Protein AF-A0A815FHQ3-F1 (afdb_monomer)

Nearest PDB structures (foldseek):
  6dc6-assembly2_C  TM=9.495E-01  e=1.830E-35  Homo sapiens
  6dc6-assembly1_A  TM=8.958E-01  e=1.258E-35  Homo sapiens
  7sol-assembly1_A  TM=8.675E-01  e=5.309E-29  Homo sapiens
  7pvn-assembly1_A  TM=8.629E-01  e=1.634E-28  Homo sapiens
  7pvn-assembly2_B  TM=8.234E-01  e=5.601E-29  Homo sapiens

Foldseek 3Di:
DDDDDQDDPPQWDWAFDDCPDPVVVVVVVVVCVVPVPDDDPTDTDTDRVVLVVVVVVQLVVQCVVCVPDRSCQPQQAPWAAPVCPVCCVVPNDDPVGWDQPGPNGTGHGHHPDNVVVVVVVVVPPPDDQDEDDDPCVVVVLLVVLLVVLQVVLCVVVVDAQEAPDPVSLVVSLVSSVVVQVPPPPDNSDPCNPSLVSSLCSNQVLADALVVCVVVVVLVVVLVVCVVPVPDDHDRPDYDDDDLVPAPPLSVVCSVPVDPPPDDPVDQDDPPDLCNSVCSGHNPVVLQVQQQAEEEEEDLALVVLSVLLNSLSSNHPLHPNGEYEYEAQDQDDPVRCVRNVLDDPVRGRPQRQVSSQVSSCVSHVSHHYHYHNDHPDPVCCVVVDPVNLLRHQAYEYPDADPVSLVSVLVSCQVNQHKYWYKDDDPPDIDIDIDHRPPDDTPVVDDDDDDPPDDPCCLQPNPPDPVSVVVVVVVVCCLQPPLLVVLLVCCVVPVPVSLVCLVPPDDPVSSVSSVVSNCCCPPVQPDPDVVSVVVVVVVPDDD

Sequence (541 aa):
MDYIPRPHLKHAVLVPLPSSSTLYKALLQKMQTIGPSMKIISIEEIRNPLLEDTYESMKKVIARECPNHNPNEQKLFHGTKGDAIKGIVDDGYDDRFFSQGGAWGPGAYFADNPQKSHKYTAAYQSIQPGVMFYNKMSMSAKLHLSFQGLSLFQNQYNALPQPWNDDDADKFYEIVEKLNRENGEQVLTDQLNKHWIRLFAKTCTGDLCPIQSVIGGIAAQEAIKAVTGKFMPIRQFLYFDAIECLPENVFHSLNEGTSESNTRSNFPSKQSRYYSQEVVFGEDFQDKLGNAKYFLIGSGAIGCEILKNFAMMGIGCGRDGTVFVSDMDSIKISDLHRQFLFRSRDIGKMKSIVAAQSIKVINPNMHIHAYVDGVLPETEHIYNDHFFQQLDGLVTAVDNVKTRQYIDRHCVYYRKPLVDSGIFGTKASAQVVVPFLTESYSSTNDPSDPKGDLSTVINFPISINHTIQWALYTFSDLFTISAQQAEEFVRDPKGFTERTAKNLSEYGKNEAIENVKRILVEHRPRNFTDCIKWASLYRLP

Solvent-accessible surface area (backbone atoms only — not comparable to full-atom values): 31317 Å² total; per-residue (Å²): 133,82,88,75,81,81,80,69,84,87,56,62,43,81,41,78,50,55,80,84,39,71,65,45,50,53,52,51,54,53,50,42,70,78,36,78,85,66,82,83,87,81,58,67,41,82,41,40,64,70,59,51,53,50,47,57,52,50,38,54,52,43,34,68,80,37,75,94,50,64,40,71,64,80,70,54,40,66,32,54,63,65,79,53,52,59,53,36,73,75,73,40,90,62,87,87,49,52,24,75,81,31,92,89,39,72,41,72,19,77,51,97,49,55,67,58,64,52,54,67,60,55,73,67,68,72,86,70,86,48,66,59,76,75,99,50,74,77,50,50,51,54,49,53,44,46,59,53,28,50,56,51,43,28,72,73,68,76,42,74,51,48,74,71,34,65,69,44,16,50,56,47,37,54,50,30,52,49,51,44,71,67,41,73,105,51,64,79,58,98,71,78,56,64,66,62,50,25,51,45,34,23,39,67,74,41,58,51,64,70,60,51,50,54,53,49,52,51,51,53,51,45,53,52,24,70,78,62,69,76,57,89,66,84,57,70,51,78,74,86,85,68,70,86,73,46,50,64,74,60,51,50,42,71,74,68,76,53,80,84,74,86,72,77,85,69,76,70,57,84,83,45,94,48,31,36,43,29,64,63,59,31,64,72,50,46,52,50,32,9,39,32,24,38,37,35,41,28,46,43,50,60,20,35,55,50,51,52,43,34,45,68,66,33,42,4,39,32,94,76,15,31,32,40,32,27,19,60,50,56,35,50,81,86,44,50,86,59,23,77,60,55,54,86,91,43,54,70,38,48,32,14,54,47,40,47,55,44,42,37,71,78,23,71,62,41,37,66,48,59,35,61,62,55,90,45,87,90,37,36,89,73,64,29,71,71,58,58,68,70,39,66,32,39,36,44,30,57,93,50,68,68,55,52,48,54,50,41,52,49,27,63,73,72,59,30,32,36,40,42,47,47,76,56,90,96,43,75,51,76,49,72,29,40,66,98,75,50,68,56,74,74,73,57,83,74,83,72,78,86,74,70,57,64,66,40,36,75,76,54,59,88,46,71,68,26,52,52,51,40,50,52,50,52,48,40,46,70,67,43,52,31,48,50,51,34,50,47,37,73,74,36,53,68,61,39,54,54,49,40,66,73,76,42,53,77,68,54,39,53,50,53,52,48,33,28,44,38,56,74,63,78,64,50,62,90,49,72,67,45,46,53,52,51,59,69,66,64,63,84,128

InterPro domains:
  IPR000594 THIF-type NAD/FAD binding fold [PF00899] (280-450)
  IPR019572 Ubiquitin-activating enzyme, SCCH domain [PF10585] (461-536)
  IPR032420 Ubiquitin-activating enzyme E1, four-helix bundle [PF16191] (134-180)
  IPR035985 Ubiquitin-activating enzyme-like [SSF69572] (132-248)
  IPR035985 Ubiquitin-activating enzyme-like [SSF69572] (270-541)
  IPR042063 Ubiquitin-activating enzyme E1, SCCH domain [G3DSA:1.10.10.2660] (446-536)
  IPR045886 ThiF/MoeB/HesA family [PTHR10953] (269-498)

Radius of gyration: 32.34 Å; Cα contacts (8 Å, |Δi|>4): 622; chains: 1; bounding box: 92×52×87 Å

Secondary structure (DSSP, 8-state):
---PPPPPGGG-EEEEPPTTSHHHHHHHHHHHHH-TT------EEEE-HHHHHHHHHHHHHHHHH-TTS-HHHHSS--S--TTHHHHHHHH---TTS-EEEETTEEE----S-HHHHHHHHHTT-SS---B---S-HHHHHHHHHHHHHHHHHHHHHSSPPPTT-HHHHHHHHHHHHHHHHHSSSS-S-S---HHHHHHHHHHTT---HHHHHHHHHHHHHHHHHHHH--SPPP-SB-----GGGS-HHHHHHHHH-----S---SPPPTTSTTHHHHHHH-HHHHHHHHT-EEEEE--SHHHHHHHHHHHHHTTT-STT-EEEEE--PBP-GGGTTT-TT--GGGTTSBHHHHHHHHHHHH-TT--EEEE-S-SSGGGTTTS-HHHHHT-SEEEE--S-HHHHHHHHHHHHHHT--EEEEEEETTEEEEEEE-TTTS--GGGSPPPPP----HHHHHH---SHHHHHHHHHHHHHIIIIIHHHHHHHHHH-HHHHHHHHHHHS-HHHHHHHHHHHHIIIIIS--SSHHHHHHHHHH----

Mean predicted aligned error: 15.61 Å

pLDDT: mean 79.89, std 19.12, range [30.14, 98.81]

Organism: NCBI:txid392033

Structure (mmCIF, N/CA/C/O backbone):
data_AF-A0A815FHQ3-F1
#
_entry.id   AF-A0A815FHQ3-F1
#
loop_
_atom_site.group_PDB
_atom_site.id
_atom_site.type_symbol
_atom_site.label_atom_id
_atom_site.label_alt_id
_atom_site.label_comp_id
_atom_site.label_asym_id
_atom_site.label_entity_id
_atom_site.label_seq_id
_atom_site.pdbx_PDB_ins_code
_atom_site.Cartn_x
_atom_site.Cartn_y
_atom_site.Cartn_z
_atom_site.occupancy
_atom_site.B_iso_or_equiv
_atom_site.auth_seq_id
_atom_site.auth_comp_id
_atom_site.auth_asym_id
_atom_site.auth_atom_id
_atom_site.pdbx_PDB_model_num
ATOM 1 N N . MET A 1 1 ? 16.681 28.485 27.798 1.00 34.75 1 MET A N 1
ATOM 2 C CA . MET A 1 1 ? 18.017 28.866 27.296 1.00 34.75 1 MET A CA 1
ATOM 3 C C . MET A 1 1 ? 17.791 29.763 26.103 1.00 34.75 1 MET A C 1
ATOM 5 O O . MET A 1 1 ? 17.184 29.310 25.140 1.00 34.75 1 MET A O 1
ATOM 9 N N . ASP A 1 2 ? 18.186 31.025 26.230 1.00 30.14 2 ASP A N 1
ATOM 10 C CA . ASP A 1 2 ? 18.041 32.042 25.194 1.00 30.14 2 ASP A CA 1
ATOM 11 C C . ASP A 1 2 ? 18.752 31.639 23.895 1.00 30.14 2 ASP A C 1
ATOM 13 O O . ASP A 1 2 ? 19.769 30.942 23.898 1.00 30.14 2 ASP A O 1
ATOM 17 N N . TYR A 1 3 ? 18.162 32.050 22.776 1.00 32.22 3 TYR A N 1
ATOM 18 C CA . TYR A 1 3 ? 18.583 31.754 21.412 1.00 32.22 3 TYR A CA 1
ATOM 19 C C . TYR A 1 3 ? 19.997 32.296 21.140 1.00 32.22 3 TYR A C 1
ATOM 21 O O . TYR A 1 3 ? 20.181 33.497 20.950 1.00 32.22 3 TYR A O 1
ATOM 29 N N . ILE A 1 4 ? 21.002 31.414 21.100 1.00 40.69 4 ILE A N 1
ATOM 30 C CA . ILE A 1 4 ? 22.333 31.744 20.573 1.00 40.69 4 ILE A CA 1
ATOM 31 C C . ILE A 1 4 ? 22.279 31.531 19.050 1.00 40.69 4 ILE A C 1
ATOM 33 O O . ILE A 1 4 ? 22.040 30.401 18.611 1.00 40.69 4 ILE A O 1
ATOM 37 N N . PRO A 1 5 ? 22.458 32.575 18.222 1.00 38.59 5 PRO A N 1
ATOM 38 C CA . PRO A 1 5 ? 22.410 32.435 16.771 1.00 38.59 5 PRO A CA 1
ATOM 39 C C . PRO A 1 5 ? 23.533 31.512 16.276 1.00 38.59 5 PRO A C 1
ATOM 41 O O . PRO A 1 5 ? 24.688 31.647 16.676 1.00 38.59 5 PRO A O 1
ATOM 44 N N . ARG A 1 6 ? 23.196 30.567 15.389 1.00 43.09 6 ARG A N 1
ATOM 45 C CA . ARG A 1 6 ? 24.170 29.660 14.760 1.00 43.09 6 ARG A CA 1
ATOM 46 C C . ARG A 1 6 ? 25.079 30.458 13.810 1.00 43.09 6 ARG A C 1
ATOM 48 O O . ARG A 1 6 ? 24.548 31.064 12.877 1.00 43.09 6 ARG A O 1
ATOM 55 N N . PRO A 1 7 ? 26.415 30.449 13.974 1.00 43.56 7 PRO A N 1
ATOM 56 C CA . PRO A 1 7 ? 27.309 31.117 13.032 1.00 43.56 7 PRO A CA 1
ATOM 57 C C . PRO A 1 7 ? 27.248 30.443 11.654 1.00 43.56 7 PRO A C 1
ATOM 59 O O . PRO A 1 7 ? 27.322 29.219 11.546 1.00 43.56 7 PRO A O 1
ATOM 62 N N . HIS A 1 8 ? 27.124 31.228 10.583 1.00 50.31 8 HIS A N 1
ATOM 63 C CA . HIS A 1 8 ? 27.169 30.713 9.213 1.00 50.31 8 HIS A CA 1
ATOM 64 C C . HIS A 1 8 ? 28.579 30.199 8.847 1.00 50.31 8 HIS A C 1
ATOM 66 O O . HIS A 1 8 ? 29.590 30.795 9.214 1.00 50.31 8 HIS A O 1
ATOM 72 N N . LEU A 1 9 ? 28.648 29.135 8.033 1.00 47.12 9 LEU A N 1
ATOM 73 C CA . LEU A 1 9 ? 29.879 28.501 7.510 1.00 47.12 9 LEU A CA 1
ATOM 74 C C . LEU A 1 9 ? 30.812 29.435 6.701 1.00 47.12 9 LEU A C 1
ATOM 76 O O . LEU A 1 9 ? 31.927 29.044 6.373 1.00 47.12 9 LEU A O 1
ATOM 80 N N . LYS A 1 10 ? 30.395 30.672 6.394 1.00 53.69 10 LYS A N 1
ATOM 81 C CA . LYS A 1 10 ? 31.138 31.645 5.567 1.00 53.69 10 LYS A CA 1
ATOM 82 C C . LYS A 1 10 ? 32.365 32.279 6.250 1.00 53.69 10 LYS A C 1
ATOM 84 O O . LYS A 1 10 ? 32.988 33.154 5.659 1.00 53.69 10 LYS A O 1
ATOM 89 N N . HIS A 1 11 ? 32.705 31.880 7.476 1.00 57.69 11 HIS A N 1
ATOM 90 C CA . HIS A 1 11 ? 33.762 32.510 8.287 1.00 57.69 11 HIS A CA 1
ATOM 91 C C . HIS A 1 11 ? 34.942 31.582 8.601 1.00 57.69 11 HIS A C 1
ATOM 93 O O . HIS A 1 11 ? 35.704 31.833 9.533 1.00 57.69 11 HIS A O 1
ATOM 99 N N . ALA A 1 12 ? 35.089 30.502 7.835 1.00 65.62 12 ALA A N 1
ATOM 100 C CA . ALA A 1 12 ? 36.250 29.637 7.934 1.00 65.62 12 ALA A CA 1
ATOM 101 C C . ALA A 1 12 ? 37.496 30.332 7.353 1.00 65.62 12 ALA A C 1
ATOM 103 O O . ALA A 1 12 ? 37.458 30.862 6.243 1.00 65.62 12 ALA A O 1
ATOM 104 N N . VAL A 1 13 ? 38.593 30.324 8.104 1.00 76.38 13 VAL A N 1
ATOM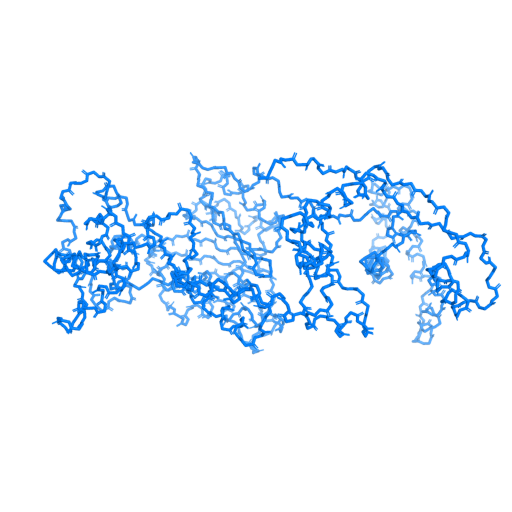 105 C CA . VAL A 1 13 ? 39.902 30.863 7.727 1.00 76.38 13 VAL A CA 1
ATOM 106 C C . VAL A 1 13 ? 40.943 29.751 7.755 1.00 76.38 13 VAL A C 1
ATOM 108 O O . VAL A 1 13 ? 40.870 28.841 8.582 1.00 76.38 13 VAL A O 1
ATOM 111 N N . LEU A 1 14 ? 41.916 29.825 6.852 1.00 74.62 14 LEU A N 1
ATOM 112 C CA . LEU A 1 14 ? 43.087 28.955 6.887 1.00 74.62 14 LEU A CA 1
ATOM 113 C C . LEU A 1 14 ? 44.077 29.505 7.910 1.00 74.62 14 LEU A C 1
ATOM 115 O O . LEU A 1 14 ? 44.475 30.668 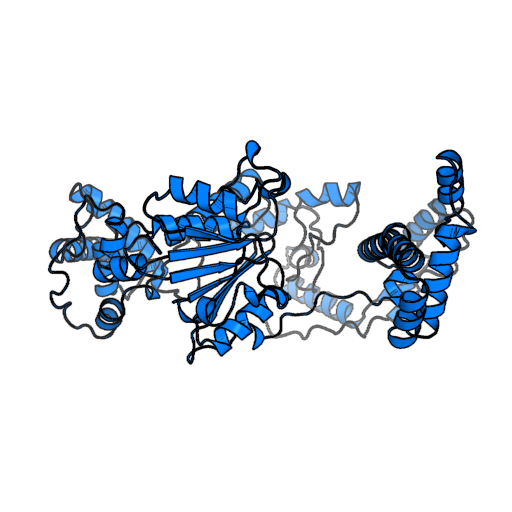7.844 1.00 74.62 14 LEU A O 1
ATOM 119 N N . VAL A 1 15 ? 44.457 28.665 8.865 1.00 81.19 15 VAL A N 1
ATOM 120 C CA . VAL A 1 15 ? 45.416 28.994 9.915 1.00 81.19 15 VAL A CA 1
ATOM 121 C C . VAL A 1 15 ? 46.600 28.041 9.786 1.00 81.19 15 VAL A C 1
ATOM 123 O O . VAL A 1 15 ? 46.409 26.829 9.885 1.00 81.19 15 VAL A O 1
ATOM 126 N N . PRO A 1 16 ? 47.829 28.541 9.582 1.00 83.06 16 PRO A N 1
ATOM 127 C CA . PRO A 1 16 ? 49.008 27.689 9.531 1.00 83.06 16 PRO A CA 1
ATOM 128 C C . PRO A 1 16 ? 49.144 26.863 10.809 1.00 83.06 16 PRO A C 1
ATOM 130 O O . PRO A 1 16 ? 49.181 27.407 11.915 1.00 83.06 16 PRO A O 1
ATOM 133 N N . LEU A 1 17 ? 49.230 25.541 10.660 1.00 81.25 17 LEU A N 1
ATOM 134 C CA . LEU A 1 17 ? 49.383 24.647 11.792 1.00 81.25 17 LEU A CA 1
ATOM 135 C C . LEU A 1 17 ? 50.863 24.650 12.218 1.00 81.25 17 LEU A C 1
ATOM 137 O O . LEU A 1 17 ? 51.733 24.333 11.400 1.00 81.25 17 LEU A O 1
ATOM 141 N N . PRO A 1 18 ? 51.195 24.990 13.476 1.00 83.62 18 PRO A N 1
ATOM 142 C CA . PRO A 1 18 ? 52.587 25.070 13.902 1.00 83.62 18 PRO A CA 1
ATOM 143 C C . PRO A 1 18 ? 53.283 23.713 13.792 1.00 83.62 18 PRO A C 1
ATOM 145 O O . PRO A 1 18 ? 52.755 22.699 14.259 1.00 83.62 18 PRO A O 1
ATOM 148 N N . SER A 1 19 ? 54.509 23.705 13.266 1.00 78.88 19 SER A N 1
ATOM 149 C CA . SER A 1 19 ? 55.340 22.497 13.130 1.00 78.88 19 SER A CA 1
ATOM 150 C C . SER A 1 19 ? 55.692 21.838 14.470 1.00 78.88 19 SER A C 1
ATOM 152 O O . SER A 1 19 ? 56.019 20.651 14.539 1.00 78.88 19 SER A O 1
ATOM 154 N N . SER A 1 20 ? 55.591 22.596 15.562 1.00 81.12 20 SER A N 1
ATOM 155 C CA . SER A 1 20 ? 55.749 22.108 16.930 1.00 81.12 20 SER A CA 1
ATOM 156 C C . SER A 1 20 ? 54.540 21.318 17.436 1.00 81.12 20 SER A C 1
ATOM 158 O O . SER A 1 20 ? 54.707 20.515 18.360 1.00 81.12 20 SER A O 1
ATOM 160 N N . SER A 1 21 ? 53.355 21.505 16.841 1.00 81.94 21 SER A N 1
ATOM 161 C CA . SER A 1 21 ? 52.120 20.876 17.306 1.00 81.94 21 SER A CA 1
ATOM 162 C C . SER A 1 21 ? 52.144 19.363 17.096 1.00 81.94 21 SER A C 1
ATOM 164 O O . SER A 1 21 ? 52.658 18.836 16.105 1.00 81.94 21 SER A O 1
ATOM 166 N N . THR A 1 22 ? 51.557 18.644 18.048 1.00 79.25 22 THR A N 1
ATOM 167 C CA . THR A 1 22 ? 51.453 17.182 18.013 1.00 79.25 22 THR A CA 1
ATOM 168 C C . THR A 1 22 ? 50.681 16.709 16.781 1.00 79.25 22 THR A C 1
ATOM 170 O O . THR A 1 22 ? 51.046 15.708 16.168 1.00 79.25 22 THR A O 1
ATOM 173 N N . LEU A 1 23 ? 49.662 17.474 16.374 1.00 74.44 23 LEU A N 1
ATOM 174 C CA . LEU A 1 23 ? 48.845 17.198 15.196 1.00 74.44 23 LEU A CA 1
ATOM 175 C C . LEU A 1 23 ? 49.641 17.350 13.892 1.00 74.44 23 LEU A C 1
ATOM 177 O O . LEU A 1 23 ? 49.571 16.468 13.040 1.00 74.44 23 LEU A O 1
ATOM 181 N N . TYR A 1 24 ? 50.455 18.405 13.759 1.00 84.12 24 TYR A N 1
ATOM 182 C CA . TYR A 1 24 ? 51.314 18.598 12.585 1.00 84.12 24 TYR A CA 1
ATOM 183 C C . TYR A 1 24 ? 52.275 17.422 12.402 1.00 84.12 24 TYR A C 1
ATOM 185 O O . TYR A 1 24 ? 52.394 16.873 11.309 1.00 84.12 24 TYR A O 1
ATOM 193 N N . LYS A 1 25 ? 52.927 16.990 13.488 1.00 83.50 25 LYS A N 1
ATOM 194 C CA . LYS A 1 25 ? 53.870 15.862 13.466 1.00 83.50 25 LYS A CA 1
ATOM 195 C C . LYS A 1 25 ? 53.188 14.546 13.081 1.00 83.50 25 LYS A C 1
ATOM 197 O O . LYS A 1 25 ? 53.739 13.790 12.285 1.00 83.50 25 LYS A O 1
ATOM 202 N N . ALA A 1 26 ? 51.981 14.299 13.591 1.00 79.56 26 ALA A N 1
ATOM 203 C CA . ALA A 1 26 ? 51.203 13.108 13.252 1.00 79.56 26 ALA A CA 1
ATOM 204 C C . ALA A 1 26 ? 50.759 13.093 11.777 1.00 79.56 26 ALA A C 1
ATOM 206 O O . ALA A 1 26 ? 50.840 12.058 11.112 1.00 79.56 26 ALA A O 1
ATOM 207 N N . LEU A 1 27 ? 50.321 14.240 11.246 1.00 76.62 27 LEU A N 1
ATOM 208 C CA . LEU A 1 27 ? 49.940 14.382 9.837 1.00 76.62 27 LEU A CA 1
ATOM 209 C C . LEU A 1 27 ? 51.146 14.224 8.906 1.00 76.62 27 LEU A C 1
ATOM 211 O O . LEU A 1 27 ? 51.057 13.504 7.912 1.00 76.62 27 LEU A O 1
ATOM 215 N N . LEU A 1 28 ? 52.283 14.825 9.265 1.00 82.62 28 LEU A N 1
ATOM 216 C CA . LEU A 1 28 ? 53.544 14.690 8.539 1.00 82.62 28 LEU A CA 1
ATOM 217 C C . LEU A 1 28 ? 53.969 13.219 8.430 1.00 82.62 28 LEU A C 1
ATOM 219 O O . LEU A 1 28 ? 54.277 12.751 7.337 1.00 82.62 28 LEU A O 1
ATOM 223 N N . GLN A 1 29 ? 53.913 12.469 9.534 1.00 81.25 29 GLN A N 1
ATOM 224 C CA . GLN A 1 29 ? 54.276 11.051 9.556 1.00 81.25 29 GLN A CA 1
ATOM 225 C C . GLN A 1 29 ? 53.361 10.197 8.661 1.00 81.25 29 GLN A C 1
ATOM 227 O O . GLN A 1 29 ? 53.841 9.346 7.909 1.00 81.25 29 GLN A O 1
ATOM 232 N N . LYS A 1 30 ? 52.043 10.440 8.688 1.00 76.75 30 LYS A N 1
ATOM 233 C CA . LYS A 1 30 ? 51.090 9.738 7.810 1.00 76.75 30 LYS A CA 1
ATOM 234 C C . LYS A 1 30 ? 51.335 10.049 6.333 1.00 76.75 30 LYS A C 1
ATOM 236 O O . LYS A 1 30 ? 51.385 9.134 5.519 1.00 76.75 30 LYS A O 1
ATOM 241 N N . MET A 1 31 ? 51.544 11.318 5.994 1.00 72.88 31 MET A N 1
ATOM 242 C CA . MET A 1 31 ? 51.814 11.749 4.618 1.00 72.88 31 MET A CA 1
ATOM 243 C C . MET A 1 31 ? 53.125 11.159 4.077 1.00 72.88 31 MET A C 1
ATOM 245 O O . MET A 1 31 ? 53.162 10.674 2.949 1.00 72.88 31 MET A O 1
ATOM 249 N N . GLN A 1 32 ? 54.171 11.092 4.906 1.00 77.19 32 GLN A N 1
ATOM 250 C CA . GLN A 1 32 ? 55.442 10.440 4.561 1.00 77.19 32 GLN A CA 1
ATOM 251 C C . GLN A 1 32 ? 55.316 8.920 4.377 1.00 77.19 32 GLN A C 1
ATOM 253 O O . GLN A 1 32 ? 56.105 8.329 3.646 1.00 77.19 32 GLN A O 1
ATOM 258 N N . THR A 1 33 ? 54.314 8.287 4.995 1.00 72.12 33 THR A N 1
ATOM 259 C CA . THR A 1 33 ? 54.018 6.858 4.787 1.00 72.12 33 THR A CA 1
ATOM 260 C C . THR A 1 33 ? 53.374 6.613 3.416 1.00 72.12 33 THR A C 1
ATOM 262 O O . THR A 1 33 ? 53.645 5.599 2.781 1.00 72.12 33 THR A O 1
ATOM 265 N N . ILE A 1 34 ? 52.544 7.549 2.945 1.00 69.19 34 ILE A N 1
ATOM 266 C CA . ILE A 1 34 ? 51.829 7.461 1.659 1.00 69.19 34 ILE A CA 1
ATOM 267 C C . ILE A 1 34 ? 52.752 7.818 0.484 1.00 69.19 34 ILE A C 1
ATOM 269 O O . ILE A 1 34 ? 52.672 7.207 -0.579 1.00 69.19 34 ILE A O 1
ATOM 273 N N . GLY A 1 35 ? 53.650 8.786 0.674 1.00 70.69 35 GLY A N 1
ATOM 274 C CA . GLY A 1 35 ? 54.601 9.226 -0.342 1.00 70.69 35 GLY A CA 1
ATOM 275 C C . GLY A 1 35 ? 55.946 9.593 0.283 1.00 70.69 35 GLY A C 1
ATOM 276 O O . GLY A 1 35 ? 56.147 10.762 0.612 1.00 70.69 35 GLY A O 1
ATOM 277 N N . PRO A 1 36 ? 56.901 8.651 0.404 1.00 76.00 36 PRO A N 1
ATOM 278 C CA . PRO A 1 36 ? 58.190 8.893 1.065 1.00 76.00 36 PRO A CA 1
ATOM 279 C C . PRO A 1 36 ? 59.017 10.020 0.426 1.00 76.00 36 PRO A C 1
ATOM 281 O O . PRO A 1 36 ? 59.868 10.622 1.073 1.00 76.00 36 PRO A O 1
ATOM 284 N N . SER A 1 37 ? 58.762 10.309 -0.853 1.00 78.25 37 SER A N 1
ATOM 285 C CA . SER A 1 37 ? 59.441 11.338 -1.649 1.00 78.25 37 SER A CA 1
ATOM 286 C C . SER A 1 37 ? 58.732 12.701 -1.639 1.00 78.25 37 SER A C 1
ATOM 288 O O . SER A 1 37 ? 59.226 13.644 -2.258 1.00 78.25 37 SER A O 1
ATOM 290 N N . MET A 1 38 ? 57.564 12.828 -0.995 1.00 76.06 38 MET A N 1
ATOM 291 C CA . MET A 1 38 ? 56.794 14.074 -0.982 1.00 76.06 38 MET A CA 1
ATOM 292 C C . MET A 1 38 ? 57.409 15.103 -0.030 1.00 76.06 38 MET A C 1
ATOM 294 O O . MET A 1 38 ? 57.549 14.877 1.172 1.00 76.06 38 MET A O 1
ATOM 298 N N . LYS A 1 39 ? 57.725 16.285 -0.564 1.00 79.50 39 LYS A N 1
ATOM 299 C CA . LYS A 1 39 ? 58.150 17.445 0.222 1.00 79.50 39 LYS A CA 1
ATOM 300 C C . LYS A 1 39 ? 56.920 18.260 0.626 1.00 79.50 39 LYS A C 1
ATOM 302 O O . LYS A 1 39 ? 56.351 18.962 -0.204 1.00 79.50 39 LYS A O 1
ATOM 307 N N . ILE A 1 40 ? 56.516 18.175 1.893 1.00 75.88 40 ILE A N 1
ATOM 308 C CA . ILE A 1 40 ? 55.396 18.968 2.426 1.00 75.88 40 ILE A CA 1
ATOM 309 C C . ILE A 1 40 ? 55.854 20.416 2.628 1.00 75.88 40 ILE A C 1
ATOM 311 O O . ILE A 1 40 ? 56.837 20.664 3.323 1.00 75.88 40 ILE A O 1
ATOM 315 N N . ILE A 1 41 ? 55.153 21.362 1.997 1.00 80.69 41 ILE A N 1
ATOM 316 C CA . ILE A 1 41 ? 55.500 22.793 2.002 1.00 80.69 41 ILE A CA 1
ATOM 317 C C . ILE A 1 41 ? 54.840 23.513 3.188 1.00 80.69 41 ILE A C 1
ATOM 319 O O . ILE A 1 41 ? 55.502 24.270 3.894 1.00 80.69 41 ILE A O 1
ATOM 323 N N . SER A 1 42 ? 53.561 23.243 3.446 1.00 81.44 42 SER A N 1
ATOM 324 C CA . SER A 1 42 ? 52.809 23.762 4.591 1.00 81.44 42 SER A CA 1
ATOM 325 C C . SER A 1 42 ? 51.678 22.799 4.961 1.00 81.44 42 SER A C 1
ATOM 327 O O . SER A 1 42 ? 51.258 21.971 4.153 1.00 81.44 42 SER A O 1
ATOM 329 N N . ILE A 1 43 ? 51.209 22.886 6.207 1.00 78.00 43 ILE A N 1
ATOM 330 C CA . ILE A 1 43 ? 49.971 22.249 6.662 1.00 78.00 43 ILE A CA 1
ATOM 331 C C . ILE A 1 43 ? 49.156 23.359 7.312 1.00 78.00 43 ILE A C 1
ATOM 333 O O . ILE A 1 43 ? 49.640 24.026 8.227 1.00 78.00 43 ILE A O 1
ATOM 337 N N . GLU A 1 44 ? 47.945 23.570 6.821 1.00 81.06 44 GLU A N 1
ATOM 338 C CA . GLU A 1 44 ? 47.036 24.611 7.293 1.00 81.06 44 GLU A CA 1
ATOM 339 C C . GLU A 1 44 ? 45.764 23.953 7.826 1.00 81.06 44 GLU A C 1
ATOM 341 O O . GLU A 1 44 ? 45.275 22.966 7.278 1.00 81.06 44 GLU A O 1
ATOM 346 N N . GLU A 1 45 ? 45.251 24.479 8.931 1.00 76.31 45 GLU A N 1
ATOM 347 C CA . GLU A 1 45 ? 43.999 24.065 9.547 1.00 76.31 45 GLU A CA 1
ATOM 348 C C . GLU A 1 45 ? 42.895 25.044 9.146 1.00 76.31 45 GLU A C 1
ATOM 350 O O . GLU A 1 45 ? 43.058 26.260 9.244 1.00 76.31 45 GLU A O 1
ATOM 355 N N . ILE A 1 46 ? 41.748 24.521 8.718 1.00 69.44 46 ILE A N 1
ATOM 356 C CA . ILE A 1 46 ? 40.553 25.333 8.489 1.00 69.44 46 ILE A CA 1
ATOM 357 C C . ILE A 1 46 ? 39.891 25.573 9.849 1.00 69.44 46 ILE A C 1
ATOM 359 O O . ILE A 1 46 ? 39.326 24.648 10.432 1.00 69.44 46 ILE A O 1
ATOM 363 N N . ARG A 1 47 ? 39.931 26.809 10.354 1.00 68.50 47 ARG A N 1
ATOM 364 C CA . ARG A 1 47 ? 39.276 27.202 11.612 1.00 68.50 47 ARG A CA 1
ATOM 365 C C . ARG A 1 47 ? 38.121 28.152 11.373 1.00 68.50 47 ARG A C 1
ATOM 367 O O . ARG A 1 47 ? 38.198 29.019 10.515 1.00 68.50 47 ARG A O 1
ATOM 374 N N . ASN A 1 48 ? 37.076 28.050 12.185 1.00 73.75 48 ASN A N 1
ATOM 375 C CA . ASN A 1 48 ? 36.022 29.059 12.257 1.00 73.75 48 ASN A CA 1
ATOM 376 C C . ASN A 1 48 ? 36.072 29.715 13.648 1.00 73.75 48 ASN A C 1
ATOM 378 O O . ASN A 1 48 ? 35.553 29.128 14.601 1.00 73.75 48 ASN A O 1
ATOM 382 N N . PRO A 1 49 ? 36.687 30.907 13.778 1.00 69.69 49 PRO A N 1
ATOM 383 C CA . PRO A 1 49 ? 36.889 31.568 15.067 1.00 69.69 49 PRO A CA 1
ATOM 384 C C . PRO A 1 49 ? 35.587 31.788 15.842 1.00 69.69 49 PRO A C 1
ATOM 386 O O . PRO A 1 49 ? 35.555 31.618 17.053 1.00 69.69 49 PRO A O 1
ATOM 389 N N . LEU A 1 50 ? 34.482 32.068 15.141 1.00 63.00 50 LEU A N 1
ATOM 390 C CA . LEU A 1 50 ? 33.178 32.287 15.771 1.00 63.00 50 LEU A CA 1
ATOM 391 C C . LEU A 1 50 ? 32.601 31.006 16.381 1.00 63.00 50 LEU A C 1
ATOM 393 O O . LEU A 1 50 ? 31.974 31.055 17.439 1.00 63.00 50 LEU A O 1
ATOM 397 N N . LEU A 1 51 ? 32.800 29.855 15.732 1.00 60.25 51 LEU A N 1
ATOM 398 C CA . LEU A 1 51 ? 32.400 28.568 16.305 1.00 60.25 51 LEU A CA 1
ATOM 399 C C . LEU A 1 51 ? 33.271 28.204 17.510 1.00 60.25 51 LEU A C 1
ATOM 401 O O . LEU A 1 51 ? 32.744 27.689 18.492 1.00 60.25 51 LEU A O 1
ATOM 405 N N . GLU A 1 52 ? 34.567 28.513 17.464 1.00 66.25 52 GLU A N 1
ATOM 406 C CA . GLU A 1 52 ? 35.494 28.258 18.571 1.00 66.25 52 GLU A CA 1
ATOM 407 C C . GLU A 1 52 ? 35.199 29.152 19.791 1.00 66.25 52 GLU A C 1
ATOM 409 O O . GLU A 1 52 ? 35.129 28.659 20.918 1.00 66.25 52 GLU A O 1
ATOM 414 N N . ASP A 1 53 ? 34.881 30.431 19.579 1.00 68.12 53 ASP A N 1
ATOM 415 C CA . ASP A 1 53 ? 34.449 31.344 20.646 1.00 68.12 53 ASP A CA 1
ATOM 416 C C . ASP A 1 53 ? 33.111 30.913 21.268 1.00 68.12 53 ASP A C 1
ATOM 418 O O . ASP A 1 53 ? 32.928 30.955 22.493 1.00 68.12 53 ASP A O 1
ATOM 422 N N . THR A 1 54 ? 32.171 30.455 20.433 1.00 63.12 54 THR A N 1
ATOM 423 C CA . THR A 1 54 ? 30.883 29.909 20.892 1.00 63.12 54 THR A CA 1
ATOM 424 C C . THR A 1 54 ? 31.104 28.639 21.717 1.00 63.12 54 THR A C 1
ATOM 426 O O . THR A 1 54 ? 30.492 28.467 22.776 1.00 63.12 54 THR A O 1
ATOM 429 N N . TYR A 1 55 ? 32.021 27.778 21.269 1.00 61.62 55 TYR A N 1
ATOM 430 C CA . TYR A 1 55 ? 32.439 26.569 21.966 1.00 61.62 55 TYR A CA 1
ATOM 431 C C . TYR A 1 55 ? 33.016 26.860 23.352 1.00 61.62 55 TYR A C 1
ATOM 433 O O . TYR A 1 55 ? 32.495 26.354 24.351 1.00 61.62 55 TYR A O 1
ATOM 441 N N . GLU A 1 56 ? 34.016 27.734 23.448 1.00 67.44 56 GLU A N 1
ATOM 442 C CA . GLU A 1 56 ? 34.635 28.087 24.729 1.00 67.44 56 GLU A CA 1
ATOM 443 C C . GLU A 1 56 ? 33.660 28.817 25.672 1.00 67.44 56 GLU A C 1
ATOM 445 O O . GLU A 1 56 ? 33.697 28.621 26.892 1.00 67.44 56 GLU A O 1
ATOM 450 N N . SER A 1 57 ? 32.722 29.601 25.131 1.00 68.50 57 SER A N 1
ATOM 451 C CA . SER A 1 57 ? 31.668 30.250 25.922 1.00 68.50 57 SER A CA 1
ATOM 452 C C . SER A 1 57 ? 30.685 29.236 26.517 1.00 68.50 57 SER A C 1
ATOM 454 O O . SER A 1 57 ? 30.427 29.261 27.724 1.00 68.50 57 SER A O 1
ATOM 456 N N . MET A 1 58 ? 30.178 28.293 25.714 1.00 58.38 58 MET A N 1
ATOM 457 C CA . MET A 1 58 ? 29.278 27.238 26.203 1.00 58.38 58 MET A CA 1
ATOM 458 C C . MET A 1 58 ? 29.971 26.316 27.204 1.00 58.38 58 MET A C 1
ATOM 460 O O . MET A 1 58 ? 29.374 25.964 28.220 1.00 58.38 58 MET A O 1
ATOM 464 N N . LYS A 1 59 ? 31.239 25.973 26.971 1.00 61.59 59 LYS A N 1
ATOM 465 C CA . LYS A 1 59 ? 32.047 25.161 27.887 1.00 61.59 59 LYS A CA 1
ATOM 466 C C . LYS A 1 59 ? 32.152 25.799 29.275 1.00 61.59 59 LYS A C 1
ATOM 468 O O . LYS A 1 59 ? 31.987 25.107 30.277 1.00 61.59 59 LYS A O 1
ATOM 473 N N . LYS A 1 60 ? 32.338 27.124 29.352 1.00 71.56 60 LYS A N 1
ATOM 474 C CA . LYS A 1 60 ? 32.344 27.877 30.622 1.00 71.56 60 LYS A CA 1
ATOM 475 C C . LYS A 1 60 ? 30.982 27.881 31.321 1.00 71.56 60 LYS A C 1
ATOM 477 O O . LYS A 1 60 ? 30.943 27.792 32.545 1.00 71.56 60 LYS A O 1
ATOM 482 N N . VAL A 1 61 ? 29.880 27.981 30.575 1.00 65.19 61 VAL A N 1
ATOM 483 C CA . VAL A 1 61 ? 28.517 27.915 31.139 1.00 65.19 61 VAL A CA 1
ATOM 484 C C . VAL A 1 61 ? 28.246 26.531 31.734 1.00 65.19 61 VAL A C 1
ATOM 486 O O . VAL A 1 61 ? 27.867 26.433 32.897 1.00 65.19 61 VAL A O 1
ATOM 489 N N . ILE A 1 62 ? 28.543 25.464 30.988 1.00 56.88 62 ILE A N 1
ATOM 490 C CA . ILE A 1 62 ? 28.359 24.073 31.437 1.00 56.88 62 ILE A CA 1
ATOM 491 C C . ILE A 1 62 ? 29.222 23.779 32.672 1.00 56.88 62 ILE A C 1
ATOM 493 O O . ILE A 1 62 ? 28.754 23.147 33.616 1.00 56.88 62 ILE A O 1
ATOM 497 N N . ALA A 1 63 ? 30.458 24.288 32.711 1.00 67.19 63 ALA A N 1
ATOM 498 C CA . ALA A 1 63 ? 31.336 24.147 33.873 1.00 67.19 63 ALA A CA 1
ATOM 499 C C . ALA A 1 63 ? 30.752 24.768 35.153 1.00 67.19 63 ALA A C 1
ATOM 501 O O . ALA A 1 63 ? 30.994 24.260 36.244 1.00 67.19 63 ALA A O 1
ATOM 502 N N . ARG A 1 64 ? 29.981 25.861 35.032 1.00 68.62 64 ARG A N 1
ATOM 503 C CA . ARG A 1 64 ? 29.304 26.502 36.172 1.00 68.62 64 ARG A CA 1
ATOM 504 C C . ARG A 1 64 ? 28.067 25.731 36.616 1.00 68.62 64 ARG A C 1
ATOM 506 O O . ARG A 1 64 ? 27.828 25.623 37.812 1.00 68.62 64 ARG A O 1
ATOM 513 N N . GLU A 1 65 ? 27.293 25.207 35.669 1.00 57.12 65 GLU A N 1
ATOM 514 C CA . GLU A 1 65 ? 26.078 24.434 35.955 1.00 57.12 65 GLU A CA 1
ATOM 515 C C . GLU A 1 65 ? 26.394 23.045 36.536 1.00 57.12 65 GLU A C 1
ATOM 517 O O . GLU A 1 65 ? 25.592 22.494 37.286 1.00 57.12 65 GLU A O 1
ATOM 522 N N . CYS A 1 66 ? 27.556 22.469 36.210 1.00 55.44 66 CYS A N 1
ATOM 523 C CA . CYS A 1 66 ? 27.949 21.114 36.605 1.00 55.44 66 CYS A CA 1
ATOM 524 C C . CYS A 1 66 ? 29.422 21.046 37.068 1.00 55.44 66 CYS A C 1
ATOM 526 O O . CYS A 1 66 ? 30.250 20.433 36.393 1.00 55.44 66 CYS A O 1
ATOM 528 N N . PRO A 1 67 ? 29.766 21.604 38.246 1.00 58.06 67 PRO A N 1
ATOM 529 C CA . PRO A 1 67 ? 31.155 21.791 38.692 1.00 58.06 67 PRO A CA 1
ATOM 530 C C . PRO A 1 67 ? 31.948 20.492 38.920 1.00 58.06 67 PRO A C 1
ATOM 532 O O . PRO A 1 67 ? 33.175 20.511 38.900 1.00 58.06 67 PRO A O 1
ATOM 535 N N . ASN A 1 68 ? 31.263 19.358 39.100 1.00 55.62 68 ASN A N 1
ATOM 536 C CA . ASN A 1 68 ? 31.887 18.051 39.344 1.00 55.62 68 ASN A CA 1
ATOM 537 C C . ASN A 1 68 ? 32.056 17.195 38.074 1.00 55.62 68 ASN A C 1
ATOM 539 O O . ASN A 1 68 ? 32.435 16.031 38.176 1.00 55.62 68 ASN A O 1
ATOM 543 N N . HIS A 1 69 ? 31.739 17.727 36.888 1.00 53.56 69 HIS A N 1
ATOM 544 C CA . HIS A 1 69 ? 31.776 16.980 35.629 1.00 53.56 69 HIS A CA 1
ATOM 545 C C . HIS A 1 69 ? 32.594 17.720 34.570 1.00 53.56 69 HIS A C 1
ATOM 547 O O . HIS A 1 69 ? 32.613 18.948 34.524 1.00 53.56 69 HIS A O 1
ATOM 553 N N . ASN A 1 70 ? 33.261 16.968 33.691 1.00 55.28 70 ASN A N 1
ATOM 554 C CA . ASN A 1 70 ? 34.010 17.544 32.582 1.00 55.28 70 ASN A CA 1
ATOM 555 C C . ASN A 1 70 ? 33.035 18.243 31.608 1.00 55.28 70 ASN A C 1
ATOM 557 O O . ASN A 1 70 ? 32.172 17.573 31.033 1.00 55.28 70 ASN A O 1
ATOM 561 N N . PRO A 1 71 ? 33.158 19.561 31.371 1.00 53.88 71 PRO A N 1
ATOM 562 C CA . PRO A 1 71 ? 32.227 20.305 30.519 1.00 53.88 71 PRO A CA 1
ATOM 563 C C . PRO A 1 71 ? 32.217 19.814 29.065 1.00 53.88 71 PRO A C 1
ATOM 565 O O . PRO A 1 71 ? 31.206 19.934 28.372 1.00 53.88 71 PRO A O 1
ATOM 568 N N . ASN A 1 72 ? 33.325 19.211 28.620 1.00 52.28 72 ASN A N 1
ATOM 569 C CA . ASN A 1 72 ? 33.435 18.597 27.301 1.00 52.28 72 ASN A CA 1
ATOM 570 C C . ASN A 1 72 ? 32.651 17.279 27.196 1.00 52.28 72 ASN A C 1
ATOM 572 O O . ASN A 1 72 ? 32.413 16.810 26.095 1.00 52.28 72 ASN A O 1
ATOM 576 N N . GLU A 1 73 ? 32.234 16.662 28.303 1.00 48.62 73 GLU A N 1
ATOM 577 C CA . GLU A 1 73 ? 31.541 15.367 28.280 1.00 48.62 73 GLU A CA 1
ATOM 578 C C . GLU A 1 73 ? 30.012 15.509 28.221 1.00 48.62 73 GLU A C 1
ATOM 580 O O . GLU A 1 73 ? 29.340 14.644 27.664 1.00 48.62 73 GLU A O 1
ATOM 585 N N . GLN A 1 74 ? 29.442 16.615 28.718 1.00 49.69 74 GLN A N 1
ATOM 586 C CA . GLN A 1 74 ? 27.985 16.747 28.871 1.00 49.69 74 GLN A CA 1
ATOM 587 C C . GLN A 1 74 ? 27.215 17.209 27.630 1.00 49.69 74 GLN A C 1
ATOM 589 O O . GLN A 1 74 ? 26.021 16.940 27.543 1.00 49.69 74 GLN A O 1
ATOM 594 N N . LYS A 1 75 ? 27.842 17.897 26.665 1.00 46.62 75 LYS A N 1
ATOM 595 C CA . LYS A 1 75 ? 27.152 18.343 25.428 1.00 46.62 75 LYS A CA 1
ATOM 596 C C . LYS A 1 75 ? 27.811 17.887 24.128 1.00 46.62 75 LYS A C 1
ATOM 598 O O . LYS A 1 75 ? 27.240 18.073 23.059 1.00 46.62 75 LYS A O 1
ATOM 603 N N . LEU A 1 76 ? 28.983 17.263 24.202 1.00 42.44 76 LEU A N 1
ATOM 604 C CA . LEU A 1 76 ? 29.860 17.074 23.044 1.00 42.44 76 LEU A CA 1
ATOM 605 C C . LEU A 1 76 ? 29.828 15.662 22.455 1.00 42.44 76 LEU A C 1
ATOM 607 O O . LEU A 1 76 ? 30.506 15.434 21.467 1.00 42.44 76 LEU A O 1
ATOM 611 N N . PHE A 1 77 ? 29.033 14.734 23.003 1.00 44.66 77 PHE A N 1
ATOM 612 C CA . PHE A 1 77 ? 29.112 13.312 22.637 1.00 44.66 77 PHE A CA 1
ATOM 613 C C . PHE A 1 77 ? 27.762 12.630 22.393 1.00 44.66 77 PHE A C 1
ATOM 615 O O . PHE A 1 77 ? 27.468 11.553 22.906 1.00 44.66 77 PHE A O 1
ATOM 622 N N . HIS A 1 78 ? 26.922 13.281 21.592 1.00 47.97 78 HIS A N 1
ATOM 623 C CA . HIS A 1 78 ? 25.575 12.817 21.266 1.00 47.97 78 HIS A CA 1
ATOM 624 C C . HIS A 1 78 ? 25.515 12.633 19.754 1.00 47.97 78 HIS A C 1
ATOM 626 O O . HIS A 1 78 ? 25.155 13.555 19.025 1.00 47.97 78 HIS A O 1
ATOM 632 N N . GLY A 1 79 ? 25.936 11.475 19.253 1.00 47.00 79 GLY A N 1
ATOM 633 C CA . GLY A 1 79 ? 25.868 11.252 17.809 1.00 47.00 79 GLY A CA 1
ATOM 634 C C . GLY A 1 79 ? 26.147 9.837 17.346 1.00 47.00 79 GLY A C 1
ATOM 635 O O . GLY A 1 79 ? 25.459 9.375 16.445 1.00 47.00 79 GLY A O 1
ATOM 636 N N . THR A 1 80 ? 27.076 9.125 17.983 1.00 44.50 80 THR A N 1
ATOM 637 C CA . THR A 1 80 ? 27.543 7.834 17.459 1.00 44.50 80 THR A CA 1
ATOM 638 C C . THR A 1 80 ? 27.312 6.721 18.478 1.00 44.50 80 THR A C 1
ATOM 640 O O . THR A 1 80 ? 27.785 6.799 19.612 1.00 44.50 80 THR A O 1
ATOM 643 N N . LYS A 1 81 ? 26.553 5.685 18.099 1.00 45.72 81 LYS A N 1
ATOM 644 C CA . LYS A 1 81 ? 26.327 4.503 18.946 1.00 45.72 81 LYS A CA 1
ATOM 645 C C . LYS A 1 81 ? 27.647 3.727 19.129 1.00 45.72 81 LYS A C 1
ATOM 647 O O . LYS A 1 81 ? 28.478 3.683 18.227 1.00 45.72 81 LYS A O 1
ATOM 652 N N . GLY A 1 82 ? 27.848 3.118 20.301 1.00 45.50 82 GLY A N 1
ATOM 653 C CA . GLY A 1 82 ? 29.106 2.438 20.655 1.00 45.50 82 GLY A CA 1
ATOM 654 C C . GLY A 1 82 ? 29.466 1.224 19.789 1.00 45.50 82 GLY A C 1
ATOM 655 O O . GLY A 1 82 ? 30.630 0.847 19.709 1.00 45.50 82 GLY A O 1
ATOM 656 N N . ASP A 1 83 ? 28.482 0.635 19.118 1.00 52.78 83 ASP A N 1
ATOM 657 C CA . ASP A 1 83 ? 28.624 -0.473 18.170 1.00 52.78 83 ASP A CA 1
ATOM 658 C C . ASP A 1 83 ? 29.202 -0.039 16.809 1.00 52.78 83 ASP A C 1
ATOM 660 O O . ASP A 1 83 ? 29.824 -0.849 16.125 1.00 52.78 83 ASP A O 1
ATOM 664 N N . ALA A 1 84 ? 29.085 1.242 16.443 1.00 47.62 84 ALA A N 1
ATO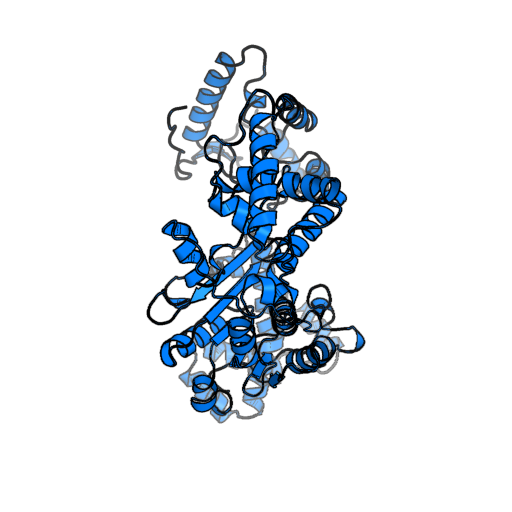M 665 C CA . ALA A 1 84 ? 29.664 1.796 15.217 1.00 47.62 84 ALA A CA 1
ATOM 666 C C . ALA A 1 84 ? 31.176 2.068 15.325 1.00 47.62 84 ALA A C 1
ATOM 668 O O . ALA A 1 84 ? 31.835 2.291 14.314 1.00 47.62 84 ALA A O 1
ATOM 669 N N . ILE A 1 85 ? 31.751 2.024 16.534 1.00 48.06 85 ILE A N 1
ATOM 670 C CA . ILE A 1 85 ? 33.168 2.347 16.770 1.00 48.06 85 ILE A CA 1
ATOM 671 C C . ILE A 1 85 ? 34.084 1.372 16.031 1.00 48.06 85 ILE A C 1
ATOM 673 O O . ILE A 1 85 ? 35.047 1.799 15.404 1.00 48.06 85 ILE A O 1
ATOM 677 N N . LYS A 1 86 ? 33.773 0.072 16.067 1.00 48.59 86 LYS A N 1
ATOM 678 C CA . LYS A 1 86 ? 34.613 -0.947 15.431 1.00 48.59 86 LYS A CA 1
ATOM 679 C C . LYS A 1 86 ? 34.610 -0.811 13.905 1.00 48.59 86 LYS A C 1
ATOM 681 O O . LYS A 1 86 ? 35.674 -0.782 13.311 1.00 48.59 86 LYS A O 1
ATOM 686 N N . GLY A 1 87 ? 33.436 -0.607 13.303 1.00 53.66 87 GLY A N 1
ATOM 687 C CA . GLY A 1 87 ? 33.319 -0.357 11.862 1.00 53.66 87 GLY A CA 1
ATOM 688 C C . GLY A 1 87 ? 33.988 0.947 11.421 1.00 53.66 87 GLY A C 1
ATOM 689 O O . GLY A 1 87 ? 34.622 0.981 10.383 1.00 53.66 87 GLY A O 1
ATOM 690 N N . ILE A 1 88 ? 33.942 2.011 12.229 1.00 48.84 88 ILE A N 1
ATOM 691 C CA . ILE A 1 88 ? 34.629 3.270 11.886 1.00 48.84 88 ILE A CA 1
ATOM 692 C C . ILE A 1 88 ? 36.158 3.132 11.972 1.00 48.84 88 ILE A C 1
ATOM 694 O O . ILE A 1 88 ? 36.882 3.753 11.195 1.00 48.84 88 ILE A O 1
ATOM 698 N N . VAL A 1 89 ? 36.655 2.333 12.920 1.00 43.59 89 VAL A N 1
ATOM 699 C CA . VAL A 1 89 ? 38.091 2.054 13.081 1.00 43.59 89 VAL A CA 1
ATOM 700 C C . VAL A 1 89 ? 38.609 1.131 11.978 1.00 43.59 89 VAL A C 1
ATOM 702 O O . VAL A 1 89 ? 39.700 1.373 11.465 1.00 43.59 89 VAL A O 1
ATOM 705 N N . ASP A 1 90 ? 37.830 0.112 11.615 1.00 50.22 90 ASP A N 1
ATOM 706 C CA . ASP A 1 90 ? 38.229 -0.910 10.647 1.00 50.22 90 ASP A CA 1
ATOM 707 C C . ASP A 1 90 ? 37.993 -0.448 9.190 1.00 50.22 90 ASP A C 1
ATOM 709 O O . ASP A 1 90 ? 38.842 -0.682 8.331 1.00 50.22 90 ASP A O 1
ATOM 713 N N . ASP A 1 91 ? 36.896 0.275 8.924 1.00 51.75 91 ASP A N 1
ATOM 714 C CA . ASP A 1 91 ? 36.407 0.596 7.570 1.00 51.75 91 ASP A CA 1
ATOM 715 C C . ASP A 1 91 ? 36.350 2.110 7.252 1.00 51.75 91 ASP A C 1
ATOM 717 O O . ASP A 1 91 ? 36.042 2.502 6.124 1.00 51.75 91 ASP A O 1
ATOM 721 N N . GLY A 1 92 ? 36.674 2.985 8.212 1.00 39.03 92 GLY A N 1
ATOM 722 C CA . GLY A 1 92 ? 36.638 4.443 8.046 1.00 39.03 92 GLY A CA 1
ATOM 723 C C . GLY A 1 92 ? 35.268 5.085 8.315 1.00 39.03 92 GLY A C 1
ATOM 724 O O . GLY A 1 92 ? 34.311 4.446 8.741 1.00 39.03 92 GLY A O 1
ATOM 725 N N . TYR A 1 93 ? 35.177 6.406 8.132 1.00 46.59 93 TYR A N 1
ATOM 726 C CA . TYR A 1 93 ? 33.966 7.173 8.455 1.00 46.59 93 TYR A CA 1
ATOM 727 C C . TYR A 1 93 ? 32.792 6.828 7.521 1.00 46.59 93 TYR A C 1
ATOM 729 O O . TYR A 1 93 ? 32.946 6.834 6.302 1.00 46.59 93 TYR A O 1
ATOM 737 N N . ASP A 1 94 ? 31.615 6.576 8.103 1.00 50.84 94 ASP A N 1
ATOM 738 C CA . ASP A 1 94 ? 30.380 6.260 7.380 1.00 50.84 94 ASP A CA 1
ATOM 739 C C . ASP A 1 94 ? 29.313 7.340 7.629 1.00 50.84 94 ASP A C 1
ATOM 741 O O . ASP A 1 94 ? 28.711 7.437 8.707 1.00 50.84 94 ASP A O 1
ATOM 745 N N . ASP A 1 95 ? 29.063 8.132 6.584 1.00 46.81 95 ASP A N 1
ATOM 746 C CA . ASP A 1 95 ? 28.127 9.262 6.531 1.00 46.81 95 ASP A CA 1
ATOM 747 C C . ASP A 1 95 ? 26.665 8.884 6.828 1.00 46.81 95 ASP A C 1
ATOM 749 O O . ASP A 1 95 ? 25.799 9.751 6.882 1.00 46.81 95 ASP A O 1
ATOM 753 N N . ARG A 1 96 ? 26.329 7.607 7.028 1.00 51.47 96 ARG A N 1
ATOM 754 C CA . ARG A 1 96 ? 24.974 7.177 7.414 1.00 51.47 96 ARG A CA 1
ATOM 755 C C . ARG A 1 96 ? 24.693 7.327 8.910 1.00 51.47 96 ARG A C 1
ATOM 757 O O . ARG A 1 96 ? 23.540 7.183 9.318 1.00 51.47 96 ARG A O 1
ATOM 764 N N . PHE A 1 97 ? 25.712 7.605 9.726 1.00 48.72 97 PHE A N 1
ATOM 765 C CA . PHE A 1 97 ? 25.605 7.625 11.191 1.00 48.72 97 PHE A CA 1
ATOM 766 C C . PHE A 1 97 ? 25.705 9.023 11.833 1.00 48.72 97 PHE A C 1
ATOM 768 O O . PHE A 1 97 ? 25.792 9.113 13.056 1.00 48.72 97 PHE A O 1
ATOM 775 N N . PHE A 1 98 ? 25.670 10.119 11.063 1.00 50.41 98 PHE A N 1
ATOM 776 C CA . PHE A 1 98 ? 25.695 11.474 11.638 1.00 50.41 98 PHE A CA 1
ATOM 777 C C . PHE A 1 98 ? 24.338 11.896 12.224 1.00 50.41 98 PHE A C 1
ATOM 779 O O . PHE A 1 98 ? 23.271 11.593 11.688 1.00 50.41 98 PHE A O 1
ATOM 786 N N . SER A 1 99 ? 24.377 12.651 13.324 1.00 51.03 99 SER A N 1
ATOM 787 C CA . SER A 1 99 ? 23.189 13.257 13.929 1.00 51.03 99 SER A CA 1
ATOM 788 C C . SER A 1 99 ? 22.956 14.645 13.339 1.00 51.03 99 SER A C 1
ATOM 790 O O . SER A 1 99 ? 23.845 15.490 13.396 1.00 51.03 99 SER A O 1
ATOM 792 N N . GLN A 1 100 ? 21.753 14.917 12.818 1.00 44.81 100 GLN A N 1
ATOM 793 C CA . GLN A 1 100 ? 21.346 16.261 12.370 1.00 44.81 100 GLN A CA 1
ATOM 794 C C . GLN A 1 100 ? 20.937 17.198 13.525 1.00 44.81 100 GLN A C 1
ATOM 796 O O . GLN A 1 100 ? 20.791 18.402 13.319 1.00 44.81 100 GLN A O 1
ATOM 801 N N . GLY A 1 101 ? 20.758 16.663 14.738 1.00 43.84 101 GLY A N 1
ATOM 802 C CA . GLY A 1 101 ? 20.283 17.397 15.918 1.00 43.84 101 GLY A CA 1
ATOM 803 C C . GLY A 1 101 ? 21.374 17.788 16.918 1.00 43.84 101 GLY A C 1
ATOM 804 O O . GLY A 1 101 ? 21.048 18.171 18.040 1.00 43.84 101 GLY A O 1
ATOM 805 N N . GLY A 1 102 ? 22.655 17.652 16.562 1.00 45.91 102 GLY A N 1
ATOM 806 C CA . GLY A 1 102 ? 23.769 17.990 17.447 1.00 45.91 102 GLY A CA 1
ATOM 807 C C . GLY A 1 102 ? 23.785 19.473 17.824 1.00 45.91 102 GLY A C 1
ATOM 808 O O . GLY A 1 102 ? 23.477 20.341 17.005 1.00 45.91 102 GLY A O 1
ATOM 809 N N . ALA A 1 103 ? 24.188 19.783 19.062 1.00 41.66 103 ALA A N 1
ATOM 810 C CA . ALA A 1 103 ? 24.308 21.163 19.548 1.00 41.66 103 ALA A CA 1
ATOM 811 C C . ALA A 1 103 ? 25.261 22.028 18.693 1.00 41.66 103 ALA A C 1
ATOM 813 O O . ALA A 1 103 ? 25.132 23.249 18.688 1.00 41.66 103 ALA A O 1
ATOM 814 N N . TRP A 1 104 ? 26.166 21.392 17.936 1.00 45.12 104 TRP A N 1
ATOM 815 C CA . TRP A 1 104 ? 27.136 22.036 17.043 1.00 45.12 104 TRP A CA 1
ATOM 816 C C . TRP A 1 104 ? 26.817 21.849 15.552 1.00 45.12 104 TRP A C 1
ATOM 818 O O . TRP A 1 104 ? 27.667 22.105 14.704 1.00 45.12 104 TRP A O 1
ATOM 828 N N . GLY A 1 105 ? 25.593 21.423 15.226 1.00 46.88 105 GLY A N 1
ATOM 829 C CA . GLY A 1 105 ? 25.150 21.154 13.860 1.00 46.88 105 GLY A CA 1
ATOM 830 C C . GLY A 1 105 ? 25.185 19.667 13.485 1.00 46.88 105 GLY A C 1
ATOM 831 O O . GLY A 1 105 ? 25.230 18.801 14.360 1.00 46.88 105 GLY A O 1
ATOM 832 N N . PRO A 1 106 ? 25.102 19.358 12.181 1.00 44.50 106 PRO A N 1
ATOM 833 C CA . PRO A 1 106 ? 25.185 17.992 11.689 1.00 44.50 106 PRO A CA 1
ATOM 834 C C . PRO A 1 106 ? 26.601 17.432 11.879 1.00 44.50 106 PRO A C 1
ATOM 836 O O . PRO A 1 106 ? 27.557 18.020 11.378 1.00 44.50 106 PRO A O 1
ATOM 839 N N . GLY A 1 107 ? 26.751 16.307 12.582 1.00 46.19 107 GLY A N 1
ATOM 840 C CA . GLY A 1 107 ? 28.068 15.702 12.812 1.00 46.19 107 GLY A CA 1
ATOM 841 C C . GLY A 1 107 ? 28.048 14.421 13.648 1.00 46.19 107 GLY A C 1
ATOM 842 O O . GLY A 1 107 ? 27.016 14.035 14.206 1.00 46.19 107 GLY A O 1
ATOM 843 N N . ALA A 1 108 ? 29.201 13.752 13.719 1.00 43.75 108 ALA A N 1
ATOM 844 C CA . ALA A 1 108 ? 29.451 12.601 14.584 1.00 43.75 108 ALA A CA 1
ATOM 845 C C . ALA A 1 108 ? 30.251 13.037 15.819 1.00 43.75 108 ALA A C 1
ATOM 847 O O . ALA A 1 108 ? 31.275 13.710 15.716 1.00 43.75 108 ALA A O 1
ATOM 848 N N . TYR A 1 109 ? 29.768 12.647 16.993 1.00 51.03 109 TYR A N 1
ATOM 849 C CA . TYR A 1 109 ? 30.247 13.119 18.288 1.00 51.03 109 TYR A CA 1
ATOM 850 C C . TYR A 1 109 ? 30.592 11.895 19.153 1.00 51.03 109 TYR A C 1
ATOM 852 O O . TYR A 1 109 ? 29.699 11.116 19.494 1.00 51.03 109 TYR A O 1
ATOM 860 N N . PHE A 1 110 ? 31.874 11.694 19.477 1.00 43.84 110 PHE A N 1
ATOM 861 C CA . PHE A 1 110 ? 32.400 10.449 20.067 1.00 43.84 110 PHE A CA 1
ATOM 862 C C . PHE A 1 110 ? 32.527 10.466 21.594 1.00 43.84 110 PHE A C 1
ATOM 864 O O . PHE A 1 110 ? 33.505 10.993 22.108 1.00 43.84 110 PHE A O 1
ATOM 871 N N . ALA A 1 111 ? 31.619 9.824 22.333 1.00 44.06 111 ALA A N 1
ATOM 872 C CA . ALA A 1 111 ? 31.848 9.605 23.765 1.00 44.06 111 ALA A CA 1
ATOM 873 C C . ALA A 1 111 ? 33.072 8.701 23.969 1.00 44.06 111 ALA A C 1
ATOM 875 O O . ALA A 1 111 ? 33.205 7.680 23.297 1.00 44.06 111 ALA A O 1
ATOM 876 N N . ASP A 1 112 ? 33.918 9.026 24.942 1.00 41.56 112 ASP A N 1
ATOM 877 C CA . ASP A 1 112 ? 35.022 8.162 25.378 1.00 41.56 112 ASP A CA 1
ATOM 878 C C . ASP A 1 112 ? 34.529 6.803 25.921 1.00 41.56 112 ASP A C 1
ATOM 880 O O . ASP A 1 112 ? 35.263 5.817 25.903 1.00 41.56 112 ASP A O 1
ATOM 884 N N . ASN A 1 113 ? 33.270 6.727 26.372 1.00 43.44 113 ASN A N 1
ATOM 885 C CA . ASN A 1 113 ? 32.613 5.489 26.773 1.00 43.44 113 ASN A CA 1
ATOM 886 C C . ASN A 1 113 ? 31.092 5.505 26.467 1.00 43.44 113 ASN A C 1
ATOM 888 O O . ASN A 1 113 ? 30.349 6.269 27.092 1.00 43.44 113 ASN A O 1
ATOM 892 N N . PRO A 1 114 ? 30.578 4.612 25.596 1.00 41.94 114 PRO A N 1
ATOM 893 C CA . PRO A 1 114 ? 29.157 4.544 25.235 1.00 41.94 114 PRO A CA 1
ATOM 894 C C . PRO A 1 114 ? 28.216 4.105 26.378 1.00 41.94 114 PRO A C 1
ATOM 896 O O . PRO A 1 114 ? 27.021 4.401 26.330 1.00 41.94 114 PRO A O 1
ATOM 899 N N . GLN A 1 115 ? 28.714 3.472 27.452 1.00 44.78 115 GLN A N 1
ATOM 900 C CA . GLN A 1 115 ? 27.908 3.203 28.657 1.00 44.78 115 GLN A CA 1
ATOM 901 C C . GLN A 1 115 ? 27.528 4.489 29.404 1.00 44.78 115 GLN A C 1
ATOM 903 O O . GLN A 1 115 ? 26.537 4.495 30.138 1.00 44.78 115 GLN A O 1
ATOM 908 N N . LYS A 1 116 ? 28.274 5.588 29.222 1.00 45.94 116 LYS A N 1
ATOM 909 C CA . LYS A 1 116 ? 27.958 6.874 29.860 1.00 45.94 116 LYS A CA 1
ATOM 910 C C . LYS A 1 116 ? 26.610 7.410 29.367 1.00 45.94 116 LYS A C 1
ATOM 912 O O . LYS A 1 116 ? 25.786 7.790 30.190 1.00 45.94 116 LYS A O 1
ATOM 917 N N . SER A 1 117 ? 26.312 7.313 28.069 1.00 42.81 117 SER A N 1
ATOM 918 C CA . SER A 1 117 ? 25.017 7.714 27.487 1.00 42.81 117 SER A CA 1
ATOM 919 C C . SER A 1 117 ? 23.850 6.822 27.943 1.00 42.81 117 SER A C 1
ATOM 921 O O . SER A 1 117 ? 22.718 7.288 28.085 1.00 42.81 117 SER A O 1
ATOM 923 N N . HIS A 1 118 ? 24.115 5.543 28.230 1.00 42.22 118 HIS A N 1
ATOM 924 C CA . HIS A 1 118 ? 23.110 4.631 28.783 1.00 42.22 118 HIS A CA 1
ATOM 925 C C . HIS A 1 118 ? 22.738 4.987 30.236 1.00 42.22 118 HIS A C 1
ATOM 927 O O . HIS A 1 118 ? 21.568 4.948 30.613 1.00 42.22 118 HIS A O 1
ATOM 933 N N . LYS A 1 119 ? 23.701 5.443 31.048 1.00 40.75 119 LYS A N 1
ATOM 934 C CA . LYS A 1 119 ? 23.435 5.876 32.434 1.00 40.75 119 LYS A CA 1
ATOM 935 C C . LYS A 1 119 ? 22.535 7.117 32.512 1.00 40.75 119 LYS A C 1
ATOM 937 O O . LYS A 1 119 ? 21.717 7.210 33.421 1.00 40.75 119 LYS A O 1
ATOM 942 N N . TYR A 1 120 ? 22.606 8.013 31.526 1.00 43.06 120 TYR A N 1
ATOM 943 C CA . TYR A 1 120 ? 21.712 9.178 31.438 1.00 43.06 120 TYR A CA 1
ATOM 944 C C . TYR A 1 120 ? 20.316 8.857 30.884 1.00 43.06 120 TYR A C 1
ATOM 946 O O . TYR A 1 120 ? 19.398 9.649 31.065 1.00 43.06 120 TYR A O 1
ATOM 954 N N . THR A 1 121 ? 20.123 7.691 30.256 1.00 41.19 121 THR A N 1
ATOM 955 C CA . THR A 1 121 ? 18.779 7.202 29.892 1.00 41.19 121 THR A CA 1
ATOM 956 C C . THR A 1 121 ? 18.124 6.414 31.028 1.00 41.19 121 THR A C 1
ATOM 958 O O . THR A 1 121 ? 16.902 6.431 31.141 1.00 41.19 121 THR A O 1
ATOM 961 N N . ALA A 1 122 ? 18.913 5.797 31.914 1.00 38.47 122 ALA A N 1
ATOM 962 C CA . ALA A 1 122 ? 18.410 5.117 33.109 1.00 38.47 122 ALA A CA 1
ATOM 963 C C . ALA A 1 122 ? 17.985 6.081 34.237 1.00 38.47 122 ALA A C 1
ATOM 965 O O . ALA A 1 122 ? 17.090 5.755 35.006 1.00 38.47 122 ALA A O 1
ATOM 966 N N . ALA A 1 123 ? 18.551 7.291 34.321 1.00 36.41 123 ALA A N 1
ATOM 967 C CA . ALA A 1 123 ? 18.158 8.279 35.338 1.00 36.41 123 ALA A CA 1
ATOM 968 C C . ALA A 1 123 ? 16.729 8.844 35.153 1.00 36.41 123 ALA A C 1
ATOM 970 O O . ALA A 1 123 ? 16.200 9.466 36.066 1.00 36.41 123 ALA A O 1
ATOM 971 N N . TYR A 1 124 ? 16.085 8.579 34.008 1.00 36.94 124 TYR A N 1
ATOM 972 C CA . TYR A 1 124 ? 14.660 8.840 33.758 1.00 36.94 124 TYR A CA 1
ATOM 973 C C . TYR A 1 124 ? 13.786 7.578 33.936 1.00 36.94 124 TYR A C 1
ATOM 975 O O . TYR A 1 124 ? 12.691 7.487 33.389 1.00 36.94 124 TYR A O 1
ATOM 983 N N . GLN A 1 125 ? 14.244 6.594 34.722 1.00 35.19 125 GLN A N 1
ATOM 984 C CA . GLN A 1 125 ? 13.426 5.466 35.200 1.00 35.19 125 GLN A CA 1
ATOM 985 C C . GLN A 1 125 ? 12.451 5.851 36.331 1.00 35.19 125 GLN A C 1
ATOM 987 O O . GLN A 1 125 ? 11.874 4.976 36.976 1.00 35.19 125 GLN A O 1
ATOM 992 N N . SER A 1 126 ? 12.202 7.142 36.564 1.00 35.91 126 SER A N 1
ATOM 993 C CA . SER A 1 126 ? 11.067 7.582 37.373 1.00 35.91 126 SER A CA 1
ATOM 994 C C . SER A 1 126 ? 9.774 7.515 36.547 1.00 35.91 126 SER A C 1
ATOM 996 O O . SER A 1 126 ? 9.375 8.486 35.913 1.00 35.91 126 SER A O 1
ATOM 998 N N . ILE A 1 127 ? 9.165 6.326 36.541 1.00 38.22 127 ILE A N 1
ATOM 999 C CA . ILE A 1 127 ? 7.716 6.092 36.677 1.00 38.22 127 ILE A CA 1
ATOM 1000 C C . ILE A 1 127 ? 6.819 7.056 35.873 1.00 38.22 127 ILE A C 1
ATOM 1002 O O . ILE A 1 127 ? 6.094 7.850 36.455 1.00 38.22 127 ILE A O 1
ATOM 1006 N N . GLN A 1 128 ? 6.824 6.969 34.543 1.00 34.62 128 GLN A N 1
ATOM 1007 C CA . GLN A 1 128 ? 5.668 7.345 33.714 1.00 34.62 128 GLN A CA 1
ATOM 1008 C C . GLN A 1 128 ? 5.708 6.521 32.411 1.00 34.62 128 GLN A C 1
ATOM 1010 O O . GLN A 1 128 ? 6.764 6.468 31.767 1.00 34.62 128 GLN A O 1
ATOM 1015 N N . PRO A 1 129 ? 4.609 5.868 31.986 1.00 39.22 129 PRO A N 1
ATOM 1016 C CA . PRO A 1 129 ? 4.533 5.253 30.667 1.00 39.22 129 PRO A CA 1
ATOM 1017 C C . PRO A 1 129 ? 4.692 6.340 29.600 1.00 39.22 129 PRO A C 1
ATOM 1019 O O . PRO A 1 129 ? 3.848 7.222 29.467 1.00 39.22 129 PRO A O 1
ATOM 1022 N N . GLY A 1 130 ? 5.774 6.291 28.821 1.00 41.38 130 GLY A N 1
ATOM 1023 C CA . GLY A 1 130 ? 5.865 7.110 27.615 1.00 41.38 130 GLY A CA 1
ATOM 1024 C C . GLY A 1 130 ? 4.727 6.723 26.668 1.00 41.38 130 GLY A C 1
ATOM 1025 O O . GLY A 1 130 ? 4.558 5.545 26.353 1.00 41.38 130 GLY A O 1
ATOM 1026 N N . VAL A 1 131 ? 3.920 7.690 26.244 1.00 45.38 131 VAL A N 1
ATOM 1027 C CA . VAL A 1 131 ? 2.899 7.512 25.205 1.00 45.38 131 VAL A CA 1
ATOM 1028 C C . VAL A 1 131 ? 3.340 8.352 24.014 1.00 45.38 131 VAL A C 1
ATOM 1030 O O . VAL A 1 131 ? 3.654 9.533 24.165 1.00 45.38 131 VAL A O 1
ATOM 1033 N N . MET A 1 132 ? 3.427 7.742 22.833 1.00 37.69 132 MET A N 1
ATOM 1034 C CA . MET A 1 132 ? 3.773 8.464 21.609 1.00 37.69 132 MET A CA 1
ATOM 1035 C C . MET A 1 132 ? 2.479 8.968 20.963 1.00 37.69 132 MET A C 1
ATOM 1037 O O . MET A 1 132 ? 1.651 8.170 20.529 1.00 37.69 132 MET A O 1
ATOM 1041 N N . PHE A 1 133 ? 2.293 10.290 20.935 1.00 40.38 133 PHE A N 1
ATOM 1042 C CA . PHE A 1 133 ? 1.082 10.940 20.428 1.00 40.38 133 PHE A CA 1
ATOM 1043 C C . PHE A 1 133 ? 1.273 11.454 18.997 1.00 40.38 133 PHE A C 1
ATOM 1045 O O . PHE A 1 133 ? 2.277 12.098 18.697 1.00 40.38 133 PHE A O 1
ATOM 1052 N N . TYR A 1 134 ? 0.257 11.272 18.154 1.00 39.72 134 TYR A N 1
ATOM 1053 C CA . TYR A 1 134 ? 0.081 12.032 16.916 1.00 39.72 134 TYR A CA 1
ATOM 1054 C C . TYR A 1 134 ? -1.189 12.877 17.033 1.00 39.72 134 TYR A C 1
ATOM 1056 O O . TYR A 1 134 ? -2.273 12.322 17.144 1.00 39.72 134 TYR A O 1
ATOM 1064 N N . ASN A 1 135 ? -1.030 14.206 17.035 1.00 31.23 135 ASN A N 1
ATOM 1065 C CA . ASN A 1 135 ? -2.014 15.296 16.868 1.00 31.23 135 ASN A CA 1
ATOM 1066 C C . ASN A 1 135 ? -3.312 15.328 17.731 1.00 31.23 135 ASN A C 1
ATOM 1068 O O . ASN A 1 135 ? -3.862 16.403 17.940 1.00 31.23 135 ASN A O 1
ATOM 1072 N N . LYS A 1 136 ? -3.789 14.213 18.303 1.00 51.81 136 LYS A N 1
ATOM 1073 C CA . LYS A 1 136 ? -4.991 14.102 19.153 1.00 51.81 136 LYS A CA 1
ATOM 1074 C C . LYS A 1 136 ? -4.616 13.696 20.587 1.00 51.81 136 LYS A C 1
ATOM 1076 O O . LYS A 1 136 ? -4.993 12.628 21.063 1.00 51.81 136 LYS A O 1
ATOM 1081 N N . MET A 1 137 ? -3.853 14.538 21.291 1.00 49.88 137 MET A N 1
ATOM 1082 C CA . MET A 1 137 ? -3.260 14.205 22.606 1.00 49.88 137 MET A CA 1
ATOM 1083 C C . MET A 1 137 ? -4.278 13.721 23.661 1.00 49.88 137 MET A C 1
ATOM 1085 O O . MET A 1 137 ? -3.948 12.867 24.479 1.00 49.88 137 MET A O 1
ATOM 1089 N N . SER A 1 138 ? -5.530 14.197 23.620 1.00 55.09 138 SER A N 1
ATOM 1090 C CA . SER A 1 138 ? -6.593 13.770 24.549 1.00 55.09 138 SER A CA 1
ATOM 1091 C C . SER A 1 138 ? -7.269 12.442 24.178 1.00 55.09 138 SER A C 1
ATOM 1093 O O . SER A 1 138 ? -8.003 11.888 24.995 1.00 55.09 138 SER A O 1
ATOM 1095 N N . MET A 1 139 ? -7.053 11.919 22.965 1.00 64.50 139 MET A N 1
ATOM 1096 C CA . MET A 1 139 ? -7.681 10.677 22.499 1.00 64.50 139 MET A CA 1
ATOM 1097 C C . MET A 1 139 ? -6.950 9.435 23.013 1.00 64.50 139 MET A C 1
ATOM 1099 O O . MET A 1 139 ? -7.582 8.441 23.356 1.00 64.50 139 MET A O 1
ATOM 1103 N N . SER A 1 140 ? -5.625 9.484 23.147 1.00 70.69 140 SER A N 1
ATOM 1104 C CA . SER A 1 140 ? -4.849 8.304 23.546 1.00 70.69 140 SER A CA 1
ATOM 1105 C C . SER A 1 140 ? -5.124 7.861 24.986 1.00 70.69 140 SER A C 1
ATOM 1107 O O . SER A 1 140 ? -5.169 6.663 25.238 1.00 70.69 140 SER A O 1
ATOM 1109 N N . ALA A 1 141 ? -5.385 8.791 25.915 1.00 76.25 141 ALA A N 1
ATOM 1110 C CA . ALA A 1 141 ? -5.822 8.443 27.272 1.00 76.25 141 ALA A CA 1
ATOM 1111 C C . ALA A 1 141 ? -7.190 7.736 27.258 1.00 76.25 141 ALA A C 1
ATOM 1113 O O . ALA A 1 141 ? -7.372 6.717 27.919 1.00 76.25 141 ALA A O 1
ATOM 1114 N N . LYS A 1 142 ? -8.133 8.220 26.437 1.00 80.94 142 LYS A N 1
ATOM 1115 C CA . LYS A 1 142 ? -9.464 7.610 26.273 1.00 80.94 142 LYS A CA 1
ATOM 1116 C C . LYS A 1 142 ? -9.366 6.208 25.683 1.00 80.94 142 LYS A C 1
ATOM 1118 O O . LYS A 1 142 ? -10.016 5.295 26.182 1.00 80.94 142 LYS A O 1
ATOM 1123 N N . LEU A 1 143 ? -8.539 6.022 24.656 1.00 85.75 143 LEU A N 1
ATOM 1124 C CA . LEU A 1 143 ? -8.302 4.711 24.053 1.00 85.75 143 LEU A CA 1
ATOM 1125 C C . LEU A 1 143 ? -7.614 3.765 25.041 1.00 85.75 143 LEU A C 1
ATOM 1127 O O . LEU A 1 143 ? -8.049 2.626 25.164 1.00 85.75 143 LEU A O 1
ATOM 1131 N N . HIS A 1 144 ? -6.621 4.230 25.805 1.00 86.44 144 HIS A N 1
ATOM 1132 C CA . HIS A 1 144 ? -5.979 3.428 26.851 1.00 86.44 144 HIS A CA 1
ATOM 1133 C C . HIS A 1 144 ? -6.998 2.867 27.848 1.00 86.44 144 HIS A C 1
ATOM 1135 O O . HIS A 1 144 ? -7.081 1.651 28.032 1.00 86.44 144 HIS A O 1
ATOM 1141 N N . LEU A 1 145 ? -7.829 3.753 28.403 1.00 87.94 145 LEU A N 1
ATOM 1142 C CA . LEU A 1 145 ? -8.914 3.391 29.311 1.00 87.94 145 LEU A CA 1
ATOM 1143 C C . LEU A 1 145 ? -9.935 2.458 28.637 1.00 87.94 145 LEU A C 1
ATOM 1145 O O . LEU A 1 145 ? -10.385 1.498 29.252 1.00 87.94 145 LEU A O 1
ATOM 1149 N N . SER A 1 146 ? -10.273 2.698 27.366 1.00 92.19 146 SER A N 1
ATOM 1150 C CA . SER A 1 146 ? -11.242 1.883 26.615 1.00 92.19 146 SER A CA 1
ATOM 1151 C C . SER A 1 146 ? -10.740 0.460 26.371 1.00 92.19 146 SER A C 1
ATOM 1153 O O . SER A 1 146 ? -11.484 -0.493 26.575 1.00 92.19 146 SER A O 1
ATOM 1155 N N . PHE A 1 147 ? -9.471 0.282 25.992 1.00 92.81 147 PHE A N 1
ATOM 1156 C CA . PHE A 1 147 ? -8.882 -1.048 25.799 1.00 92.81 147 PHE A CA 1
ATOM 1157 C C . PHE A 1 147 ? -8.780 -1.830 27.118 1.00 92.81 147 PHE A C 1
ATOM 1159 O O . PHE A 1 147 ? -9.035 -3.034 27.136 1.00 92.81 147 PHE A O 1
ATOM 1166 N N . GLN A 1 148 ? -8.467 -1.162 28.233 1.00 91.75 148 GLN A N 1
ATOM 1167 C CA . GLN A 1 148 ? -8.516 -1.784 29.562 1.00 91.75 148 GLN A CA 1
ATOM 1168 C C . GLN A 1 148 ? -9.953 -2.138 29.966 1.00 91.75 148 GLN A C 1
ATOM 1170 O O . GLN A 1 148 ? -10.220 -3.263 30.393 1.00 91.75 148 GLN A O 1
ATOM 1175 N N . GLY A 1 149 ? -10.886 -1.205 29.766 1.00 94.44 149 GLY A N 1
ATOM 1176 C CA . GLY A 1 149 ? -12.312 -1.400 30.006 1.00 94.44 149 GLY A CA 1
ATOM 1177 C C . GLY A 1 149 ? -12.895 -2.555 29.196 1.00 94.44 149 GLY A C 1
ATOM 1178 O O . GLY A 1 149 ? -13.722 -3.294 29.716 1.00 94.44 149 GLY A O 1
ATOM 1179 N N . LEU A 1 150 ? -12.416 -2.784 27.969 1.00 96.25 150 LEU A N 1
ATOM 1180 C CA . LEU A 1 150 ? -12.853 -3.898 27.120 1.00 96.25 150 LEU A CA 1
ATOM 1181 C C . LEU A 1 150 ? -12.486 -5.251 27.720 1.00 96.25 150 LEU A C 1
ATOM 1183 O O . LEU A 1 150 ? -13.328 -6.145 27.774 1.00 96.25 150 LEU A O 1
ATOM 1187 N N . SER A 1 151 ? -11.262 -5.374 28.235 1.00 95.69 151 SER A N 1
ATOM 1188 C CA . SER A 1 151 ? -10.821 -6.574 28.951 1.00 95.69 151 SER A CA 1
ATOM 1189 C C . SER A 1 151 ? -11.659 -6.812 30.214 1.00 95.69 151 SER A C 1
ATOM 1191 O O . SER A 1 151 ? -12.113 -7.928 30.467 1.00 95.69 151 SER A O 1
ATOM 1193 N N . LEU A 1 152 ? -11.948 -5.755 30.984 1.00 95.75 152 LEU A N 1
ATOM 1194 C CA . LEU A 1 152 ? -12.801 -5.853 32.174 1.00 95.75 152 LEU A CA 1
ATOM 1195 C C . LEU A 1 152 ? -14.248 -6.229 31.842 1.00 95.75 152 LEU A C 1
ATOM 1197 O O . LEU A 1 152 ? -14.812 -7.097 32.505 1.00 95.75 152 LEU A O 1
ATOM 1201 N N . PHE A 1 153 ? -14.829 -5.627 30.804 1.00 97.50 153 PHE A N 1
ATOM 1202 C CA . PHE A 1 153 ? -16.168 -5.961 30.329 1.00 97.50 153 PHE A CA 1
ATOM 1203 C C . PHE A 1 153 ? -16.240 -7.437 29.924 1.00 97.50 153 PHE A C 1
ATOM 1205 O O . PHE A 1 153 ? -17.143 -8.150 30.360 1.00 97.50 153 PHE A O 1
ATOM 1212 N N . GLN A 1 154 ? -15.252 -7.919 29.162 1.00 96.50 154 GLN A N 1
ATOM 1213 C CA . GLN A 1 154 ? -15.182 -9.318 28.749 1.00 96.50 154 GLN A CA 1
ATOM 1214 C C . GLN A 1 154 ? -15.084 -10.268 29.947 1.00 96.50 154 GLN A C 1
ATOM 1216 O O . GLN A 1 154 ? -15.774 -11.284 29.969 1.00 96.50 154 GLN A O 1
ATOM 1221 N N . ASN A 1 155 ? -14.288 -9.931 30.962 1.00 96.25 155 ASN A N 1
ATOM 1222 C CA . ASN A 1 155 ? -14.177 -10.739 32.178 1.00 96.25 155 ASN A CA 1
ATOM 1223 C C . ASN A 1 155 ? -15.473 -10.746 33.006 1.00 96.25 155 ASN A C 1
ATOM 1225 O O . ASN A 1 155 ? -15.815 -11.768 33.595 1.00 96.25 155 ASN A O 1
ATOM 1229 N N . GLN A 1 156 ? -16.195 -9.622 33.057 1.00 96.81 156 GLN A N 1
ATOM 1230 C CA . GLN A 1 156 ? -17.419 -9.485 33.850 1.00 96.81 156 GLN A CA 1
ATOM 1231 C C . GLN A 1 156 ? -18.638 -10.142 33.187 1.00 96.81 156 GLN A C 1
ATOM 1233 O O . GLN A 1 156 ? -19.441 -10.768 33.877 1.00 96.81 156 GLN A O 1
ATOM 1238 N N . TYR A 1 157 ? -18.787 -10.002 31.868 1.00 95.56 157 TYR A N 1
ATOM 1239 C CA . TYR A 1 157 ? -19.975 -10.450 31.130 1.00 95.56 157 TYR A CA 1
ATOM 1240 C C . TYR A 1 157 ? -19.733 -11.688 30.255 1.00 95.56 157 TYR A C 1
ATOM 1242 O O . TYR A 1 157 ? -20.669 -12.188 29.634 1.00 95.56 157 TYR A O 1
ATOM 1250 N N . ASN A 1 158 ? -18.496 -12.197 30.201 1.00 95.12 158 ASN A N 1
ATOM 1251 C CA . ASN A 1 158 ? -18.076 -13.326 29.362 1.00 95.12 158 ASN A CA 1
ATOM 1252 C C . ASN A 1 158 ? -18.415 -13.148 27.864 1.00 95.12 158 ASN A C 1
ATOM 1254 O O . ASN A 1 158 ? -18.633 -14.115 27.133 1.00 95.12 158 ASN A O 1
ATOM 1258 N N . ALA A 1 159 ? -18.484 -11.897 27.410 1.00 94.19 159 ALA A N 1
ATOM 1259 C CA . ALA A 1 159 ? -18.777 -11.501 26.039 1.00 94.19 159 ALA A CA 1
ATOM 1260 C C . ALA A 1 159 ? -18.227 -10.091 2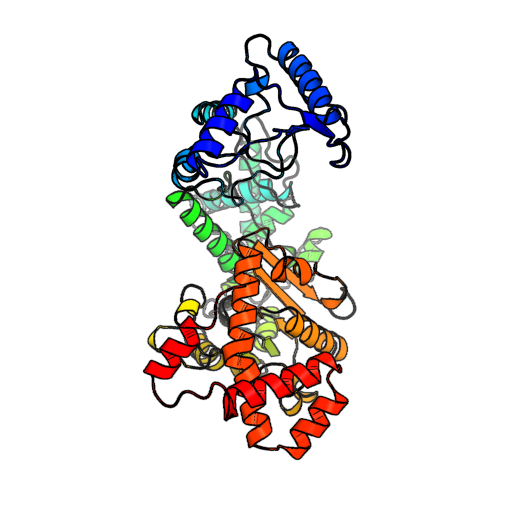5.781 1.00 94.19 159 ALA A C 1
ATOM 1262 O O . ALA A 1 159 ? -18.016 -9.322 26.717 1.00 94.19 159 ALA A O 1
ATOM 1263 N N . LEU A 1 160 ? -18.007 -9.745 24.512 1.00 95.06 160 LEU A N 1
ATOM 1264 C CA . LEU A 1 160 ? -17.753 -8.358 24.111 1.00 95.06 160 LEU A CA 1
ATOM 1265 C C . LEU A 1 160 ? -19.079 -7.577 24.040 1.00 95.06 160 LEU A C 1
ATOM 1267 O O . LEU A 1 160 ? -20.124 -8.208 23.823 1.00 95.06 160 LEU A O 1
ATOM 1271 N N . PRO A 1 161 ? -19.048 -6.234 24.170 1.00 95.25 161 PRO A N 1
ATOM 1272 C CA . PRO A 1 161 ? -20.220 -5.398 23.927 1.00 95.25 161 PRO A CA 1
ATOM 1273 C C . PRO A 1 161 ? -20.854 -5.721 22.572 1.00 95.25 161 PRO A C 1
ATOM 1275 O O . PRO A 1 161 ? -20.151 -5.824 21.558 1.00 95.25 161 PRO A O 1
ATOM 1278 N N . GLN A 1 162 ? -22.174 -5.920 22.543 1.00 91.94 162 GLN A N 1
ATOM 1279 C CA . GLN A 1 162 ? -22.847 -6.206 21.280 1.00 91.94 162 GLN A CA 1
ATOM 1280 C C . GLN A 1 162 ? -22.804 -4.984 20.342 1.00 91.94 162 GLN A C 1
ATOM 1282 O O . GLN A 1 162 ? -22.937 -3.847 20.807 1.00 91.94 162 GLN A O 1
ATOM 1287 N N . PRO A 1 163 ? -22.644 -5.200 19.018 1.00 89.31 163 PRO A N 1
ATOM 1288 C CA . PRO A 1 163 ? -22.647 -4.122 18.034 1.00 89.31 163 PRO A CA 1
ATOM 1289 C C . PRO A 1 163 ? -23.845 -3.190 18.219 1.00 89.31 163 PRO A C 1
ATOM 1291 O O . PRO A 1 163 ? -24.982 -3.655 18.236 1.00 89.31 163 PRO A O 1
ATOM 1294 N N . TRP A 1 164 ? -23.594 -1.885 18.335 1.00 87.12 164 TRP A N 1
ATOM 1295 C CA . TRP A 1 164 ? -24.634 -0.848 18.443 1.00 87.12 164 TRP A CA 1
ATOM 1296 C C . TRP A 1 164 ? -25.695 -1.071 19.537 1.00 87.12 164 TRP A C 1
ATOM 1298 O O . TRP A 1 164 ? -26.775 -0.493 19.468 1.00 87.12 164 TRP A O 1
ATOM 1308 N N . ASN A 1 165 ? -25.397 -1.870 20.565 1.00 90.00 165 ASN A N 1
ATOM 1309 C CA . ASN A 1 165 ? -26.291 -2.071 21.699 1.00 90.00 165 ASN A CA 1
ATOM 1310 C C . ASN A 1 165 ? -26.077 -0.968 22.748 1.00 90.00 165 ASN A C 1
ATOM 1312 O O . ASN A 1 165 ? -24.980 -0.816 23.288 1.00 90.00 165 ASN A O 1
ATOM 1316 N N . ASP A 1 166 ? -27.120 -0.185 23.027 1.00 89.19 166 ASP A N 1
ATOM 1317 C CA . ASP A 1 166 ? -27.025 0.945 23.955 1.00 89.19 166 ASP A CA 1
ATOM 1318 C C . ASP A 1 166 ? -26.835 0.513 25.414 1.00 89.19 166 ASP A C 1
ATOM 1320 O O . ASP A 1 166 ? -26.052 1.149 26.120 1.00 89.19 166 ASP A O 1
ATOM 1324 N N . ASP A 1 167 ? -27.466 -0.585 25.844 1.00 93.25 167 ASP A N 1
ATOM 1325 C CA . ASP A 1 167 ? -27.342 -1.093 27.216 1.00 93.25 167 ASP A CA 1
ATOM 1326 C C . ASP A 1 167 ? -25.908 -1.548 27.516 1.00 93.25 167 ASP A C 1
ATOM 1328 O O . ASP A 1 167 ? -25.343 -1.231 28.563 1.00 93.25 167 ASP A O 1
ATOM 1332 N N . ASP A 1 168 ? -25.290 -2.283 26.593 1.00 94.75 168 ASP A N 1
ATOM 1333 C CA . ASP A 1 168 ? -23.900 -2.717 26.705 1.00 94.75 168 ASP A CA 1
ATOM 1334 C C . ASP A 1 168 ? -22.938 -1.529 26.616 1.00 94.75 168 ASP A C 1
ATOM 1336 O O . ASP A 1 168 ? -21.943 -1.502 27.340 1.00 94.75 168 ASP A O 1
ATOM 1340 N N . ALA A 1 169 ? -23.242 -0.519 25.794 1.00 93.69 169 ALA A N 1
ATOM 1341 C CA . ALA A 1 169 ? -22.453 0.707 25.719 1.00 93.69 169 ALA A CA 1
ATOM 1342 C C . ALA A 1 169 ? -22.517 1.533 27.020 1.00 93.69 169 ALA A C 1
ATOM 1344 O O . ALA A 1 169 ? -21.503 2.109 27.421 1.00 93.69 169 ALA A O 1
ATOM 1345 N N . ASP A 1 170 ? -23.670 1.580 27.700 1.00 94.25 170 ASP A N 1
ATOM 1346 C CA . ASP A 1 170 ? -23.808 2.213 29.018 1.00 94.25 170 ASP A CA 1
ATOM 1347 C C . ASP A 1 170 ? -23.057 1.444 30.108 1.00 94.25 170 ASP A C 1
ATOM 1349 O O . ASP A 1 170 ? -22.239 2.040 30.812 1.00 94.25 170 ASP A O 1
ATOM 1353 N N . LYS A 1 171 ? -23.233 0.118 30.184 1.00 96.06 171 LYS A N 1
ATOM 1354 C CA . LYS A 1 171 ? -22.462 -0.740 31.105 1.00 96.06 171 LYS A CA 1
ATOM 1355 C C . LYS A 1 171 ? -20.956 -0.596 30.879 1.00 96.06 171 LYS A C 1
ATOM 1357 O O . LYS A 1 171 ? -20.181 -0.543 31.831 1.00 96.06 171 LYS A O 1
ATOM 1362 N N . PHE A 1 172 ? -20.525 -0.532 29.619 1.00 96.81 172 PHE A N 1
ATOM 1363 C CA . PHE A 1 172 ? -19.124 -0.328 29.264 1.00 96.81 172 PHE A CA 1
ATOM 1364 C C . PHE A 1 172 ? -18.609 1.036 29.731 1.00 96.81 172 PHE A C 1
ATOM 1366 O O . PHE A 1 172 ? -17.527 1.115 30.315 1.00 96.81 172 PHE A O 1
ATOM 1373 N N . TYR A 1 173 ? -19.386 2.103 29.526 1.00 94.88 173 TYR A N 1
ATOM 1374 C CA . TYR A 1 173 ? -19.032 3.432 30.018 1.00 94.88 173 TYR A CA 1
ATOM 1375 C C . TYR A 1 173 ? -18.853 3.449 31.541 1.00 94.88 173 TYR A C 1
ATOM 1377 O O . TYR A 1 173 ? -17.860 3.994 32.014 1.00 94.88 173 TYR A O 1
ATOM 1385 N N . GLU A 1 174 ? -19.748 2.815 32.303 1.00 94.50 174 GLU A N 1
ATOM 1386 C CA . GLU A 1 174 ? -19.639 2.733 33.768 1.00 94.50 174 GLU A CA 1
ATOM 1387 C C . GLU A 1 174 ? -18.338 2.053 34.224 1.00 94.50 174 GLU A C 1
ATOM 1389 O O . GLU A 1 174 ? -17.687 2.527 35.160 1.00 94.50 174 GLU A O 1
ATOM 1394 N N . ILE A 1 175 ? -17.917 0.981 33.540 1.00 94.44 175 ILE A N 1
ATOM 1395 C CA . ILE A 1 175 ? -16.639 0.301 33.810 1.00 94.44 175 ILE A CA 1
ATOM 1396 C C . ILE A 1 175 ? -15.462 1.245 33.558 1.00 94.44 175 ILE A C 1
ATOM 1398 O O . ILE A 1 175 ? -14.575 1.368 34.403 1.00 94.44 175 ILE A O 1
ATOM 1402 N N . VAL A 1 176 ? -15.445 1.916 32.405 1.00 92.88 176 VAL A N 1
ATOM 1403 C CA . VAL A 1 176 ? -14.359 2.831 32.024 1.00 92.88 176 VAL A CA 1
ATOM 1404 C C . VAL A 1 176 ? -14.304 4.044 32.956 1.00 92.88 176 VAL A C 1
ATOM 1406 O O . VAL A 1 176 ? -13.223 4.473 33.355 1.00 92.88 176 VAL A O 1
ATOM 1409 N N . GLU A 1 177 ? -15.458 4.582 33.346 1.00 91.31 177 GLU A N 1
ATOM 1410 C CA . GLU A 1 177 ? -15.565 5.700 34.281 1.00 91.31 177 GLU A CA 1
ATOM 1411 C C . GLU A 1 177 ? -15.068 5.318 35.676 1.00 91.31 177 GLU A C 1
ATOM 1413 O O . GLU A 1 177 ? -14.304 6.065 36.292 1.00 91.31 177 GLU A O 1
ATOM 1418 N N . LYS A 1 178 ? -15.434 4.124 36.156 1.00 90.06 178 LYS A N 1
ATOM 1419 C CA . LYS A 1 178 ? -14.889 3.566 37.394 1.00 90.06 178 LYS A CA 1
ATOM 1420 C C . LYS A 1 178 ? -13.368 3.424 37.311 1.00 90.06 178 LYS A C 1
ATOM 1422 O O . LYS A 1 178 ? -12.680 3.884 38.218 1.00 90.06 178 LYS A O 1
ATOM 1427 N N . LEU A 1 179 ? -12.848 2.878 36.212 1.00 88.62 179 LEU A N 1
ATOM 1428 C CA . LEU A 1 179 ? -11.411 2.701 36.010 1.00 88.62 179 LEU A CA 1
ATOM 1429 C C . LEU A 1 179 ? -10.657 4.039 35.985 1.00 88.62 179 LEU A C 1
ATOM 1431 O O . LEU A 1 179 ? -9.591 4.147 36.582 1.00 88.62 179 LEU A O 1
ATOM 1435 N N . ASN A 1 180 ? -11.222 5.078 35.362 1.00 86.56 180 ASN A N 1
ATOM 1436 C CA . ASN A 1 180 ? -10.621 6.414 35.359 1.00 86.56 180 ASN A CA 1
ATOM 1437 C C . ASN A 1 180 ? -10.579 7.046 36.764 1.00 86.56 180 ASN A C 1
ATOM 1439 O O . ASN A 1 180 ? -9.625 7.751 37.076 1.00 86.56 180 ASN A O 1
ATOM 1443 N N . ARG A 1 181 ? -11.588 6.791 37.615 1.00 83.50 181 ARG A N 1
ATOM 1444 C CA . ARG A 1 181 ? -11.613 7.268 39.014 1.00 83.50 181 ARG A CA 1
ATOM 1445 C C . ARG A 1 181 ? -10.649 6.514 39.929 1.00 83.50 181 ARG A C 1
ATOM 1447 O O . ARG A 1 181 ? -10.123 7.103 40.864 1.00 83.50 181 ARG A O 1
ATOM 1454 N N . GLU A 1 182 ? -10.477 5.214 39.702 1.00 79.62 182 GLU A N 1
ATOM 1455 C CA . GLU A 1 182 ? -9.689 4.323 40.567 1.00 79.62 182 GLU A CA 1
ATOM 1456 C C . GLU A 1 182 ? -8.200 4.264 40.189 1.00 79.62 182 GLU A C 1
ATOM 1458 O O . GLU A 1 182 ? -7.398 3.702 40.938 1.00 79.62 182 GLU A O 1
ATOM 1463 N N . ASN A 1 183 ? -7.803 4.864 39.062 1.00 68.38 183 ASN A N 1
ATOM 1464 C CA . ASN A 1 183 ? -6.399 4.991 38.685 1.00 68.38 183 ASN A CA 1
ATOM 1465 C C . ASN A 1 183 ? -5.705 5.982 39.641 1.00 68.38 183 ASN A C 1
ATOM 1467 O O . ASN A 1 183 ? -6.002 7.175 39.627 1.00 68.38 183 ASN A O 1
ATOM 1471 N N . GLY A 1 184 ? -4.838 5.474 40.526 1.00 56.97 184 GLY A N 1
ATOM 1472 C CA . GLY A 1 184 ? -4.242 6.238 41.632 1.00 56.97 184 GLY A CA 1
ATOM 1473 C C . GLY A 1 184 ? -3.533 7.542 41.229 1.00 56.97 184 GLY A C 1
ATOM 1474 O O . GLY A 1 184 ? -3.078 7.664 40.101 1.00 56.97 184 GLY A O 1
ATOM 1475 N N . GLU A 1 185 ? -3.446 8.485 42.183 1.00 48.91 185 GLU A N 1
ATOM 1476 C CA . GLU A 1 185 ? -2.852 9.853 42.199 1.00 48.91 185 GLU A CA 1
ATOM 1477 C C . GLU A 1 185 ? -3.013 10.791 40.975 1.00 48.91 185 GLU A C 1
ATOM 1479 O O . GLU A 1 185 ? -2.881 12.003 41.144 1.00 48.91 185 GLU A O 1
ATOM 1484 N N . GLN A 1 186 ? -3.365 10.319 39.778 1.00 53.81 186 GLN A N 1
ATOM 1485 C CA . GLN A 1 186 ? -3.625 11.133 38.593 1.00 53.81 186 GLN A CA 1
ATOM 1486 C C . GLN A 1 186 ? -4.771 10.535 37.773 1.00 53.81 186 GLN A C 1
ATOM 1488 O O . GLN A 1 186 ? -4.631 9.494 37.130 1.00 53.81 186 GLN A O 1
ATOM 1493 N N . VAL A 1 187 ? -5.896 11.252 37.739 1.00 55.72 187 VAL A N 1
ATOM 1494 C CA . VAL A 1 187 ? -6.936 11.051 36.727 1.00 55.72 187 VAL A CA 1
ATOM 1495 C C . VAL A 1 187 ? -6.266 11.178 35.352 1.00 55.72 187 VAL A C 1
ATOM 1497 O O . VAL A 1 187 ? -5.690 12.218 35.037 1.00 55.72 187 VAL A O 1
ATOM 1500 N N . LEU A 1 188 ? -6.314 10.123 34.526 1.00 61.09 188 LEU A N 1
ATOM 1501 C CA . LEU A 1 188 ? -5.668 10.137 33.202 1.00 61.09 188 LEU A CA 1
ATOM 1502 C C . LEU A 1 188 ? -6.304 11.179 32.271 1.00 61.09 188 LEU A C 1
ATOM 1504 O O . LEU A 1 188 ? -5.659 11.670 31.343 1.00 61.09 188 LEU A O 1
ATOM 1508 N N . THR A 1 189 ? -7.578 11.511 32.499 1.00 63.16 189 THR A N 1
ATOM 1509 C CA . THR A 1 189 ? -8.253 12.634 31.849 1.00 63.16 189 THR A CA 1
ATOM 1510 C C . THR A 1 189 ? -9.465 13.127 32.644 1.00 63.16 189 THR A C 1
ATOM 1512 O O . THR A 1 189 ? -10.350 12.344 32.990 1.00 63.16 189 THR A O 1
ATOM 1515 N N . ASP A 1 190 ? -9.553 14.443 32.856 1.00 59.78 190 ASP A N 1
ATOM 1516 C CA . ASP A 1 190 ? -10.729 15.106 33.448 1.00 59.78 190 ASP A CA 1
ATOM 1517 C C . ASP A 1 190 ? -11.926 15.174 32.474 1.00 59.78 190 ASP A C 1
ATOM 1519 O O . ASP A 1 190 ? -13.009 15.635 32.823 1.00 59.78 190 ASP A O 1
ATOM 1523 N N . GLN A 1 191 ? -11.740 14.725 31.225 1.00 64.56 191 GLN A N 1
ATOM 1524 C CA . GLN A 1 191 ? -12.713 14.815 30.135 1.00 64.56 191 GLN A CA 1
ATOM 1525 C C . GLN A 1 191 ? -13.008 13.435 29.537 1.00 64.56 191 GLN A C 1
ATOM 1527 O O . GLN A 1 191 ? -12.785 13.184 28.342 1.00 64.56 191 GLN A O 1
ATOM 1532 N N . LEU A 1 192 ? -13.537 12.526 30.361 1.00 74.12 192 LEU A N 1
ATOM 1533 C CA . LEU A 1 192 ? -14.086 11.266 29.871 1.00 74.12 192 LEU A CA 1
ATOM 1534 C C . LEU A 1 192 ? -15.381 11.549 29.102 1.00 74.12 192 LEU A C 1
ATOM 1536 O O . LEU A 1 192 ? -16.480 11.604 29.644 1.00 74.12 192 LEU A O 1
ATOM 1540 N N . ASN A 1 193 ? -15.246 11.788 27.806 1.00 79.00 193 ASN A N 1
ATOM 1541 C CA . ASN A 1 193 ? -16.394 12.033 26.956 1.00 79.00 193 ASN A CA 1
ATOM 1542 C C . ASN A 1 193 ? -17.148 10.705 26.746 1.00 79.00 193 ASN A C 1
ATOM 1544 O O . ASN A 1 193 ? -16.712 9.852 25.967 1.00 79.00 193 ASN A O 1
ATOM 1548 N N . LYS A 1 194 ? -18.282 10.560 27.449 1.00 85.50 194 LYS A N 1
ATOM 1549 C CA . LYS A 1 194 ? -19.181 9.393 27.412 1.00 85.50 194 LYS A CA 1
ATOM 1550 C C . LYS A 1 194 ? -19.505 8.936 25.998 1.00 85.50 194 LYS A C 1
ATOM 1552 O O . LYS A 1 194 ? -19.565 7.739 25.735 1.00 85.50 194 LYS A O 1
ATOM 1557 N N . HIS A 1 195 ? -19.666 9.885 25.088 1.00 82.38 195 HIS A N 1
ATOM 1558 C CA . HIS A 1 195 ? -20.023 9.609 23.714 1.00 82.38 195 HIS A CA 1
ATOM 1559 C C . HIS A 1 195 ? -18.936 8.790 22.983 1.00 82.38 195 HIS A C 1
ATOM 1561 O O . HIS A 1 195 ? -19.241 7.740 22.420 1.00 82.38 195 HIS A O 1
ATOM 1567 N N . TRP A 1 196 ? -17.657 9.171 23.086 1.00 84.12 196 TRP A N 1
ATOM 1568 C CA . TRP A 1 196 ? -16.553 8.427 22.451 1.00 84.12 196 TRP A CA 1
ATOM 1569 C C . TRP A 1 196 ? -16.365 7.021 23.028 1.00 84.12 196 TRP A C 1
ATOM 1571 O O . TRP A 1 196 ? -16.085 6.076 22.294 1.00 84.12 196 TRP A O 1
ATOM 1581 N N . ILE A 1 197 ? -16.548 6.874 24.341 1.00 90.06 197 ILE A N 1
ATOM 1582 C CA . ILE A 1 197 ? -16.433 5.581 25.026 1.00 90.06 197 ILE A CA 1
ATOM 1583 C C . ILE A 1 197 ? -17.569 4.639 24.604 1.00 90.06 197 ILE A C 1
ATOM 1585 O O . ILE A 1 197 ? -17.329 3.466 24.319 1.00 90.06 197 ILE A O 1
ATOM 1589 N N . ARG A 1 198 ? -18.798 5.156 24.483 1.00 91.69 198 ARG A N 1
ATOM 1590 C CA . ARG A 1 198 ? -19.926 4.394 23.930 1.00 91.69 198 ARG A CA 1
ATOM 1591 C C . ARG A 1 198 ? -19.676 3.992 22.482 1.00 91.69 198 ARG A C 1
ATOM 1593 O O . ARG A 1 198 ? -19.918 2.843 22.133 1.00 91.69 198 ARG A O 1
ATOM 1600 N N . LEU A 1 199 ? -19.169 4.899 21.648 1.00 89.38 199 LEU A N 1
ATOM 1601 C CA . LEU A 1 199 ? -18.866 4.597 20.248 1.00 89.38 199 LEU A CA 1
ATOM 1602 C C . LEU A 1 199 ? -17.825 3.480 20.119 1.00 89.38 199 LEU A C 1
ATOM 1604 O O . LEU A 1 199 ? -17.992 2.578 19.295 1.00 89.38 199 LEU A O 1
ATOM 1608 N N . PHE A 1 200 ? -16.791 3.498 20.966 1.00 92.44 200 PHE A N 1
ATOM 1609 C CA . PHE A 1 200 ? -15.833 2.399 21.052 1.00 92.44 200 PHE A CA 1
ATOM 1610 C C . PHE A 1 200 ? -16.552 1.077 21.346 1.00 92.44 200 PHE A C 1
ATOM 1612 O O . PHE A 1 200 ? -16.382 0.124 20.594 1.00 92.44 200 PHE A O 1
ATOM 1619 N N . ALA A 1 201 ? -17.421 1.019 22.363 1.00 94.25 201 ALA A N 1
ATOM 1620 C CA . ALA A 1 201 ? -18.190 -0.192 22.673 1.00 94.25 201 ALA A CA 1
ATOM 1621 C C . ALA A 1 201 ? -19.046 -0.662 21.486 1.00 94.25 201 ALA A C 1
ATOM 1623 O O . ALA A 1 201 ? -19.018 -1.837 21.127 1.00 94.25 201 ALA A O 1
ATOM 1624 N N . LYS A 1 202 ? -19.746 0.264 20.821 1.00 90.62 202 LYS A N 1
ATOM 1625 C CA . LYS A 1 202 ? -20.629 -0.037 19.685 1.00 90.62 202 LYS A CA 1
ATOM 1626 C C . LYS A 1 202 ? -19.891 -0.582 18.459 1.00 90.62 202 LYS A C 1
ATOM 1628 O O . LYS A 1 202 ? -20.507 -1.285 17.660 1.00 90.62 202 LYS A O 1
ATOM 1633 N N . THR A 1 203 ? -18.602 -0.269 18.312 1.00 91.19 203 THR A N 1
ATOM 1634 C CA . THR A 1 203 ? -17.784 -0.614 17.134 1.00 91.19 203 THR A CA 1
ATOM 1635 C C . THR A 1 203 ? -16.636 -1.585 17.426 1.00 91.19 203 THR A C 1
ATOM 1637 O O . THR A 1 203 ? -15.990 -2.039 16.487 1.00 91.19 203 THR A O 1
ATOM 1640 N N . CYS A 1 204 ? -16.394 -1.966 18.687 1.00 93.19 204 CYS A N 1
ATOM 1641 C CA . CYS A 1 204 ? -15.225 -2.765 19.096 1.00 93.19 204 CYS A CA 1
ATOM 1642 C C . CYS A 1 204 ? -15.169 -4.187 18.517 1.00 93.19 204 CYS A C 1
ATOM 1644 O O . CYS A 1 204 ? -14.114 -4.814 18.525 1.00 93.19 204 CYS A O 1
ATOM 1646 N N . THR A 1 205 ? -16.295 -4.701 18.023 1.00 92.19 205 THR A N 1
ATOM 1647 C CA . THR A 1 205 ? -16.382 -5.992 17.322 1.00 92.19 205 THR A CA 1
ATOM 1648 C C . THR A 1 205 ? -16.081 -5.874 15.826 1.00 92.19 205 THR A C 1
ATOM 1650 O O . THR A 1 205 ? -16.032 -6.886 15.127 1.00 92.19 205 THR A O 1
ATOM 1653 N N . GLY A 1 206 ? -15.889 -4.649 15.331 1.00 92.19 206 GLY A N 1
ATOM 1654 C CA . GLY A 1 206 ? -15.464 -4.375 13.972 1.00 92.19 206 GLY A CA 1
ATOM 1655 C C . GLY A 1 206 ? -14.038 -4.851 13.725 1.00 92.19 206 GLY A C 1
ATOM 1656 O O . GLY A 1 206 ? -13.146 -4.664 14.549 1.00 92.19 206 GLY A O 1
ATOM 1657 N N . ASP A 1 207 ? -13.828 -5.441 12.554 1.00 94.38 207 ASP A N 1
ATOM 1658 C CA . ASP A 1 207 ? -12.528 -5.938 12.118 1.00 94.38 207 ASP A CA 1
ATOM 1659 C C . ASP A 1 207 ? -12.278 -5.483 10.682 1.00 94.38 207 ASP A C 1
ATOM 1661 O O . ASP A 1 207 ? -12.927 -5.956 9.744 1.00 94.38 207 ASP A O 1
ATOM 1665 N N . LEU A 1 208 ? -11.393 -4.494 10.541 1.00 96.25 208 LEU A N 1
ATOM 1666 C CA . LEU A 1 208 ? -11.190 -3.723 9.319 1.00 96.25 208 LEU A CA 1
ATOM 1667 C C . LEU A 1 208 ? -9.782 -3.955 8.774 1.00 96.25 208 LEU A C 1
ATOM 1669 O O . LEU A 1 208 ? -8.786 -3.572 9.397 1.00 96.25 208 LEU A O 1
ATOM 1673 N N . CYS A 1 209 ? -9.683 -4.506 7.564 1.00 96.69 209 CYS A N 1
ATOM 1674 C CA . CYS A 1 209 ? -8.389 -4.843 6.971 1.00 96.69 209 CYS A CA 1
ATOM 1675 C C . CYS A 1 209 ? -7.424 -3.649 6.773 1.00 96.69 209 CYS A C 1
ATOM 1677 O O . CYS A 1 209 ? -6.211 -3.871 6.870 1.00 96.69 209 CYS A O 1
ATOM 1679 N N . PRO A 1 210 ? -7.865 -2.383 6.566 1.00 95.69 210 PRO A N 1
ATOM 1680 C CA . PRO A 1 210 ? -6.938 -1.252 6.528 1.00 95.69 210 PRO A CA 1
ATOM 1681 C C . PRO A 1 210 ? -6.276 -1.001 7.890 1.00 95.69 210 PRO A C 1
ATOM 1683 O O . PRO A 1 210 ? -5.062 -0.807 7.948 1.00 95.69 210 PRO A O 1
ATOM 1686 N N . ILE A 1 211 ? -7.036 -1.098 8.990 1.00 95.50 211 ILE A N 1
ATOM 1687 C CA . ILE A 1 211 ? -6.507 -0.963 10.358 1.00 95.50 211 ILE A CA 1
ATOM 1688 C C . ILE A 1 211 ? -5.532 -2.102 10.656 1.00 95.50 211 ILE A C 1
ATOM 1690 O O . ILE A 1 211 ? -4.417 -1.853 11.114 1.00 95.50 211 ILE A O 1
ATOM 1694 N N . GLN A 1 212 ? -5.904 -3.341 10.315 1.00 96.50 212 GLN A N 1
ATOM 1695 C CA . GLN A 1 212 ? -5.014 -4.498 10.443 1.00 96.50 212 GLN A CA 1
ATOM 1696 C C . GLN A 1 212 ? -3.712 -4.314 9.651 1.00 96.50 212 GLN A C 1
ATOM 1698 O O . GLN A 1 212 ? -2.645 -4.668 10.140 1.00 96.50 212 GLN A O 1
ATOM 1703 N N . SER A 1 213 ? -3.777 -3.741 8.444 1.00 95.81 213 SER A N 1
ATOM 1704 C CA . SER A 1 213 ? -2.593 -3.501 7.608 1.00 95.81 213 SER A CA 1
ATOM 1705 C C . SER A 1 213 ? -1.653 -2.467 8.233 1.00 95.81 213 SER A C 1
ATOM 1707 O O . SER A 1 213 ? -0.442 -2.685 8.269 1.00 95.81 213 SER A O 1
ATOM 1709 N N . VAL A 1 214 ? -2.197 -1.372 8.779 1.00 93.88 214 VAL A N 1
ATOM 1710 C CA . VAL A 1 214 ? -1.412 -0.337 9.472 1.00 93.88 214 VAL A CA 1
ATOM 1711 C C . VAL A 1 214 ? -0.767 -0.899 10.739 1.00 93.88 214 VAL A C 1
ATOM 1713 O O . VAL A 1 214 ? 0.455 -0.846 10.888 1.00 93.88 214 VAL A O 1
ATOM 1716 N N . ILE A 1 215 ? -1.566 -1.479 11.639 1.00 94.44 215 ILE A N 1
ATOM 1717 C CA . ILE A 1 215 ? -1.071 -2.004 12.918 1.00 94.44 215 ILE A CA 1
ATOM 1718 C C . ILE A 1 215 ? -0.132 -3.193 12.696 1.00 94.44 215 ILE A C 1
ATOM 1720 O O . ILE A 1 215 ? 0.924 -3.261 13.321 1.00 94.44 215 ILE A O 1
ATOM 1724 N N . GLY A 1 216 ? -0.465 -4.093 11.770 1.00 96.25 216 GLY A N 1
ATOM 1725 C CA . GLY A 1 216 ? 0.364 -5.240 11.407 1.00 96.25 216 GLY A CA 1
ATOM 1726 C C . GLY A 1 216 ? 1.717 -4.828 10.831 1.00 96.25 216 GLY A C 1
ATOM 1727 O O . GLY A 1 216 ? 2.741 -5.377 11.236 1.00 96.25 216 GLY A O 1
ATOM 1728 N N . GLY A 1 217 ? 1.749 -3.816 9.957 1.00 95.31 217 GLY A N 1
ATOM 1729 C CA . GLY A 1 217 ? 2.995 -3.260 9.425 1.00 95.31 217 GLY A CA 1
ATOM 1730 C C . GLY A 1 217 ? 3.878 -2.643 10.513 1.00 95.31 217 GLY A C 1
ATOM 1731 O O . GLY A 1 217 ? 5.080 -2.915 10.566 1.00 95.31 217 GLY A O 1
ATOM 1732 N N . ILE A 1 218 ? 3.285 -1.871 11.431 1.00 93.94 218 ILE A N 1
ATOM 1733 C CA . ILE A 1 218 ? 4.004 -1.279 12.568 1.00 93.94 218 ILE A CA 1
ATOM 1734 C C . ILE A 1 218 ? 4.538 -2.373 13.501 1.00 93.94 218 ILE A C 1
ATOM 1736 O O . ILE A 1 218 ? 5.725 -2.373 13.823 1.00 93.94 218 ILE A O 1
ATOM 1740 N N . ALA A 1 219 ? 3.702 -3.336 13.893 1.00 94.38 219 ALA A N 1
ATOM 1741 C CA . ALA A 1 219 ? 4.088 -4.425 14.786 1.00 94.38 219 ALA A CA 1
ATOM 1742 C C . ALA A 1 219 ? 5.204 -5.300 14.189 1.00 94.38 219 ALA A C 1
ATOM 1744 O O . ALA A 1 219 ? 6.171 -5.626 14.881 1.00 94.38 219 ALA A O 1
ATOM 1745 N N . ALA A 1 220 ? 5.126 -5.626 12.894 1.00 96.44 220 ALA A N 1
ATOM 1746 C CA . ALA A 1 220 ? 6.188 -6.344 12.193 1.00 96.44 220 ALA A CA 1
ATOM 1747 C C . ALA A 1 220 ? 7.506 -5.551 12.203 1.00 96.44 220 ALA A C 1
ATOM 1749 O O . ALA A 1 220 ? 8.578 -6.111 12.447 1.00 96.44 220 ALA A O 1
ATOM 1750 N N . GLN A 1 221 ? 7.438 -4.232 12.004 1.00 93.50 221 GLN A N 1
ATOM 1751 C CA . GLN A 1 221 ? 8.613 -3.373 12.071 1.00 93.50 221 GLN A CA 1
ATOM 1752 C C . GLN A 1 221 ? 9.192 -3.293 13.494 1.00 93.50 221 GLN A C 1
ATOM 1754 O O . GLN A 1 221 ? 10.417 -3.306 13.631 1.00 93.50 221 GLN A O 1
ATOM 1759 N N . GLU A 1 222 ? 8.368 -3.260 14.547 1.00 88.94 222 GLU A N 1
ATOM 1760 C CA . GLU A 1 222 ? 8.825 -3.336 15.945 1.00 88.94 222 GLU A CA 1
ATOM 1761 C C . GLU A 1 222 ? 9.510 -4.672 16.258 1.00 88.94 222 GLU A C 1
ATOM 1763 O O . GLU A 1 222 ? 10.556 -4.680 16.908 1.00 88.94 222 GLU A O 1
ATOM 1768 N N . ALA A 1 223 ? 9.004 -5.791 15.731 1.00 92.62 223 ALA A N 1
ATOM 1769 C CA . ALA A 1 223 ? 9.664 -7.088 15.869 1.00 92.62 223 ALA A CA 1
ATOM 1770 C C . ALA A 1 223 ? 11.071 -7.073 15.241 1.00 92.62 223 ALA A C 1
ATOM 1772 O O . ALA A 1 223 ? 12.038 -7.513 15.865 1.00 92.62 223 ALA A O 1
ATOM 1773 N N . ILE A 1 224 ? 11.218 -6.474 14.051 1.00 89.06 224 ILE A N 1
ATOM 1774 C CA . ILE A 1 224 ? 12.529 -6.280 13.410 1.00 89.06 224 ILE A CA 1
ATOM 1775 C C . ILE A 1 224 ? 13.435 -5.397 14.281 1.00 89.06 224 ILE A C 1
ATOM 1777 O O . ILE A 1 224 ? 14.619 -5.695 14.446 1.00 89.06 224 ILE A O 1
ATOM 1781 N N . LYS A 1 225 ? 12.915 -4.314 14.871 1.00 85.06 225 LYS A N 1
ATOM 1782 C CA . LYS A 1 225 ? 13.702 -3.453 15.770 1.00 85.06 225 LYS A CA 1
ATOM 1783 C C . LYS A 1 225 ? 14.195 -4.216 16.994 1.00 85.06 225 LYS A C 1
ATOM 1785 O O . LYS A 1 225 ? 15.360 -4.062 17.352 1.00 85.06 225 LYS A O 1
ATOM 1790 N N . ALA A 1 226 ? 13.346 -5.052 17.588 1.00 79.44 226 ALA A N 1
ATOM 1791 C CA . ALA A 1 226 ? 13.681 -5.829 18.775 1.00 79.44 226 ALA A CA 1
ATOM 1792 C C . ALA A 1 226 ? 14.844 -6.799 18.525 1.00 79.44 226 ALA A C 1
ATOM 1794 O O . ALA A 1 226 ? 15.759 -6.873 19.340 1.00 79.44 226 ALA A O 1
ATOM 1795 N N . VAL A 1 227 ? 14.846 -7.495 17.383 1.00 85.56 227 VAL A N 1
ATOM 1796 C CA . VAL A 1 227 ? 15.897 -8.478 17.066 1.00 85.56 227 VAL A CA 1
ATOM 1797 C C . VAL A 1 227 ? 17.164 -7.861 16.465 1.00 85.56 227 VAL A C 1
ATOM 1799 O O . VAL A 1 227 ? 18.209 -8.502 16.480 1.00 85.56 227 VAL A O 1
ATOM 1802 N N . THR A 1 228 ? 17.099 -6.634 15.931 1.00 80.81 228 THR A N 1
ATOM 1803 C CA . THR A 1 228 ? 18.250 -5.991 15.264 1.00 80.81 228 THR A CA 1
ATOM 1804 C C . THR A 1 228 ? 18.892 -4.848 16.049 1.00 80.81 228 THR A C 1
ATOM 1806 O O . THR A 1 228 ? 20.029 -4.491 15.759 1.00 80.81 228 THR A O 1
ATOM 1809 N N . GLY A 1 229 ? 18.176 -4.192 16.971 1.00 75.50 229 GLY A N 1
ATOM 1810 C CA . GLY A 1 229 ? 18.648 -2.973 17.647 1.00 75.50 229 GLY A CA 1
ATOM 1811 C C . GLY A 1 229 ? 18.842 -1.752 16.725 1.00 75.50 229 GLY A C 1
ATOM 1812 O O . GLY A 1 229 ? 19.408 -0.733 17.141 1.00 75.50 229 GLY A O 1
ATOM 1813 N N . LYS A 1 230 ? 18.393 -1.823 15.461 1.00 72.19 230 LYS A N 1
ATOM 1814 C CA . LYS A 1 230 ? 18.758 -0.842 14.425 1.00 72.19 230 LYS A CA 1
ATOM 1815 C C . LYS A 1 230 ? 18.021 0.495 14.557 1.00 72.19 230 LYS A C 1
ATOM 1817 O O . LYS A 1 230 ? 18.672 1.542 14.548 1.00 72.19 230 LYS A O 1
ATOM 1822 N N . PHE A 1 231 ? 16.695 0.479 14.722 1.00 75.88 231 PHE A N 1
ATOM 1823 C CA . PHE A 1 231 ? 15.865 1.694 14.805 1.00 75.88 231 PHE A CA 1
ATOM 1824 C C . PHE A 1 231 ? 15.302 1.937 16.207 1.00 75.88 231 PHE A C 1
ATOM 1826 O O . PHE A 1 231 ? 15.273 1.030 17.033 1.00 75.88 231 PHE A O 1
ATOM 1833 N N . MET A 1 232 ? 14.830 3.163 16.460 1.00 81.75 232 MET A N 1
ATOM 1834 C CA . MET A 1 232 ? 14.155 3.519 17.711 1.00 81.75 232 MET A CA 1
ATOM 1835 C C . MET A 1 232 ? 12.818 2.763 17.832 1.00 81.75 232 MET A C 1
ATOM 1837 O O . MET A 1 232 ? 11.954 2.948 16.965 1.00 81.75 232 MET A O 1
ATOM 1841 N N . PRO A 1 233 ? 12.637 1.924 18.869 1.00 78.50 233 PRO A N 1
ATOM 1842 C CA . PRO A 1 233 ? 11.358 1.275 19.142 1.00 78.50 233 PRO A CA 1
ATOM 1843 C C . PRO A 1 233 ? 10.318 2.271 19.651 1.00 78.50 233 PRO A C 1
ATOM 1845 O O . PRO A 1 233 ? 10.669 3.326 20.194 1.00 78.50 233 PRO A O 1
ATOM 1848 N N . ILE A 1 234 ? 9.048 1.906 19.525 1.00 78.62 234 ILE A N 1
ATOM 1849 C CA . ILE A 1 234 ? 7.949 2.587 20.212 1.00 78.62 234 ILE A CA 1
ATOM 1850 C C . ILE A 1 234 ? 8.163 2.458 21.728 1.00 78.62 234 ILE A C 1
ATOM 1852 O O . ILE A 1 234 ? 8.567 1.413 22.238 1.00 78.62 234 ILE A O 1
ATOM 1856 N N . ARG A 1 235 ? 7.920 3.547 22.465 1.00 72.44 235 ARG A N 1
ATOM 1857 C CA . ARG A 1 235 ? 8.080 3.618 23.924 1.00 72.44 235 ARG A CA 1
ATOM 1858 C C . ARG A 1 235 ? 6.831 4.229 24.550 1.00 72.44 235 ARG A C 1
ATOM 1860 O O . ARG A 1 235 ? 6.729 5.449 24.559 1.00 72.44 235 ARG A O 1
ATOM 1867 N N . GLN A 1 236 ? 5.885 3.468 25.091 1.00 72.31 236 GLN A N 1
ATOM 1868 C CA . GLN A 1 236 ? 5.641 2.020 24.966 1.00 72.31 236 GLN A CA 1
ATOM 1869 C C . GLN A 1 236 ? 4.290 1.735 24.299 1.00 72.31 236 GLN A C 1
ATOM 1871 O O . GLN A 1 236 ? 4.143 0.729 23.612 1.00 72.31 236 GLN A O 1
ATOM 1876 N N . PHE A 1 237 ? 3.322 2.634 24.474 1.00 77.56 237 PHE A N 1
ATOM 1877 C CA . PHE A 1 237 ? 1.989 2.514 23.905 1.00 77.56 237 PHE A CA 1
ATOM 1878 C C . PHE A 1 237 ? 1.860 3.375 22.650 1.00 77.56 237 PHE A C 1
ATOM 1880 O O . PHE A 1 237 ? 2.257 4.545 22.642 1.00 77.56 237 PHE A O 1
ATOM 1887 N N . LEU A 1 238 ? 1.263 2.792 21.612 1.00 80.94 238 LEU A N 1
ATOM 1888 C CA . LEU A 1 238 ? 0.808 3.488 20.416 1.00 80.94 238 LEU A CA 1
ATOM 1889 C C . LEU A 1 238 ? -0.686 3.216 20.256 1.00 80.94 238 LEU A C 1
ATOM 1891 O O . LEU A 1 238 ? -1.093 2.070 20.077 1.00 80.94 238 LEU A O 1
ATOM 1895 N N . TYR A 1 239 ? -1.482 4.278 20.306 1.00 83.94 239 TYR A N 1
ATOM 1896 C CA . TYR A 1 239 ? -2.903 4.232 19.989 1.00 83.94 239 TYR A CA 1
ATOM 1897 C C . TYR A 1 239 ? -3.134 4.910 18.646 1.00 83.94 239 TYR A C 1
ATOM 1899 O O . TYR A 1 239 ? -2.572 5.973 18.383 1.00 83.94 239 TYR A O 1
ATOM 1907 N N . PHE A 1 240 ? -3.954 4.283 17.813 1.00 86.75 240 PHE A N 1
ATOM 1908 C CA . PHE A 1 240 ? -4.304 4.767 16.488 1.00 86.75 240 PHE A CA 1
ATOM 1909 C C . PHE A 1 240 ? -5.811 4.636 16.292 1.00 86.75 240 PHE A C 1
ATOM 1911 O O . PHE A 1 240 ? -6.394 3.605 16.630 1.00 86.75 240 PHE A O 1
ATOM 1918 N N . ASP A 1 241 ? -6.418 5.679 15.740 1.00 87.94 241 ASP A N 1
ATOM 1919 C CA . ASP A 1 241 ? -7.819 5.722 15.351 1.00 87.94 241 ASP A CA 1
ATOM 1920 C C . ASP A 1 241 ? -7.957 6.378 13.973 1.00 87.94 241 ASP A C 1
ATOM 1922 O O . ASP A 1 241 ? -7.115 7.175 13.561 1.00 87.94 241 ASP A O 1
ATOM 1926 N N . ALA A 1 242 ? -9.029 6.022 13.273 1.00 89.38 242 ALA A N 1
ATOM 1927 C CA . ALA A 1 242 ? -9.433 6.623 12.006 1.00 89.38 242 ALA A CA 1
ATOM 1928 C C . ALA A 1 242 ? -10.934 6.944 12.062 1.00 89.38 242 ALA A C 1
ATOM 1930 O O . ALA A 1 242 ? -11.717 6.508 11.219 1.00 89.38 242 ALA A O 1
ATOM 1931 N N . ILE A 1 243 ? -11.352 7.643 13.122 1.00 86.31 243 ILE A N 1
ATOM 1932 C CA . ILE A 1 243 ? -12.767 7.974 13.366 1.00 86.31 243 ILE A CA 1
ATOM 1933 C C . ILE A 1 243 ? -13.372 8.825 12.248 1.00 86.31 243 ILE A C 1
ATOM 1935 O O . ILE A 1 243 ? -14.572 8.749 12.007 1.00 86.31 243 ILE A O 1
ATOM 1939 N N . GLU A 1 244 ? -12.544 9.593 11.539 1.00 86.81 244 GLU A N 1
ATOM 1940 C CA . GLU A 1 244 ? -12.937 10.399 10.382 1.00 86.81 244 GLU A CA 1
ATOM 1941 C C . GLU A 1 244 ? -13.449 9.547 9.210 1.00 86.81 244 GLU A C 1
ATOM 1943 O O . GLU A 1 244 ? -14.070 10.076 8.296 1.00 86.81 244 GLU A O 1
ATOM 1948 N N . CYS A 1 245 ? -13.204 8.232 9.222 1.00 90.38 245 CYS A N 1
ATOM 1949 C CA . CYS A 1 245 ? -13.727 7.311 8.217 1.00 90.38 245 CYS A CA 1
ATOM 1950 C C . CYS A 1 245 ? -15.157 6.834 8.512 1.00 90.38 245 CYS A C 1
ATOM 1952 O O . CYS A 1 245 ? -15.735 6.132 7.682 1.00 90.38 245 CYS A O 1
ATOM 1954 N N . LEU A 1 246 ? -15.725 7.147 9.683 1.00 87.44 246 LEU A N 1
ATOM 1955 C CA . LEU A 1 246 ? -17.106 6.779 9.992 1.00 87.44 246 LEU A CA 1
ATOM 1956 C C . LEU A 1 246 ? -18.089 7.531 9.078 1.00 87.44 246 LEU A C 1
ATOM 1958 O O . LEU A 1 246 ? -17.812 8.666 8.691 1.00 87.44 246 LEU A O 1
ATOM 1962 N N . PRO A 1 247 ? -19.255 6.939 8.754 1.00 82.56 247 PRO A N 1
ATOM 1963 C CA . PRO A 1 247 ? -20.263 7.603 7.931 1.00 82.56 247 PRO A CA 1
ATOM 1964 C C . PRO A 1 247 ? -20.661 8.968 8.510 1.00 82.56 247 PRO A C 1
ATOM 1966 O O . PRO A 1 247 ? -20.807 9.092 9.723 1.00 82.56 247 PRO A O 1
ATOM 1969 N N . GLU A 1 248 ? -20.872 9.979 7.663 1.00 77.00 248 GLU A N 1
ATOM 1970 C CA . GLU A 1 248 ? -21.146 11.365 8.085 1.00 77.00 248 GLU A CA 1
ATOM 1971 C C . GLU A 1 248 ? -22.300 11.484 9.084 1.00 77.00 248 GLU A C 1
ATOM 1973 O O . GLU A 1 248 ? -22.197 12.220 10.056 1.00 77.00 248 GLU A O 1
ATOM 1978 N N . ASN A 1 249 ? -23.385 10.734 8.905 1.00 72.75 249 ASN A N 1
ATOM 1979 C CA . ASN A 1 249 ? -24.506 10.722 9.847 1.00 72.75 249 ASN A CA 1
ATOM 1980 C C . ASN A 1 249 ? -24.094 10.218 11.236 1.00 72.75 249 ASN A C 1
ATOM 1982 O O . ASN A 1 249 ? -24.532 10.768 12.244 1.00 72.75 249 ASN A O 1
ATOM 1986 N N . VAL A 1 250 ? -23.223 9.205 11.285 1.00 74.12 250 VAL A N 1
ATOM 1987 C CA . VAL A 1 250 ? -22.609 8.748 12.530 1.00 74.12 250 VAL A CA 1
ATOM 1988 C C . VAL A 1 250 ? -21.715 9.867 13.041 1.00 74.12 250 VAL A C 1
ATOM 1990 O O . VAL A 1 250 ? -22.010 10.378 14.110 1.00 74.12 250 VAL A O 1
ATOM 1993 N N . PHE A 1 251 ? -20.735 10.329 12.255 1.00 70.56 251 PHE A N 1
ATOM 1994 C CA . PHE A 1 251 ? -19.734 11.332 12.635 1.00 70.56 251 PHE A CA 1
ATOM 1995 C C . PHE A 1 251 ? -20.317 12.680 13.114 1.00 70.56 251 PHE A C 1
ATOM 1997 O O . PHE A 1 251 ? -19.842 13.246 14.096 1.00 70.56 251 PHE A O 1
ATOM 2004 N N . HIS A 1 252 ? -21.367 13.196 12.473 1.00 66.94 252 HIS A N 1
ATOM 2005 C CA . HIS A 1 252 ? -22.029 14.452 12.841 1.00 66.94 252 HIS A CA 1
ATOM 2006 C C . HIS A 1 252 ? -22.951 14.303 14.050 1.00 66.94 252 HIS A C 1
ATOM 2008 O O . HIS A 1 252 ? -22.960 15.195 14.901 1.00 66.94 252 HIS A O 1
ATOM 2014 N N . SER A 1 253 ? -23.632 13.158 14.208 1.00 61.84 253 SER A N 1
ATOM 2015 C CA . SER A 1 253 ? -24.328 12.855 15.469 1.00 61.84 253 SER A CA 1
ATOM 2016 C C . SER A 1 253 ? -23.361 12.828 16.666 1.00 61.84 253 SER A C 1
ATOM 2018 O O . SER A 1 253 ? -23.768 13.138 17.787 1.00 61.84 253 SER A O 1
ATOM 2020 N N . LEU A 1 254 ? -22.058 12.582 16.424 1.00 56.00 254 LEU A N 1
ATOM 2021 C CA . LEU A 1 254 ? -21.004 12.652 17.449 1.00 56.00 254 LEU A CA 1
ATOM 2022 C C . LEU A 1 254 ? -20.689 14.081 17.922 1.00 56.00 254 LEU A C 1
ATOM 2024 O O . LEU A 1 254 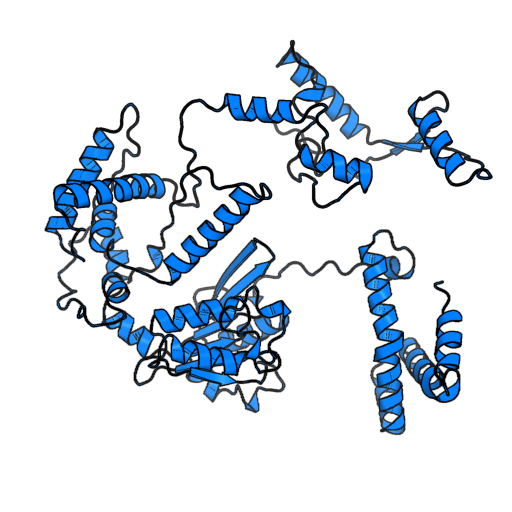? -20.194 14.255 19.036 1.00 56.00 254 LEU A O 1
ATOM 2028 N N . ASN A 1 255 ? -20.963 15.100 17.099 1.00 52.06 255 ASN A N 1
ATOM 2029 C CA . ASN A 1 255 ? -20.640 16.500 17.399 1.00 52.06 255 ASN A CA 1
ATOM 2030 C C . ASN A 1 255 ? -21.825 17.287 17.980 1.00 52.06 255 ASN A C 1
ATOM 2032 O O . ASN A 1 255 ? -21.605 18.264 18.694 1.00 52.06 255 ASN A O 1
ATOM 2036 N N . GLU A 1 256 ? -23.066 16.866 17.716 1.00 50.62 256 GLU A N 1
ATOM 2037 C CA . GLU A 1 256 ? -24.274 17.617 18.100 1.00 50.62 256 GLU A CA 1
ATOM 2038 C C . GLU A 1 256 ? -25.013 17.057 19.329 1.00 50.62 256 GLU A C 1
ATOM 2040 O O . GLU A 1 256 ? -25.973 17.666 19.798 1.00 50.62 256 GLU A O 1
ATOM 2045 N N . GLY A 1 257 ? -24.573 15.926 19.897 1.00 48.50 257 GLY A N 1
ATOM 2046 C CA . GLY A 1 257 ? -25.145 15.372 21.135 1.00 48.50 257 GLY A CA 1
ATOM 2047 C C . GLY A 1 257 ? -26.614 14.941 21.021 1.00 48.50 257 GLY A C 1
ATOM 2048 O O . GLY A 1 257 ? -27.287 14.748 22.036 1.00 48.50 257 GLY A O 1
ATOM 2049 N N . THR A 1 258 ? -27.127 14.798 19.801 1.00 46.78 258 THR A N 1
ATOM 2050 C CA . THR A 1 258 ? -28.475 14.308 19.519 1.00 46.78 258 THR A CA 1
ATOM 2051 C C . THR A 1 258 ? -28.521 12.789 19.693 1.00 46.78 258 THR A C 1
ATOM 2053 O O . THR A 1 258 ? -27.578 12.079 19.349 1.00 46.78 258 THR A O 1
ATOM 2056 N N . SER A 1 259 ? -29.606 12.272 20.288 1.00 46.00 259 SER A N 1
ATOM 2057 C CA . SER A 1 259 ? -29.805 10.822 20.422 1.00 46.00 259 SER A CA 1
ATOM 2058 C C . SER A 1 259 ? -29.728 10.169 19.047 1.00 46.00 259 SER A C 1
ATOM 2060 O O . SER A 1 259 ? -30.448 10.582 18.139 1.00 46.00 259 SER A O 1
ATOM 2062 N N . GLU A 1 260 ? -28.862 9.160 18.921 1.00 53.25 260 GLU A N 1
ATOM 2063 C CA . GLU A 1 260 ? -28.721 8.316 17.736 1.00 53.25 260 GLU A CA 1
ATOM 2064 C C . GLU A 1 260 ? -30.092 7.722 17.384 1.00 53.25 260 GLU A C 1
ATOM 2066 O O . GLU A 1 260 ? -30.524 6.715 17.943 1.00 53.25 260 GLU A O 1
ATOM 2071 N N . SER A 1 261 ? -30.837 8.371 16.488 1.00 41.94 261 SER A N 1
ATOM 2072 C CA . SER A 1 261 ? -32.131 7.859 16.063 1.00 41.94 261 SER A CA 1
ATOM 2073 C C . SER A 1 261 ? -31.907 6.625 15.188 1.00 41.94 261 SER A C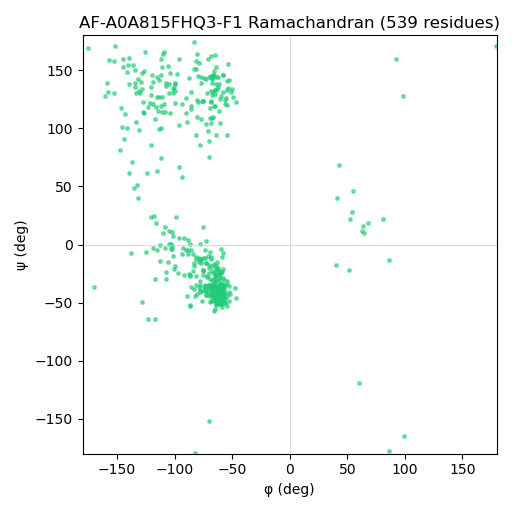 1
ATOM 2075 O O . SER A 1 261 ? -31.617 6.744 13.998 1.00 41.94 261 SER A O 1
ATOM 2077 N N . ASN A 1 262 ? -32.014 5.444 15.796 1.00 42.78 262 ASN A N 1
ATOM 2078 C CA . ASN A 1 262 ? -32.805 4.301 15.322 1.00 42.78 262 ASN A CA 1
ATOM 2079 C C . ASN A 1 262 ? -32.791 3.984 13.805 1.00 42.78 262 ASN A C 1
ATOM 2081 O O . ASN A 1 262 ? -33.822 3.637 13.236 1.00 42.78 262 ASN A O 1
ATOM 2085 N N . THR A 1 263 ? -31.647 4.083 13.122 1.00 45.12 263 THR A N 1
ATOM 2086 C CA . THR A 1 263 ? -31.576 3.890 11.654 1.00 45.12 263 THR A CA 1
ATOM 2087 C C . THR A 1 263 ? -30.801 2.658 11.197 1.00 45.12 263 THR A C 1
ATOM 2089 O O . THR A 1 263 ? -30.783 2.378 10.005 1.00 45.12 263 THR A O 1
ATOM 2092 N N . ARG A 1 264 ? -30.236 1.847 12.101 1.00 54.72 264 ARG A N 1
ATOM 2093 C CA . ARG A 1 264 ? -29.729 0.505 11.748 1.00 54.72 264 ARG A CA 1
ATOM 2094 C C . ARG A 1 264 ? -30.790 -0.546 12.059 1.00 54.72 264 ARG A C 1
ATOM 2096 O O . ARG A 1 264 ? -30.647 -1.331 12.987 1.00 54.72 264 ARG A O 1
ATOM 2103 N N . SER A 1 265 ? -31.901 -0.505 11.324 1.00 46.81 265 SER A N 1
ATOM 2104 C CA . SER A 1 265 ? -33.029 -1.426 11.527 1.00 46.81 265 SER A CA 1
ATOM 2105 C C . SER A 1 265 ? -32.718 -2.869 11.115 1.00 46.81 265 SER A C 1
ATOM 2107 O O . SER A 1 265 ? -33.392 -3.775 11.594 1.00 46.81 265 SER A O 1
ATOM 2109 N N . ASN A 1 266 ? -31.669 -3.098 10.319 1.00 59.25 266 ASN A N 1
ATOM 2110 C CA . ASN A 1 266 ? -31.186 -4.428 9.963 1.00 59.25 266 ASN A CA 1
ATOM 2111 C C . ASN A 1 266 ? -29.688 -4.533 10.261 1.00 59.25 266 ASN A C 1
ATOM 2113 O O . ASN A 1 266 ? -28.870 -3.841 9.656 1.00 59.25 266 ASN A O 1
ATOM 2117 N N . PHE A 1 267 ? -29.327 -5.385 11.221 1.00 67.19 267 PHE A N 1
ATOM 2118 C CA . PHE A 1 267 ? -27.936 -5.790 11.378 1.00 67.19 267 PHE A CA 1
ATOM 2119 C C . PHE A 1 267 ? -27.561 -6.769 10.271 1.00 67.19 267 PHE A C 1
ATOM 2121 O O . PHE A 1 267 ? -28.375 -7.638 9.939 1.00 67.19 267 PHE A O 1
ATOM 2128 N N . PRO A 1 268 ? -26.321 -6.687 9.769 1.00 72.44 268 PRO A N 1
ATOM 2129 C CA . PRO A 1 268 ? -25.855 -7.587 8.739 1.00 72.44 268 PRO A CA 1
ATOM 2130 C C . PRO A 1 268 ? -25.948 -9.044 9.160 1.00 72.44 268 PRO A C 1
ATOM 2132 O O . PRO A 1 268 ? -25.728 -9.410 10.323 1.00 72.44 268 PRO A O 1
ATOM 2135 N N . SER A 1 269 ? -26.241 -9.906 8.189 1.00 77.44 269 SER A N 1
ATOM 2136 C CA . SER A 1 269 ? -26.192 -11.346 8.410 1.00 77.44 269 SER A CA 1
ATOM 2137 C C . SER A 1 269 ? -24.782 -11.755 8.832 1.00 77.44 269 SER A C 1
ATOM 2139 O O . SER A 1 269 ? -23.815 -11.517 8.111 1.00 77.44 269 SER A O 1
ATOM 2141 N N . LYS A 1 270 ? -24.659 -12.477 9.953 1.00 81.25 270 LYS A N 1
ATOM 2142 C CA . LYS A 1 270 ? -23.382 -13.070 10.405 1.00 81.25 270 LYS A CA 1
ATOM 2143 C C . LYS A 1 270 ? -22.762 -14.044 9.390 1.00 81.25 270 LYS A C 1
ATOM 2145 O O . LYS A 1 270 ? -21.629 -14.471 9.576 1.00 81.25 270 LYS A O 1
ATOM 2150 N N . GLN A 1 271 ? -23.503 -14.426 8.347 1.00 85.31 271 GLN A N 1
ATOM 2151 C CA . GLN A 1 271 ? -23.010 -15.252 7.244 1.00 85.31 271 GLN A CA 1
ATOM 2152 C C . GLN A 1 271 ? -22.270 -14.435 6.170 1.00 85.31 271 GLN A C 1
ATOM 2154 O O . GLN A 1 271 ? -21.565 -15.025 5.351 1.00 85.31 271 GLN A O 1
ATOM 2159 N N . SER A 1 272 ? -22.412 -13.102 6.156 1.00 90.00 272 SER A N 1
ATOM 2160 C CA . SER A 1 272 ? -21.641 -12.229 5.267 1.00 90.00 272 SER A CA 1
ATOM 2161 C C . SER A 1 272 ? -20.163 -12.299 5.634 1.00 90.00 272 SER A C 1
ATOM 2163 O O . SER A 1 272 ? -19.779 -12.141 6.794 1.00 90.00 272 SER A O 1
ATOM 2165 N N . ARG A 1 273 ? -19.299 -12.465 4.627 1.00 94.38 273 ARG A N 1
ATOM 2166 C CA . ARG A 1 273 ? -17.845 -12.356 4.822 1.00 94.38 273 ARG A CA 1
ATOM 2167 C C . ARG A 1 273 ? -17.403 -10.937 5.200 1.00 94.38 273 ARG A C 1
ATOM 2169 O O . ARG A 1 273 ? -16.274 -10.776 5.650 1.00 94.38 273 ARG A O 1
ATOM 2176 N N . TYR A 1 274 ? -18.262 -9.938 4.983 1.00 95.44 274 TYR A N 1
ATOM 2177 C CA . TYR A 1 274 ? -18.010 -8.533 5.298 1.00 95.44 274 TYR A CA 1
ATOM 2178 C C . TYR A 1 274 ? -18.695 -8.090 6.597 1.00 95.44 274 TYR A C 1
ATOM 2180 O O . TYR A 1 274 ? -18.631 -6.911 6.929 1.00 95.44 274 TYR A O 1
ATOM 2188 N N . TYR A 1 275 ? -19.292 -9.017 7.360 1.00 93.31 275 TYR A N 1
ATOM 2189 C CA . TYR A 1 275 ? -20.041 -8.723 8.588 1.00 93.31 275 TYR A CA 1
ATOM 2190 C C . TYR A 1 275 ? -19.307 -7.757 9.531 1.00 93.31 275 TYR A C 1
ATOM 2192 O O . TYR A 1 275 ? -19.888 -6.790 10.015 1.00 93.31 275 TYR A O 1
ATOM 2200 N N . SER A 1 276 ? -18.011 -7.975 9.769 1.00 92.38 276 SER A N 1
ATOM 2201 C CA . SER A 1 276 ? -17.208 -7.130 10.662 1.00 92.38 276 SER A CA 1
ATOM 2202 C C . SER A 1 276 ? -17.031 -5.696 10.146 1.00 92.38 276 SER A C 1
ATOM 2204 O O . SER A 1 276 ? -16.920 -4.765 10.941 1.00 92.38 276 SER A O 1
ATOM 2206 N N . GLN A 1 277 ? -17.028 -5.506 8.826 1.00 94.19 277 GLN A N 1
ATOM 2207 C CA . GLN A 1 277 ? -16.966 -4.203 8.171 1.00 94.19 277 GLN A CA 1
ATOM 2208 C C . GLN A 1 277 ? -18.345 -3.530 8.131 1.00 94.19 277 GLN A C 1
ATOM 2210 O O . GLN A 1 277 ? -18.463 -2.345 8.448 1.00 94.19 277 GLN A O 1
ATOM 2215 N N . GLU A 1 27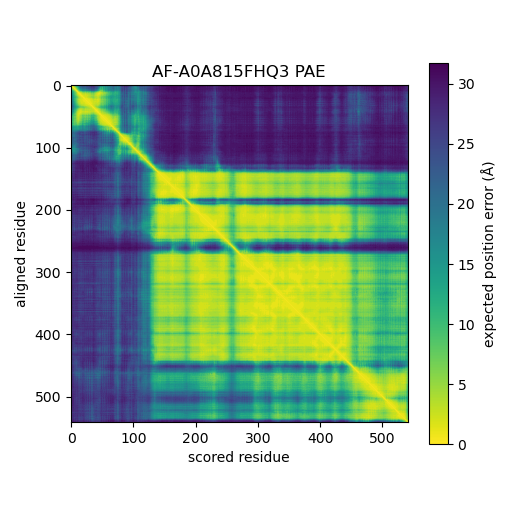8 ? -19.394 -4.292 7.817 1.00 91.94 278 GLU A N 1
ATOM 2216 C CA . GLU A 1 278 ? -20.795 -3.854 7.820 1.00 91.94 278 GLU A CA 1
ATOM 2217 C C . GLU A 1 278 ? -21.237 -3.410 9.228 1.00 91.94 278 GLU A C 1
ATOM 2219 O O . GLU A 1 278 ? -21.966 -2.431 9.373 1.00 91.94 278 GLU A O 1
ATOM 2224 N N . VAL A 1 279 ? -20.727 -4.042 10.293 1.00 89.88 279 VAL A N 1
ATOM 2225 C CA . VAL A 1 279 ? -20.934 -3.589 11.680 1.00 89.88 279 VAL A CA 1
ATOM 2226 C C . VAL A 1 279 ? -20.429 -2.160 11.897 1.00 89.88 279 VAL A C 1
ATOM 2228 O O . VAL A 1 279 ? -21.046 -1.407 12.649 1.00 89.88 279 VAL A O 1
ATOM 2231 N N . VAL A 1 280 ? -19.351 -1.733 11.242 1.00 90.94 280 VAL A N 1
ATOM 2232 C CA . VAL A 1 280 ? -18.820 -0.371 11.407 1.00 90.94 280 VAL A CA 1
ATOM 2233 C C . VAL A 1 280 ? -19.513 0.600 10.454 1.00 90.94 280 VAL A C 1
ATOM 2235 O O . VAL A 1 280 ? -20.058 1.610 10.904 1.00 90.94 280 VAL A O 1
ATOM 2238 N N . PHE A 1 281 ? -19.559 0.283 9.159 1.00 90.38 281 PHE A N 1
ATOM 2239 C CA . PHE A 1 281 ? -19.985 1.226 8.117 1.00 90.38 281 PHE A CA 1
ATOM 2240 C C . PHE A 1 281 ? -21.440 1.067 7.645 1.00 90.38 281 PHE A C 1
ATOM 2242 O O . PHE A 1 281 ? -21.995 2.016 7.098 1.00 90.38 281 PHE A O 1
ATOM 2249 N N . GLY A 1 282 ? -22.074 -0.080 7.898 1.00 88.44 282 GLY A N 1
ATOM 2250 C CA . GLY A 1 282 ? -23.425 -0.424 7.435 1.00 88.44 282 GLY A CA 1
ATOM 2251 C C . GLY A 1 282 ? -23.454 -1.169 6.093 1.00 88.44 282 GLY A C 1
ATOM 2252 O O . GLY A 1 282 ? -22.507 -1.097 5.308 1.00 88.44 282 GLY A O 1
ATOM 2253 N N . GLU A 1 283 ? -24.560 -1.874 5.826 1.00 88.88 283 GLU A N 1
ATOM 2254 C CA . GLU A 1 283 ? -24.786 -2.627 4.577 1.00 88.88 283 GLU A CA 1
ATOM 2255 C C . GLU A 1 283 ? -24.820 -1.706 3.347 1.00 88.88 283 GLU A C 1
ATOM 2257 O O . GLU A 1 283 ? -24.152 -1.987 2.358 1.00 88.88 283 GLU A O 1
ATOM 2262 N N . ASP A 1 284 ? -25.475 -0.542 3.435 1.00 89.19 284 ASP A N 1
ATOM 2263 C CA . ASP A 1 284 ? -25.530 0.430 2.330 1.00 89.19 284 ASP A CA 1
ATOM 2264 C C . ASP A 1 284 ? -24.133 0.874 1.866 1.00 89.19 284 ASP A C 1
ATOM 2266 O O . ASP A 1 284 ? -23.890 1.121 0.682 1.00 89.19 284 ASP A O 1
ATOM 2270 N N . PHE A 1 285 ? -23.191 1.009 2.805 1.00 91.50 285 PHE A N 1
ATOM 2271 C CA . PHE A 1 285 ? -21.811 1.343 2.472 1.00 91.50 285 PHE A CA 1
ATOM 2272 C C . PHE A 1 285 ? -21.095 0.156 1.823 1.00 91.50 285 PHE A C 1
ATOM 2274 O O . PHE A 1 285 ? -20.348 0.342 0.862 1.00 91.50 285 PHE A O 1
ATOM 2281 N N . GLN A 1 286 ? -21.361 -1.063 2.293 1.00 94.75 286 GLN A N 1
ATOM 2282 C CA . GLN A 1 286 ? -20.837 -2.279 1.681 1.00 94.75 286 GLN A CA 1
ATOM 2283 C C . GLN A 1 286 ? -21.334 -2.457 0.239 1.00 94.75 286 GLN A C 1
ATOM 2285 O O . GLN A 1 286 ? -20.539 -2.812 -0.634 1.00 94.75 286 GLN A O 1
ATOM 2290 N N . ASP A 1 287 ? -22.599 -2.143 -0.036 1.00 94.69 287 ASP A N 1
ATOM 2291 C CA . ASP A 1 287 ? -23.173 -2.173 -1.384 1.00 94.69 287 ASP A CA 1
ATOM 2292 C C . ASP A 1 287 ? -22.534 -1.127 -2.304 1.00 94.69 287 ASP A C 1
ATOM 2294 O O . ASP A 1 287 ? -22.253 -1.412 -3.475 1.00 94.69 287 ASP A O 1
ATOM 2298 N N . LYS A 1 288 ? -22.230 0.070 -1.781 1.00 96.06 288 LYS A N 1
ATOM 2299 C CA . LYS A 1 288 ? -21.462 1.090 -2.516 1.00 96.06 288 LYS A CA 1
ATOM 2300 C C . LYS A 1 288 ? -20.064 0.591 -2.874 1.00 96.06 288 LYS A C 1
ATOM 2302 O O . LYS A 1 288 ? -19.660 0.730 -4.024 1.00 96.06 288 LYS A O 1
ATOM 2307 N N . LEU A 1 289 ? -19.342 -0.024 -1.931 1.00 97.25 289 LEU A N 1
ATOM 2308 C CA . LEU A 1 289 ? -18.030 -0.625 -2.208 1.00 97.25 289 LEU A CA 1
ATOM 2309 C C . LEU A 1 289 ? -18.143 -1.742 -3.252 1.00 97.25 289 LEU A C 1
ATOM 2311 O O . LEU A 1 289 ? -17.361 -1.787 -4.203 1.00 97.25 289 LEU A O 1
ATOM 2315 N N . GLY A 1 290 ? -19.147 -2.607 -3.103 1.00 98.31 290 GLY A N 1
ATOM 2316 C CA . GLY A 1 290 ? -19.440 -3.693 -4.029 1.00 98.31 290 GLY A CA 1
ATOM 2317 C C . GLY A 1 290 ? -19.571 -3.202 -5.464 1.00 98.31 290 GLY A C 1
ATOM 2318 O O . GLY A 1 290 ? -18.934 -3.758 -6.354 1.00 98.31 290 GLY A O 1
ATOM 2319 N N . ASN A 1 291 ? -20.345 -2.143 -5.691 1.00 98.44 291 ASN A N 1
ATOM 2320 C CA . ASN A 1 291 ? -20.618 -1.621 -7.031 1.00 98.44 291 ASN A CA 1
ATOM 2321 C C . ASN A 1 291 ? -19.596 -0.586 -7.533 1.00 98.44 291 ASN A C 1
ATOM 2323 O O . ASN A 1 291 ? -19.761 -0.067 -8.635 1.00 98.44 291 ASN A O 1
ATOM 2327 N N . ALA A 1 292 ? -18.535 -0.310 -6.771 1.00 98.38 292 ALA A N 1
ATOM 2328 C CA . ALA A 1 292 ? -17.528 0.670 -7.150 1.00 98.38 292 ALA A CA 1
ATOM 2329 C C . ALA A 1 292 ? -16.657 0.206 -8.332 1.00 98.38 292 ALA A C 1
ATOM 2331 O O . ALA A 1 292 ? -16.279 -0.969 -8.442 1.00 98.38 292 ALA A O 1
ATOM 2332 N N . LYS A 1 293 ? -16.286 1.162 -9.187 1.00 98.75 293 LYS A N 1
ATOM 2333 C CA . LYS A 1 293 ? -15.395 0.996 -10.337 1.00 98.75 293 LYS A CA 1
ATOM 2334 C C . LYS A 1 293 ? -14.076 1.725 -10.121 1.00 98.75 293 LYS A C 1
ATOM 2336 O O . LYS A 1 293 ? -13.993 2.935 -10.311 1.00 98.75 293 LYS A O 1
ATOM 2341 N N . TYR A 1 294 ? -13.029 1.001 -9.742 1.00 98.56 294 TYR A N 1
ATOM 2342 C CA . TYR A 1 294 ? -11.731 1.597 -9.410 1.00 98.56 294 TYR A CA 1
ATOM 2343 C C . TYR A 1 294 ? -10.630 1.175 -10.373 1.00 98.56 294 TYR A C 1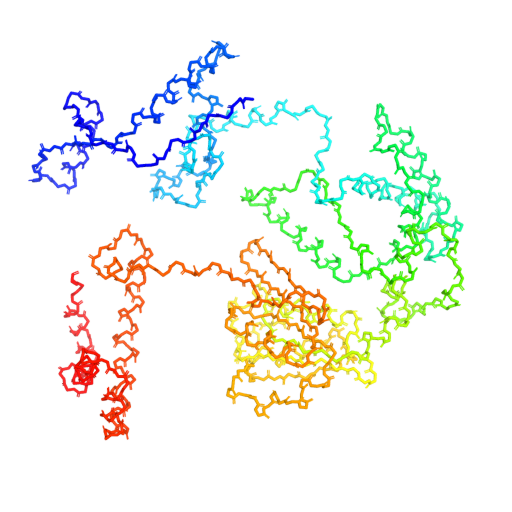
ATOM 2345 O O . TYR A 1 294 ? -10.575 0.025 -10.804 1.00 98.56 294 TYR A O 1
ATOM 2353 N N . PHE A 1 295 ? -9.710 2.095 -10.659 1.00 98.69 295 PHE A N 1
ATOM 2354 C CA . PHE A 1 295 ? -8.497 1.796 -11.414 1.00 98.69 295 PHE A CA 1
ATOM 2355 C C . PHE A 1 295 ? -7.259 1.914 -10.527 1.00 98.69 295 PHE A C 1
ATOM 2357 O O . PHE A 1 295 ? -6.968 2.983 -9.993 1.00 98.69 295 PHE A O 1
ATOM 2364 N N . LEU A 1 296 ? -6.529 0.810 -10.377 1.00 98.62 296 LEU A N 1
ATOM 2365 C CA . LEU A 1 296 ? -5.235 0.759 -9.709 1.00 98.62 296 LEU A CA 1
ATOM 2366 C C . LEU A 1 296 ? -4.106 0.760 -10.744 1.00 98.62 296 LEU A C 1
ATOM 2368 O O . LEU A 1 296 ? -3.999 -0.156 -11.563 1.00 98.62 296 LEU A O 1
ATOM 2372 N N . ILE A 1 297 ? -3.221 1.751 -10.663 1.00 98.25 297 ILE A N 1
ATOM 2373 C CA . ILE A 1 297 ? -2.055 1.855 -11.539 1.00 98.25 297 ILE A CA 1
ATOM 2374 C C . ILE A 1 297 ? -0.806 1.446 -10.765 1.00 98.25 297 ILE A C 1
ATOM 2376 O O . ILE A 1 297 ? -0.383 2.137 -9.838 1.00 98.25 297 ILE A O 1
ATOM 2380 N N . GLY A 1 298 ? -0.209 0.329 -11.170 1.00 97.50 298 GLY A N 1
ATOM 2381 C CA . GLY A 1 298 ? 0.907 -0.325 -10.499 1.00 97.50 298 GLY A CA 1
ATOM 2382 C C . GLY A 1 298 ? 0.449 -1.484 -9.612 1.00 97.50 298 GLY A C 1
ATOM 2383 O O . GLY A 1 298 ? -0.392 -1.338 -8.728 1.00 97.50 298 GLY A O 1
ATOM 2384 N N . SER A 1 299 ? 1.059 -2.650 -9.808 1.00 97.25 299 SER A N 1
ATOM 2385 C CA . SER A 1 299 ? 0.846 -3.873 -9.019 1.00 97.25 299 SER A CA 1
ATOM 2386 C C . SER A 1 299 ? 2.120 -4.325 -8.292 1.00 97.25 299 SER A C 1
ATOM 2388 O O . SER A 1 299 ? 2.282 -5.493 -7.941 1.00 97.25 299 SER A O 1
ATOM 2390 N N . GLY A 1 300 ? 3.025 -3.373 -8.032 1.00 96.31 300 GLY A N 1
ATOM 2391 C CA . GLY A 1 300 ? 4.218 -3.552 -7.207 1.00 96.31 300 GLY A CA 1
ATOM 2392 C C . GLY A 1 300 ? 3.901 -3.721 -5.714 1.00 96.31 300 GLY A C 1
ATOM 2393 O O . GLY A 1 300 ? 2.845 -4.214 -5.334 1.00 96.31 300 GLY A O 1
ATOM 2394 N N . ALA A 1 301 ? 4.831 -3.330 -4.835 1.00 96.19 301 ALA A N 1
ATOM 2395 C CA . ALA A 1 301 ? 4.707 -3.582 -3.390 1.00 96.19 301 ALA A CA 1
ATOM 2396 C C . ALA A 1 301 ? 3.434 -2.963 -2.785 1.00 96.19 301 ALA A C 1
ATOM 2398 O O . ALA A 1 301 ? 2.638 -3.660 -2.163 1.00 96.19 301 ALA A O 1
ATOM 2399 N N . ILE A 1 302 ? 3.215 -1.671 -3.047 1.00 97.25 302 ILE A N 1
ATOM 2400 C CA . ILE A 1 302 ? 2.003 -0.954 -2.635 1.00 97.25 302 ILE A CA 1
ATOM 2401 C C . ILE A 1 302 ? 0.770 -1.564 -3.316 1.00 97.25 302 ILE A C 1
ATOM 2403 O O . ILE A 1 302 ? -0.220 -1.857 -2.653 1.00 97.25 302 ILE A O 1
ATOM 2407 N N . GLY A 1 303 ? 0.843 -1.811 -4.628 1.00 98.06 303 GLY A N 1
ATOM 2408 C CA . GLY A 1 303 ? -0.281 -2.341 -5.401 1.00 98.06 303 GLY A CA 1
ATOM 2409 C C . GLY A 1 303 ? -0.772 -3.698 -4.891 1.00 98.06 303 GLY A C 1
ATOM 2410 O O . GLY A 1 303 ? -1.976 -3.911 -4.786 1.00 98.06 303 GLY A O 1
ATOM 2411 N N . CYS A 1 304 ? 0.138 -4.589 -4.483 1.00 98.44 304 CYS A N 1
ATOM 2412 C CA . CYS A 1 304 ? -0.209 -5.867 -3.858 1.00 98.44 304 CYS A CA 1
ATOM 2413 C C . CYS A 1 304 ? -1.025 -5.693 -2.565 1.00 98.44 304 CYS A C 1
ATOM 2415 O O . CYS A 1 304 ? -2.033 -6.376 -2.374 1.00 98.44 304 CYS A O 1
ATOM 2417 N N . GLU A 1 305 ? -0.611 -4.777 -1.685 1.00 98.19 305 GLU A N 1
ATOM 2418 C CA . GLU A 1 305 ? -1.316 -4.488 -0.429 1.00 98.19 305 GLU A CA 1
ATOM 2419 C C . GLU A 1 305 ? -2.686 -3.846 -0.671 1.00 98.19 305 GLU A C 1
ATOM 2421 O O . GLU A 1 305 ? -3.676 -4.242 -0.048 1.00 98.19 305 GLU A O 1
ATOM 2426 N N . ILE A 1 306 ? -2.767 -2.904 -1.616 1.00 98.38 306 ILE A N 1
ATOM 2427 C CA . ILE A 1 306 ? -4.020 -2.234 -1.981 1.00 98.38 306 ILE A CA 1
ATOM 2428 C C . ILE A 1 306 ? -5.007 -3.230 -2.582 1.00 98.38 306 ILE A C 1
ATOM 2430 O O . ILE A 1 306 ? -6.154 -3.268 -2.152 1.00 98.38 306 ILE A O 1
ATOM 2434 N N . LEU A 1 307 ? -4.570 -4.088 -3.506 1.00 98.75 307 LEU A N 1
ATOM 2435 C CA . LEU A 1 307 ? -5.433 -5.115 -4.088 1.00 98.75 307 LEU A CA 1
ATOM 2436 C C . LEU A 1 307 ? -5.949 -6.109 -3.045 1.00 98.75 307 LEU A C 1
ATOM 2438 O O . LEU A 1 307 ? -7.124 -6.473 -3.078 1.00 98.75 307 LEU A O 1
ATOM 2442 N N . LYS A 1 308 ? -5.100 -6.533 -2.101 1.00 98.56 308 LYS A N 1
ATOM 2443 C CA . LYS A 1 308 ? -5.534 -7.367 -0.972 1.00 98.56 308 LYS A CA 1
ATOM 2444 C C . LYS A 1 308 ? -6.594 -6.640 -0.148 1.00 98.56 308 LYS A C 1
ATOM 2446 O O . LYS A 1 308 ? -7.618 -7.239 0.163 1.00 98.56 308 LYS A O 1
ATOM 2451 N N . ASN A 1 309 ? -6.387 -5.362 0.168 1.00 98.38 309 ASN A N 1
ATOM 2452 C CA . ASN A 1 309 ? -7.382 -4.575 0.894 1.00 98.38 309 ASN A CA 1
ATOM 2453 C C . ASN A 1 309 ? -8.682 -4.419 0.096 1.00 98.38 309 ASN A C 1
ATOM 2455 O O . ASN A 1 309 ? -9.745 -4.657 0.651 1.00 98.38 309 ASN A O 1
ATOM 2459 N N . PHE A 1 310 ? -8.621 -4.135 -1.206 1.00 98.62 310 PHE A N 1
ATOM 2460 C CA . PHE A 1 310 ? -9.801 -4.063 -2.072 1.00 98.62 310 PHE A CA 1
ATOM 2461 C C . PHE A 1 310 ? -10.596 -5.370 -2.051 1.00 98.62 310 PHE A C 1
ATOM 2463 O O . PHE A 1 310 ? -11.811 -5.350 -1.858 1.00 98.62 310 PHE A O 1
ATOM 2470 N N . ALA A 1 311 ? -9.906 -6.505 -2.168 1.00 98.50 311 ALA A N 1
ATOM 2471 C CA . ALA A 1 311 ? -10.523 -7.823 -2.116 1.00 98.50 311 ALA A CA 1
ATOM 2472 C C . ALA A 1 311 ? -11.189 -8.103 -0.761 1.00 98.50 311 ALA A C 1
ATOM 2474 O O . ALA A 1 311 ? -12.294 -8.643 -0.723 1.00 98.50 311 ALA A O 1
ATOM 2475 N N . MET A 1 312 ? -10.537 -7.737 0.345 1.00 98.12 312 MET A N 1
ATOM 2476 C CA . MET A 1 312 ? -11.061 -7.937 1.701 1.00 98.12 312 MET A CA 1
ATOM 2477 C C . MET A 1 312 ? -12.228 -6.995 2.024 1.00 98.12 312 MET A C 1
ATOM 2479 O O . MET A 1 312 ? -13.180 -7.420 2.669 1.00 98.12 312 MET A O 1
ATOM 2483 N N . MET A 1 313 ? -12.188 -5.758 1.523 1.00 98.00 313 MET A N 1
ATOM 2484 C CA . MET A 1 313 ? -13.252 -4.757 1.674 1.00 98.00 313 MET A CA 1
ATOM 2485 C C . MET A 1 313 ? -14.449 -5.002 0.744 1.00 98.00 313 MET A C 1
ATOM 2487 O O . MET A 1 313 ? -15.493 -4.377 0.916 1.00 98.00 313 MET A O 1
ATOM 2491 N N . GLY A 1 314 ? -14.308 -5.878 -0.253 1.00 98.12 314 GLY A N 1
ATOM 2492 C CA . GLY A 1 314 ? -15.365 -6.184 -1.215 1.00 98.12 314 GLY A CA 1
ATOM 2493 C C . GLY A 1 314 ? -15.505 -5.167 -2.350 1.00 98.12 314 GLY A C 1
ATOM 2494 O O . GLY A 1 314 ? -16.564 -5.103 -2.971 1.00 98.12 314 GLY A O 1
ATOM 2495 N N . ILE A 1 315 ? -14.460 -4.389 -2.646 1.00 98.50 315 ILE A N 1
ATOM 2496 C CA . ILE A 1 315 ? -14.483 -3.411 -3.741 1.00 98.50 315 ILE A CA 1
ATOM 2497 C C . ILE A 1 315 ? -14.627 -4.137 -5.082 1.00 98.50 315 ILE A C 1
ATOM 2499 O O . ILE A 1 315 ? -13.892 -5.085 -5.368 1.00 98.50 315 ILE A O 1
ATOM 2503 N N . GLY A 1 316 ? -15.588 -3.706 -5.901 1.00 98.25 316 GLY A N 1
ATOM 2504 C CA . GLY A 1 316 ? -15.838 -4.290 -7.221 1.00 98.25 316 GLY A CA 1
ATOM 2505 C C . GLY A 1 316 ? -16.390 -5.723 -7.190 1.00 98.25 316 GLY A C 1
ATOM 2506 O O . GLY A 1 316 ? -16.265 -6.447 -8.175 1.00 98.25 316 GLY A O 1
ATOM 2507 N N . CYS A 1 317 ? -16.940 -6.172 -6.056 1.00 98.12 317 CYS A N 1
ATOM 2508 C CA . CYS A 1 317 ? -17.531 -7.511 -5.897 1.00 98.12 317 CYS A CA 1
ATOM 2509 C C . CYS A 1 317 ? -19.050 -7.557 -6.147 1.00 98.12 317 CYS A C 1
ATOM 2511 O O . CYS A 1 317 ? -19.646 -8.633 -6.125 1.00 98.12 317 CYS A O 1
ATOM 2513 N N . GLY A 1 318 ? -19.683 -6.397 -6.307 1.00 96.88 318 GLY A N 1
ATOM 2514 C CA . GLY A 1 318 ? -21.101 -6.232 -6.613 1.00 96.88 318 GLY A CA 1
ATOM 2515 C C . GLY A 1 318 ? -21.380 -6.363 -8.106 1.00 96.88 318 GLY A C 1
ATOM 2516 O O . GLY A 1 318 ? -20.466 -6.468 -8.923 1.00 96.88 318 GLY A O 1
ATOM 2517 N N . ARG A 1 319 ? -22.665 -6.348 -8.467 1.00 95.94 319 ARG A N 1
ATOM 2518 C CA . ARG A 1 319 ? -23.139 -6.608 -9.834 1.00 95.94 319 ARG A CA 1
ATOM 2519 C C . ARG A 1 319 ? -22.515 -5.674 -10.871 1.00 95.94 319 ARG A C 1
ATOM 2521 O O . ARG A 1 319 ? -22.131 -6.145 -11.937 1.00 95.94 319 ARG A O 1
ATOM 2528 N N . ASP A 1 320 ? -22.422 -4.389 -10.545 1.00 95.88 320 ASP A N 1
ATOM 2529 C CA . ASP A 1 320 ? -21.944 -3.354 -11.467 1.00 95.88 320 ASP A CA 1
ATOM 2530 C C . ASP A 1 320 ? -20.515 -2.889 -11.146 1.00 95.88 320 ASP A C 1
ATOM 2532 O O . ASP A 1 320 ? -19.970 -2.027 -11.836 1.00 95.88 320 ASP A O 1
ATOM 2536 N N . GLY A 1 321 ? -19.896 -3.463 -10.111 1.00 98.25 321 GLY A N 1
ATOM 2537 C CA . GLY A 1 321 ? -18.562 -3.092 -9.660 1.00 98.25 321 GLY A CA 1
ATOM 2538 C C . GLY A 1 321 ? -17.458 -3.769 -10.454 1.00 98.25 321 GLY A C 1
ATOM 2539 O O . GLY A 1 321 ? -17.626 -4.868 -10.988 1.00 98.25 321 GLY A O 1
ATOM 2540 N N . THR A 1 322 ? -16.308 -3.106 -10.554 1.00 98.56 322 THR A N 1
ATOM 2541 C CA . THR A 1 322 ? -15.151 -3.609 -11.304 1.00 98.56 322 THR A CA 1
ATOM 2542 C C . THR A 1 322 ? -13.857 -2.952 -10.834 1.00 98.56 322 THR A C 1
ATOM 2544 O O . THR A 1 322 ? -13.792 -1.746 -10.636 1.00 98.56 322 THR A O 1
ATOM 2547 N N . VAL A 1 323 ? -12.784 -3.725 -10.714 1.00 98.81 323 VAL A N 1
ATOM 2548 C CA . VAL A 1 323 ? -11.435 -3.200 -10.502 1.00 98.81 323 VAL A CA 1
ATOM 2549 C C . VAL A 1 323 ? -10.590 -3.428 -11.743 1.00 98.81 323 VAL A C 1
ATOM 2551 O O . VAL A 1 323 ? -10.449 -4.545 -12.234 1.00 98.81 323 VAL A O 1
ATOM 2554 N N . PHE A 1 324 ? -9.981 -2.366 -12.239 1.00 98.75 324 PHE A N 1
ATOM 2555 C CA . PHE A 1 324 ? -8.967 -2.439 -13.278 1.00 98.75 324 PHE A CA 1
ATOM 2556 C C . PHE A 1 324 ? -7.590 -2.340 -12.619 1.00 98.75 324 PHE A C 1
ATOM 2558 O O . PHE A 1 324 ? -7.398 -1.542 -11.702 1.00 98.75 324 PHE A O 1
ATOM 2565 N N . VAL A 1 325 ? -6.626 -3.141 -13.068 1.00 98.69 325 VAL A N 1
ATOM 2566 C CA . VAL A 1 325 ? -5.230 -3.057 -12.624 1.00 98.69 325 VAL A CA 1
ATOM 2567 C C . VAL A 1 325 ? -4.302 -3.009 -13.831 1.00 98.69 325 VAL A C 1
ATOM 2569 O O . VAL A 1 325 ? -4.423 -3.840 -14.725 1.00 98.69 325 VAL A O 1
ATOM 2572 N N . SER A 1 326 ? -3.371 -2.058 -13.860 1.00 98.19 326 SER A N 1
ATOM 2573 C CA . SER A 1 326 ? -2.354 -1.940 -14.915 1.00 98.19 326 SER A CA 1
ATOM 2574 C C . SER A 1 326 ? -0.949 -2.042 -14.331 1.00 98.19 326 SER A C 1
ATOM 2576 O O . SER A 1 326 ? -0.659 -1.436 -13.298 1.00 98.19 326 SER A O 1
ATOM 2578 N N . ASP A 1 327 ? -0.082 -2.812 -14.986 1.00 97.62 327 ASP A N 1
ATOM 2579 C CA . ASP A 1 327 ? 1.353 -2.857 -14.705 1.00 97.62 327 ASP A CA 1
ATOM 2580 C C . ASP A 1 327 ? 2.104 -3.431 -15.912 1.00 97.62 327 ASP A C 1
ATOM 2582 O O . ASP A 1 327 ? 1.757 -4.511 -16.398 1.00 97.62 327 ASP A O 1
ATOM 2586 N N . MET A 1 328 ? 3.130 -2.717 -16.375 1.00 95.12 328 MET A N 1
ATOM 2587 C CA . MET A 1 328 ? 3.944 -3.115 -17.528 1.00 95.12 328 MET A CA 1
ATOM 2588 C C . MET A 1 328 ? 5.159 -3.970 -17.170 1.00 95.12 328 MET A C 1
ATOM 2590 O O . MET A 1 328 ? 5.857 -4.456 -18.058 1.00 95.12 328 MET A O 1
ATOM 2594 N N . ASP A 1 329 ? 5.417 -4.183 -15.881 1.00 96.56 329 ASP A N 1
ATOM 2595 C CA . ASP A 1 329 ? 6.553 -4.971 -15.438 1.00 96.56 329 ASP A CA 1
ATOM 2596 C C . ASP A 1 329 ? 6.234 -6.470 -15.360 1.00 96.56 329 ASP A C 1
ATOM 2598 O O . ASP A 1 329 ? 5.181 -6.920 -14.893 1.00 96.56 329 ASP A O 1
ATOM 2602 N N . SER A 1 330 ? 7.235 -7.274 -15.713 1.00 97.75 330 SER A N 1
ATOM 2603 C CA . SER A 1 330 ? 7.302 -8.687 -15.344 1.00 97.75 330 SER A CA 1
ATOM 2604 C C . SER A 1 330 ? 7.838 -8.867 -13.918 1.00 97.75 330 SER A C 1
ATOM 2606 O O . SER A 1 330 ? 8.691 -8.100 -13.466 1.00 97.75 330 SER A O 1
ATOM 2608 N N . ILE A 1 331 ? 7.428 -9.937 -13.243 1.00 98.44 331 ILE A N 1
ATOM 2609 C CA . ILE A 1 331 ? 7.882 -10.305 -11.896 1.00 98.44 331 ILE A CA 1
ATOM 2610 C C . ILE A 1 331 ? 9.362 -10.707 -11.911 1.00 98.44 331 ILE A C 1
ATOM 2612 O O . ILE A 1 331 ? 9.770 -11.597 -12.662 1.00 98.44 331 ILE A O 1
ATOM 2616 N N . LYS A 1 332 ? 10.159 -10.109 -11.021 1.00 96.25 332 LYS A N 1
ATOM 2617 C CA . LYS A 1 332 ? 11.580 -10.423 -10.803 1.00 96.25 332 LYS A CA 1
ATOM 2618 C C . LYS A 1 332 ? 11.783 -11.072 -9.432 1.00 96.25 332 LYS A C 1
ATOM 2620 O O . LYS A 1 332 ? 10.984 -10.908 -8.518 1.00 96.25 332 LYS A O 1
ATOM 2625 N N . ILE A 1 333 ? 12.901 -11.775 -9.240 1.00 95.88 333 ILE A N 1
ATOM 2626 C CA . ILE A 1 333 ? 13.225 -12.391 -7.938 1.00 95.88 333 ILE A CA 1
ATOM 2627 C C . ILE A 1 333 ? 13.290 -11.359 -6.801 1.00 95.88 333 ILE A C 1
ATOM 2629 O O . ILE A 1 333 ? 12.830 -11.615 -5.690 1.00 95.88 333 ILE A O 1
ATOM 2633 N N . SER A 1 334 ? 13.806 -10.164 -7.098 1.00 94.38 334 SER A N 1
ATOM 2634 C CA . SER A 1 334 ? 13.914 -9.059 -6.150 1.00 94.38 334 SER A CA 1
ATOM 2635 C C . SER A 1 334 ? 12.562 -8.468 -5.755 1.00 94.38 334 SER A C 1
ATOM 2637 O O . SER A 1 334 ? 12.514 -7.730 -4.780 1.00 94.38 334 SER A O 1
ATOM 2639 N N . ASP A 1 335 ? 11.466 -8.790 -6.442 1.00 95.75 335 ASP A N 1
ATOM 2640 C CA . ASP A 1 335 ? 10.127 -8.325 -6.079 1.00 95.75 335 ASP A CA 1
ATOM 2641 C C . ASP A 1 335 ? 9.533 -9.121 -4.904 1.00 95.75 335 ASP A C 1
ATOM 2643 O O . ASP A 1 335 ? 8.805 -8.569 -4.074 1.00 95.75 335 ASP A O 1
ATOM 2647 N N . LEU A 1 336 ? 9.887 -10.405 -4.784 1.00 96.38 336 LEU A N 1
ATOM 2648 C CA . LEU A 1 336 ? 9.200 -11.375 -3.921 1.00 96.38 336 LEU A CA 1
ATOM 2649 C C . LEU A 1 336 ? 9.280 -11.072 -2.417 1.00 96.38 336 LEU A C 1
ATOM 2651 O O . LEU A 1 336 ? 8.423 -11.525 -1.666 1.00 96.38 336 LEU A O 1
ATOM 2655 N N . HIS A 1 337 ? 10.268 -10.296 -1.959 1.00 93.19 337 HIS A N 1
ATOM 2656 C CA . HIS A 1 337 ? 10.388 -9.948 -0.534 1.00 93.19 337 HIS A CA 1
ATOM 2657 C C . HIS A 1 337 ? 9.333 -8.941 -0.054 1.00 93.19 337 HIS A C 1
ATOM 2659 O O . HIS A 1 337 ? 9.175 -8.767 1.150 1.00 93.19 337 HIS A O 1
ATOM 2665 N N . ARG A 1 338 ? 8.654 -8.243 -0.975 1.00 94.81 338 ARG A N 1
ATOM 2666 C CA . ARG A 1 338 ? 7.675 -7.188 -0.653 1.00 94.81 338 ARG A CA 1
ATOM 2667 C C . ARG A 1 338 ? 6.399 -7.228 -1.497 1.00 94.81 338 ARG A C 1
ATOM 2669 O O . ARG A 1 338 ? 5.477 -6.472 -1.234 1.00 94.81 338 ARG A O 1
ATOM 2676 N N . GLN A 1 339 ? 6.342 -8.078 -2.520 1.00 97.44 339 GLN A N 1
ATOM 2677 C CA . GLN A 1 339 ? 5.181 -8.259 -3.396 1.00 97.44 339 GLN A CA 1
ATOM 2678 C C . GLN A 1 339 ? 4.583 -9.648 -3.157 1.00 97.44 339 GLN A C 1
ATOM 2680 O O . GLN A 1 339 ? 4.766 -10.583 -3.935 1.00 97.44 339 GLN A O 1
ATOM 2685 N N . PHE A 1 340 ? 3.900 -9.797 -2.020 1.00 97.75 340 PHE A N 1
ATOM 2686 C CA . PHE A 1 340 ? 3.459 -11.093 -1.494 1.00 97.75 340 PHE A CA 1
ATOM 2687 C C . PHE A 1 340 ? 2.352 -11.775 -2.316 1.00 97.75 340 PHE A C 1
ATOM 2689 O O . PHE A 1 340 ? 2.009 -12.920 -2.021 1.00 97.75 340 PHE A O 1
ATOM 2696 N N . LEU A 1 341 ? 1.781 -11.127 -3.338 1.00 98.38 341 LEU A N 1
ATOM 2697 C CA . LEU A 1 341 ? 0.860 -11.783 -4.277 1.00 98.38 341 LEU A CA 1
ATOM 2698 C C . LEU A 1 341 ? 1.586 -12.691 -5.280 1.00 98.38 341 LEU A C 1
ATOM 2700 O O . LEU A 1 341 ? 0.934 -13.489 -5.953 1.00 98.38 341 LEU A O 1
ATOM 2704 N N . PHE A 1 342 ? 2.916 -12.606 -5.360 1.00 98.50 342 PHE A N 1
ATOM 2705 C CA . PHE A 1 342 ? 3.734 -13.352 -6.314 1.00 98.50 342 PHE A CA 1
ATOM 2706 C C . PHE A 1 342 ? 4.488 -14.501 -5.641 1.00 98.50 342 PHE A C 1
ATOM 2708 O O . PHE A 1 342 ? 4.759 -14.489 -4.436 1.00 98.50 342 PHE A O 1
ATOM 2715 N N . ARG A 1 343 ? 4.817 -15.541 -6.410 1.00 98.06 343 ARG A N 1
ATOM 2716 C CA . ARG A 1 343 ? 5.638 -16.676 -5.960 1.00 98.06 343 ARG A CA 1
ATOM 2717 C C . ARG A 1 343 ? 6.824 -16.874 -6.897 1.00 98.06 343 ARG A C 1
ATOM 2719 O O . ARG A 1 343 ? 6.826 -16.397 -8.025 1.00 98.06 343 ARG A O 1
ATOM 2726 N N . SER A 1 344 ? 7.811 -17.663 -6.470 1.00 97.75 344 SER A N 1
ATOM 2727 C CA . SER A 1 344 ? 8.992 -17.975 -7.292 1.00 97.75 344 SER A CA 1
ATOM 2728 C C . SER A 1 344 ? 8.643 -18.603 -8.647 1.00 97.75 344 SER A C 1
ATOM 2730 O O . SER A 1 344 ? 9.336 -18.372 -9.629 1.00 97.75 344 SER A O 1
ATOM 2732 N N . ARG A 1 345 ? 7.533 -19.348 -8.730 1.00 98.00 345 ARG A N 1
ATOM 2733 C CA . ARG A 1 345 ? 7.011 -19.924 -9.985 1.00 98.00 345 ARG A CA 1
ATOM 2734 C C . ARG A 1 345 ? 6.417 -18.898 -10.961 1.00 98.00 345 ARG A C 1
ATOM 2736 O O . ARG A 1 345 ? 6.060 -19.262 -12.078 1.00 98.00 345 ARG A O 1
ATOM 2743 N N . ASP A 1 346 ? 6.244 -17.655 -10.525 1.00 98.12 346 ASP A N 1
ATOM 2744 C CA . ASP A 1 346 ? 5.635 -16.580 -11.310 1.00 98.12 346 ASP A CA 1
ATOM 2745 C C . ASP A 1 346 ? 6.674 -15.616 -11.894 1.00 98.12 346 ASP A C 1
ATOM 2747 O O . ASP A 1 346 ? 6.309 -14.702 -12.628 1.00 98.12 346 ASP A O 1
ATOM 2751 N N . ILE A 1 347 ? 7.965 -15.835 -11.621 1.00 97.81 347 ILE A N 1
ATOM 2752 C CA . ILE A 1 347 ? 9.063 -15.045 -12.191 1.00 97.81 347 ILE A CA 1
ATOM 2753 C C . ILE A 1 347 ? 8.970 -15.044 -13.726 1.00 97.81 347 ILE A C 1
ATOM 2755 O O . ILE A 1 347 ? 8.779 -16.087 -14.350 1.00 97.81 347 ILE A O 1
ATOM 2759 N N . GLY A 1 348 ? 9.099 -13.857 -14.323 1.00 97.19 348 GLY A N 1
ATOM 2760 C CA . GLY A 1 348 ? 8.984 -13.622 -15.764 1.00 97.19 348 GLY A CA 1
ATOM 2761 C C . GLY A 1 348 ? 7.556 -13.397 -16.272 1.00 97.19 348 GLY A C 1
ATOM 2762 O O . GLY A 1 348 ? 7.391 -12.916 -17.389 1.00 97.19 348 GLY A O 1
ATOM 2763 N N . LYS A 1 349 ? 6.517 -13.685 -15.475 1.00 98.50 349 LYS A N 1
ATOM 2764 C CA . LYS A 1 349 ? 5.123 -13.371 -15.835 1.00 98.50 349 LYS A CA 1
ATOM 2765 C C . LYS A 1 349 ? 4.794 -11.908 -15.533 1.00 98.50 349 LYS A C 1
ATOM 2767 O O . LYS A 1 349 ? 5.425 -11.295 -14.674 1.00 98.50 349 LYS A O 1
ATOM 2772 N N . MET A 1 350 ? 3.775 -11.367 -16.198 1.00 98.50 350 MET A N 1
ATOM 2773 C CA . MET A 1 350 ? 3.307 -9.993 -15.977 1.00 98.50 350 MET A CA 1
ATOM 2774 C C . MET A 1 350 ? 2.690 -9.824 -14.588 1.00 98.50 350 MET A C 1
ATOM 2776 O O . MET A 1 350 ? 1.830 -10.619 -14.192 1.00 98.50 350 MET A O 1
ATOM 2780 N N . LYS A 1 351 ? 3.105 -8.775 -13.866 1.00 98.62 351 LYS A N 1
ATOM 2781 C CA . LYS A 1 351 ? 2.668 -8.518 -12.486 1.00 98.62 351 LYS A CA 1
ATOM 2782 C C . LYS A 1 351 ? 1.154 -8.351 -12.383 1.00 98.62 351 LYS A C 1
ATOM 2784 O O . LYS A 1 351 ? 0.535 -9.034 -11.571 1.00 98.62 351 LYS A O 1
ATOM 2789 N N . SER A 1 352 ? 0.546 -7.537 -13.249 1.00 98.56 352 SER A N 1
ATOM 2790 C CA . SER A 1 352 ? -0.897 -7.255 -13.221 1.00 98.56 352 SER A CA 1
ATOM 2791 C C . SER A 1 352 ? -1.749 -8.515 -13.405 1.00 98.56 352 SER A C 1
ATOM 2793 O O . SER A 1 352 ? -2.712 -8.726 -12.667 1.00 98.56 352 SER A O 1
ATOM 2795 N N . ILE A 1 353 ? -1.360 -9.395 -14.335 1.00 98.69 353 ILE A N 1
ATOM 2796 C CA . ILE A 1 353 ? -2.059 -10.657 -14.612 1.00 98.69 353 ILE A CA 1
ATOM 2797 C C . ILE A 1 353 ? -2.002 -11.585 -13.397 1.00 98.69 353 ILE A C 1
ATOM 2799 O O . ILE A 1 353 ? -3.035 -12.081 -12.943 1.00 98.69 353 ILE A O 1
ATOM 2803 N N . VAL A 1 354 ? -0.803 -11.824 -12.857 1.00 98.75 354 VAL A N 1
ATOM 2804 C CA . VAL A 1 354 ? -0.633 -12.723 -11.705 1.00 98.75 354 VAL A CA 1
ATOM 2805 C C . VAL A 1 354 ? -1.290 -12.131 -10.459 1.00 98.75 354 VAL A C 1
ATOM 2807 O O . VAL A 1 354 ? -1.916 -12.866 -9.701 1.00 98.75 354 VAL A O 1
ATOM 2810 N N . ALA A 1 355 ? -1.219 -10.811 -10.264 1.00 98.75 355 ALA A N 1
ATOM 2811 C CA . ALA A 1 355 ? -1.890 -10.135 -9.160 1.00 98.75 355 ALA A CA 1
ATOM 2812 C C . ALA A 1 355 ? -3.404 -10.366 -9.229 1.00 98.75 355 ALA A C 1
ATOM 2814 O O . ALA A 1 355 ? -3.984 -10.839 -8.255 1.00 98.75 355 ALA A O 1
ATOM 2815 N N . ALA A 1 356 ? -4.032 -10.138 -10.387 1.00 98.75 356 ALA A N 1
ATOM 2816 C CA . ALA A 1 356 ? -5.462 -10.381 -10.575 1.00 98.75 356 ALA A CA 1
ATOM 2817 C C . ALA A 1 356 ? -5.855 -11.844 -10.292 1.00 98.75 356 ALA A C 1
ATOM 2819 O O . ALA A 1 356 ? -6.853 -12.100 -9.614 1.00 98.75 356 ALA A O 1
ATOM 2820 N N . GLN A 1 357 ? -5.043 -12.808 -10.738 1.00 98.62 357 GLN A N 1
ATOM 2821 C CA . GLN A 1 357 ? -5.251 -14.231 -10.448 1.00 98.62 357 GLN A CA 1
ATOM 2822 C C . GLN A 1 357 ? -5.156 -14.536 -8.947 1.00 98.62 357 GLN A C 1
ATOM 2824 O O . GLN A 1 357 ? -6.032 -15.206 -8.400 1.00 98.62 357 GLN A O 1
ATOM 2829 N N . SER A 1 358 ? -4.131 -14.023 -8.263 1.00 98.50 358 SER A N 1
ATOM 2830 C CA . SER A 1 358 ? -3.954 -14.199 -6.816 1.00 98.50 358 SER A CA 1
ATOM 2831 C C . SER A 1 358 ? -5.100 -13.572 -6.019 1.00 98.50 358 SER A C 1
ATOM 2833 O O . SER A 1 358 ? -5.574 -14.157 -5.048 1.00 98.50 358 SER A O 1
ATOM 2835 N N . ILE A 1 359 ? -5.603 -12.416 -6.450 1.00 98.50 359 ILE A N 1
ATOM 2836 C CA . ILE A 1 359 ? -6.738 -11.743 -5.815 1.00 98.50 359 ILE A CA 1
ATOM 2837 C C . ILE A 1 359 ? -8.034 -12.536 -5.947 1.00 98.50 359 ILE A C 1
ATOM 2839 O O . ILE A 1 359 ? -8.770 -12.650 -4.968 1.00 98.50 359 ILE A O 1
ATOM 2843 N N . LYS A 1 360 ? -8.281 -13.167 -7.097 1.00 98.25 360 LYS A N 1
ATOM 2844 C CA . LYS A 1 360 ? -9.426 -14.073 -7.269 1.00 98.25 360 LYS A CA 1
ATOM 2845 C C . LYS A 1 360 ? -9.401 -15.269 -6.310 1.00 98.25 360 LYS A C 1
ATOM 2847 O O . LYS A 1 360 ? -10.461 -15.799 -5.993 1.00 98.25 360 LYS A O 1
ATOM 2852 N N . VAL A 1 361 ? -8.230 -15.673 -5.811 1.00 98.00 361 VAL A N 1
ATOM 2853 C CA . VAL A 1 361 ? -8.125 -16.690 -4.748 1.00 98.00 361 VAL A CA 1
ATOM 2854 C C . VAL A 1 361 ? -8.554 -16.123 -3.390 1.00 98.00 361 VAL A C 1
ATOM 2856 O O . VAL A 1 361 ? -9.227 -16.812 -2.629 1.00 98.00 361 VAL A O 1
ATOM 2859 N N . ILE A 1 362 ? -8.206 -14.867 -3.086 1.00 97.50 362 ILE A N 1
ATOM 2860 C CA . ILE A 1 362 ? -8.590 -14.184 -1.834 1.00 97.50 362 ILE A CA 1
ATOM 2861 C C . ILE A 1 362 ? -10.096 -13.877 -1.816 1.00 97.50 362 ILE A C 1
ATOM 2863 O O . ILE A 1 362 ? -10.787 -14.080 -0.808 1.00 97.50 362 ILE A O 1
ATOM 2867 N N . ASN A 1 363 ? -10.626 -13.388 -2.936 1.00 98.12 363 ASN A N 1
ATOM 2868 C CA . ASN A 1 363 ? -12.045 -13.121 -3.105 1.00 98.12 363 ASN A CA 1
ATOM 2869 C C . ASN A 1 363 ? -12.524 -13.499 -4.520 1.00 98.12 363 ASN A C 1
ATOM 2871 O O . ASN A 1 363 ? -12.363 -12.710 -5.455 1.00 98.12 363 ASN A O 1
ATOM 2875 N N . PRO A 1 364 ? -13.162 -14.675 -4.683 1.00 97.94 364 PRO A N 1
ATOM 2876 C CA . PRO A 1 364 ? -13.671 -15.129 -5.980 1.00 97.94 364 PRO A CA 1
ATOM 2877 C C . PRO A 1 364 ? -14.681 -14.170 -6.628 1.00 97.94 364 PRO A C 1
ATOM 2879 O O . PRO A 1 364 ? -14.746 -14.087 -7.860 1.00 97.94 364 PRO A O 1
ATOM 2882 N N . ASN A 1 365 ? -15.416 -13.411 -5.807 1.00 97.75 365 ASN A N 1
ATOM 2883 C CA . ASN A 1 365 ? -16.473 -12.501 -6.251 1.00 97.75 365 ASN A CA 1
ATOM 2884 C C . ASN A 1 365 ? -15.932 -11.195 -6.848 1.00 97.75 365 ASN A C 1
ATOM 2886 O O . ASN A 1 365 ? -16.666 -10.500 -7.535 1.00 97.75 365 ASN A O 1
ATOM 2890 N N . MET A 1 366 ? -14.661 -10.851 -6.626 1.00 98.38 366 MET A N 1
ATOM 2891 C CA . MET A 1 366 ? -14.109 -9.577 -7.089 1.00 98.38 366 MET A CA 1
ATOM 2892 C C . MET A 1 366 ? -13.987 -9.541 -8.610 1.00 98.38 366 MET A C 1
ATOM 2894 O O . MET A 1 366 ? -13.233 -10.328 -9.182 1.00 98.38 366 MET A O 1
ATOM 2898 N N . HIS A 1 367 ? -14.691 -8.643 -9.293 1.00 98.62 367 HIS A N 1
ATOM 2899 C CA . HIS A 1 367 ? -14.536 -8.450 -10.733 1.00 98.62 367 HIS A CA 1
ATOM 2900 C C . HIS A 1 367 ? -13.258 -7.654 -10.995 1.00 98.62 367 HIS A C 1
ATOM 2902 O O . HIS A 1 367 ? -13.190 -6.472 -10.675 1.00 98.62 367 HIS A O 1
ATOM 2908 N N . ILE A 1 368 ? -12.225 -8.307 -11.534 1.00 98.69 368 ILE A N 1
ATOM 2909 C CA . ILE A 1 368 ? -10.915 -7.690 -11.760 1.00 98.69 368 ILE A CA 1
ATOM 2910 C C . ILE A 1 368 ? -10.401 -7.943 -13.179 1.00 98.69 368 ILE A C 1
ATOM 2912 O O . ILE A 1 368 ? -10.396 -9.083 -13.646 1.00 98.69 368 ILE A O 1
ATOM 2916 N N . HIS A 1 369 ? -9.941 -6.883 -13.846 1.00 98.44 369 HIS A N 1
ATOM 2917 C CA . HIS A 1 369 ? -9.352 -6.930 -15.186 1.00 98.44 369 HIS A CA 1
ATOM 2918 C C . HIS A 1 369 ? -7.919 -6.400 -15.158 1.00 98.44 369 HIS A C 1
ATOM 2920 O O . HIS A 1 369 ? -7.662 -5.307 -14.654 1.00 98.44 369 HIS A O 1
ATOM 2926 N N . ALA A 1 370 ? -6.991 -7.182 -15.709 1.00 98.50 370 ALA A N 1
ATOM 2927 C CA . ALA A 1 370 ? -5.576 -6.844 -15.760 1.00 98.50 370 ALA A CA 1
ATOM 2928 C C . ALA A 1 370 ? -5.171 -6.314 -17.139 1.00 98.50 370 ALA A C 1
ATOM 2930 O O . ALA A 1 370 ? -5.468 -6.941 -18.155 1.00 98.50 370 ALA A O 1
ATOM 2931 N N . TYR A 1 371 ? -4.427 -5.213 -17.144 1.00 98.38 371 TYR A N 1
ATOM 2932 C CA . TYR A 1 371 ? -3.752 -4.643 -18.303 1.00 98.38 371 TYR A CA 1
ATOM 2933 C C . TYR A 1 371 ? -2.240 -4.742 -18.130 1.00 98.38 371 TYR A C 1
ATOM 2935 O O . TYR A 1 371 ? -1.705 -4.578 -17.029 1.00 98.38 371 TYR A O 1
ATOM 2943 N N . VAL A 1 372 ? -1.553 -5.026 -19.230 1.00 97.88 372 VAL A N 1
ATOM 2944 C CA . VAL A 1 372 ? -0.087 -5.137 -19.285 1.00 97.88 372 VAL A CA 1
ATOM 2945 C C . VAL A 1 372 ? 0.564 -3.884 -19.863 1.00 97.88 372 VAL A C 1
ATOM 2947 O O . VAL A 1 372 ? 1.776 -3.731 -19.804 1.00 97.88 372 VAL A O 1
ATOM 2950 N N . ASP A 1 373 ? -0.235 -2.980 -20.419 1.00 96.31 373 ASP A N 1
ATOM 2951 C CA . ASP A 1 373 ? 0.226 -1.728 -20.997 1.00 96.31 373 ASP A CA 1
ATOM 2952 C C . ASP A 1 373 ? 0.335 -0.663 -19.907 1.00 96.31 373 ASP A C 1
ATOM 2954 O O . ASP A 1 373 ? -0.602 -0.471 -19.129 1.00 96.31 373 ASP A O 1
ATOM 2958 N N . GLY A 1 374 ? 1.458 0.052 -19.847 1.00 92.50 374 GLY A N 1
ATOM 2959 C CA . GLY A 1 374 ? 1.620 1.172 -18.918 1.00 92.50 374 GLY A CA 1
ATOM 2960 C C . GLY A 1 374 ? 0.649 2.309 -19.241 1.00 92.50 374 GLY A C 1
ATOM 2961 O O . GLY A 1 374 ? 0.249 2.472 -20.390 1.00 92.50 374 GLY A O 1
ATOM 2962 N N . VAL A 1 375 ? 0.275 3.110 -18.243 1.00 93.31 375 VAL A N 1
ATOM 2963 C CA . VAL A 1 375 ? -0.578 4.298 -18.428 1.00 93.31 375 VAL A CA 1
ATOM 2964 C C . VAL A 1 375 ? 0.296 5.456 -18.905 1.00 93.31 375 VAL A C 1
ATOM 2966 O O . VAL A 1 375 ? 0.947 6.123 -18.101 1.00 93.31 375 VAL A O 1
ATOM 2969 N N . LEU A 1 376 ? 0.362 5.633 -20.224 1.00 92.81 376 LEU A N 1
ATOM 2970 C CA . LEU A 1 376 ? 1.290 6.517 -20.926 1.00 92.81 376 LEU A CA 1
ATOM 2971 C C . LEU A 1 376 ? 0.563 7.227 -22.085 1.00 92.81 376 LEU A C 1
ATOM 2973 O O . LEU A 1 376 ? -0.450 6.711 -22.559 1.00 92.81 376 LEU A O 1
ATOM 2977 N N . PRO A 1 377 ? 1.086 8.356 -22.601 1.00 93.19 377 PRO A N 1
ATOM 2978 C CA . PRO A 1 377 ? 0.512 9.019 -23.775 1.00 93.19 377 PRO A CA 1
ATOM 2979 C C . PRO A 1 377 ? 0.328 8.085 -24.983 1.00 93.19 377 PRO A C 1
ATOM 2981 O O . PRO A 1 377 ? -0.654 8.176 -25.714 1.00 93.19 377 PRO A O 1
ATOM 2984 N N . GLU A 1 378 ? 1.244 7.138 -25.187 1.00 93.75 378 GLU A N 1
ATOM 2985 C CA . GLU A 1 378 ? 1.204 6.198 -26.310 1.00 93.75 378 GLU A CA 1
ATOM 2986 C C . GLU A 1 378 ? 0.070 5.160 -26.184 1.00 93.75 378 GLU A C 1
ATOM 2988 O O . GLU A 1 378 ? -0.358 4.570 -27.181 1.00 93.75 378 GLU A O 1
ATOM 2993 N N . THR A 1 379 ? -0.448 4.941 -24.972 1.00 95.19 379 THR A N 1
ATOM 2994 C CA . THR A 1 379 ? -1.474 3.934 -24.660 1.00 95.19 379 THR A CA 1
ATOM 2995 C C . THR A 1 379 ? -2.862 4.539 -24.436 1.00 95.19 379 THR A C 1
ATOM 2997 O O . THR A 1 379 ? -3.787 3.832 -24.038 1.00 95.19 379 THR A O 1
ATOM 3000 N N . GLU A 1 380 ? -3.068 5.817 -24.770 1.00 94.50 380 GLU A N 1
ATOM 3001 C CA . GLU A 1 380 ? -4.372 6.500 -24.661 1.00 94.50 380 GLU A CA 1
ATOM 3002 C C . GLU A 1 380 ? -5.473 5.858 -25.517 1.00 94.50 380 GLU A C 1
ATOM 3004 O O . GLU A 1 380 ? -6.652 5.947 -25.191 1.00 94.50 380 GLU A O 1
ATOM 3009 N N . HIS A 1 381 ? -5.111 5.135 -26.580 1.00 95.44 381 HIS A N 1
ATOM 3010 C CA . HIS A 1 381 ? -6.073 4.351 -27.356 1.00 95.44 381 HIS A CA 1
ATOM 3011 C C . HIS A 1 381 ? -6.720 3.215 -26.532 1.00 95.44 381 HIS A C 1
ATOM 3013 O O . HIS A 1 381 ? -7.854 2.825 -26.816 1.00 95.44 381 HIS A O 1
ATOM 3019 N N . ILE A 1 382 ? -6.023 2.720 -25.500 1.00 95.62 382 ILE A N 1
ATOM 3020 C CA . ILE A 1 382 ? -6.516 1.745 -24.514 1.00 95.62 382 ILE A CA 1
ATOM 3021 C C . ILE A 1 382 ? -7.232 2.485 -23.378 1.00 95.62 382 ILE A C 1
ATOM 3023 O O . ILE A 1 382 ? -8.388 2.193 -23.070 1.00 95.62 382 ILE A O 1
ATOM 3027 N N . TYR A 1 383 ? -6.555 3.470 -22.782 1.00 96.38 383 TYR A N 1
ATOM 3028 C CA . TYR A 1 383 ? -7.047 4.277 -21.661 1.00 96.38 383 TYR A CA 1
ATOM 3029 C C . TYR A 1 383 ? -7.718 5.563 -22.154 1.00 96.38 383 TYR A C 1
ATOM 3031 O O . TYR A 1 383 ? -7.300 6.671 -21.831 1.00 96.38 383 TYR A O 1
ATOM 3039 N N . ASN A 1 384 ? -8.746 5.402 -22.980 1.00 96.12 384 ASN A N 1
ATOM 3040 C CA . ASN A 1 384 ? -9.453 6.516 -23.609 1.00 96.12 384 ASN A CA 1
ATOM 3041 C C . ASN A 1 384 ? -10.511 7.149 -22.683 1.00 96.12 384 ASN A C 1
ATOM 3043 O O . ASN A 1 384 ? -10.746 6.700 -21.558 1.00 96.12 384 ASN A O 1
ATOM 3047 N N . ASP A 1 385 ? -11.204 8.170 -23.185 1.00 96.62 385 ASP A N 1
ATOM 3048 C CA . ASP A 1 385 ? -12.248 8.903 -22.466 1.00 96.62 385 ASP A CA 1
ATOM 3049 C C . ASP A 1 385 ? -13.321 7.986 -21.869 1.00 96.62 385 ASP A C 1
ATOM 3051 O O . ASP A 1 385 ? -13.713 8.157 -20.715 1.00 96.62 385 ASP A O 1
ATOM 3055 N N . HIS A 1 386 ? -13.772 6.977 -22.624 1.00 97.06 386 HIS A N 1
ATOM 3056 C CA . HIS A 1 386 ? -14.769 6.022 -22.140 1.00 97.06 386 HIS A CA 1
ATOM 3057 C C . HIS A 1 386 ? -14.236 5.233 -20.938 1.00 97.06 386 HIS A C 1
ATOM 3059 O O . HIS A 1 386 ? -14.971 5.006 -19.975 1.00 97.06 386 HIS A O 1
ATOM 3065 N N . PHE A 1 387 ? -12.957 4.844 -20.964 1.00 97.69 387 PHE A N 1
ATOM 3066 C CA . PHE A 1 387 ? -12.327 4.133 -19.858 1.00 97.69 387 PHE A CA 1
ATOM 3067 C C . PHE A 1 387 ? -12.300 4.968 -18.575 1.00 97.69 387 PHE A C 1
ATOM 3069 O O . PHE A 1 387 ? -12.669 4.451 -17.526 1.00 97.69 387 PHE A O 1
ATOM 3076 N N . PHE A 1 388 ? -11.906 6.243 -18.637 1.00 97.31 388 PHE A N 1
ATOM 3077 C CA . PHE A 1 388 ? -11.844 7.092 -17.443 1.00 97.31 388 PHE A CA 1
ATOM 3078 C C . PHE A 1 388 ? -13.225 7.543 -16.956 1.00 97.31 388 PHE A C 1
ATOM 3080 O O . PHE A 1 388 ? -13.450 7.624 -15.748 1.00 97.31 388 PHE A O 1
ATOM 3087 N N . GLN A 1 389 ? -14.171 7.817 -17.860 1.00 96.75 389 GLN A N 1
ATOM 3088 C CA . GLN A 1 389 ? -15.501 8.316 -17.494 1.00 96.75 389 GLN A CA 1
ATOM 3089 C C . GLN A 1 389 ? -16.290 7.335 -16.619 1.00 96.75 389 GLN A C 1
ATOM 3091 O O . GLN A 1 389 ? -16.978 7.782 -15.698 1.00 96.75 389 GLN A O 1
ATOM 3096 N N . GLN A 1 390 ? -16.154 6.027 -16.856 1.00 96.75 390 GLN A N 1
ATOM 3097 C CA . GLN A 1 390 ? -16.847 4.987 -16.082 1.00 96.75 390 GLN A CA 1
ATOM 3098 C C . GLN A 1 390 ? -16.291 4.760 -14.667 1.00 96.75 390 GLN A C 1
ATOM 3100 O O . GLN A 1 390 ? -16.913 4.023 -13.908 1.00 96.75 390 GLN A O 1
ATOM 3105 N N . LEU A 1 391 ? -15.122 5.309 -14.324 1.00 98.38 391 LEU A N 1
ATOM 3106 C CA . LEU A 1 391 ? -14.486 5.065 -13.027 1.00 98.38 391 LEU A CA 1
ATOM 3107 C C . LEU A 1 391 ? -15.108 5.931 -11.934 1.00 98.38 391 LEU A C 1
ATOM 3109 O O . LEU A 1 391 ? -15.419 7.098 -12.162 1.00 98.38 391 LE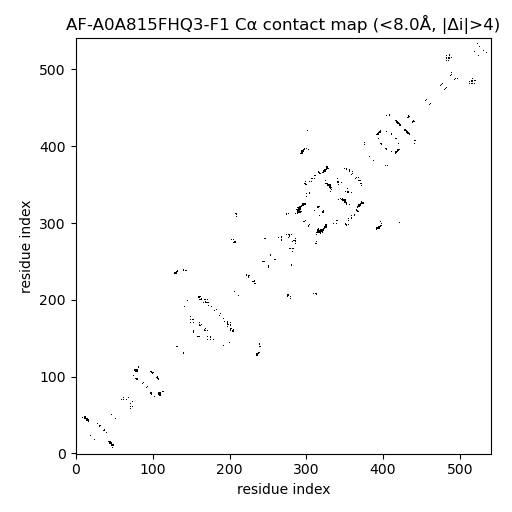U A O 1
ATOM 3113 N N . ASP A 1 392 ? -15.192 5.396 -10.725 1.00 98.38 392 ASP A N 1
ATOM 3114 C CA . ASP A 1 392 ? -15.547 6.147 -9.519 1.00 98.38 392 ASP A CA 1
ATOM 3115 C C . ASP A 1 392 ? -14.312 6.770 -8.859 1.00 98.38 392 ASP A C 1
ATOM 3117 O O . ASP A 1 392 ? -14.420 7.795 -8.191 1.00 98.38 392 ASP A O 1
ATOM 3121 N N . GLY A 1 393 ? -13.126 6.195 -9.079 1.00 98.12 393 GLY A N 1
ATOM 3122 C CA . GLY A 1 393 ? -11.874 6.704 -8.534 1.00 98.12 393 GLY A CA 1
ATOM 3123 C C . GLY A 1 393 ? -10.636 5.954 -9.015 1.00 98.12 393 GLY A C 1
ATOM 3124 O O . GLY A 1 393 ? -10.714 4.894 -9.644 1.00 98.12 393 GLY A O 1
ATOM 3125 N N . LEU A 1 394 ? -9.475 6.537 -8.722 1.00 98.38 394 LEU A N 1
ATOM 3126 C CA . LEU A 1 394 ? -8.170 6.019 -9.111 1.00 98.38 394 LEU A CA 1
ATOM 3127 C C . LEU A 1 394 ? -7.253 5.896 -7.900 1.00 98.38 394 LEU A C 1
ATOM 3129 O O . LEU A 1 394 ? -7.333 6.674 -6.948 1.00 98.38 394 LEU A O 1
ATOM 3133 N N . VAL A 1 395 ? -6.353 4.920 -7.956 1.00 98.19 395 VAL A N 1
ATOM 3134 C CA . VAL A 1 395 ? -5.315 4.720 -6.949 1.00 98.19 395 VAL A CA 1
ATOM 3135 C C . VAL A 1 395 ? -3.978 4.500 -7.635 1.00 98.19 395 VAL A C 1
ATOM 3137 O O . VAL A 1 395 ? -3.861 3.671 -8.539 1.00 98.19 395 VAL A O 1
ATOM 3140 N N . THR A 1 396 ? -2.958 5.229 -7.200 1.00 96.69 396 THR A N 1
ATOM 3141 C CA . THR A 1 396 ? -1.603 5.121 -7.740 1.00 96.69 396 THR A CA 1
ATOM 3142 C C . THR A 1 396 ? -0.683 4.374 -6.783 1.00 96.69 396 THR A C 1
ATOM 3144 O O . THR A 1 396 ? -0.575 4.667 -5.593 1.00 96.69 396 THR A O 1
ATOM 3147 N N . ALA A 1 397 ? 0.017 3.392 -7.345 1.00 95.62 397 ALA A N 1
ATOM 3148 C CA . ALA A 1 397 ? 1.022 2.560 -6.695 1.00 95.62 397 ALA A CA 1
ATOM 3149 C C . ALA A 1 397 ? 2.292 2.475 -7.564 1.00 95.62 397 ALA A C 1
ATOM 3151 O O . ALA A 1 397 ? 2.905 1.415 -7.712 1.00 95.62 397 ALA A O 1
ATOM 3152 N N . VAL A 1 398 ? 2.661 3.609 -8.167 1.00 92.12 398 VAL A N 1
ATOM 3153 C CA . VAL A 1 398 ? 3.784 3.752 -9.105 1.00 92.12 398 VAL A CA 1
ATOM 3154 C C . VAL A 1 398 ? 5.049 4.241 -8.398 1.00 92.12 398 VAL A C 1
ATOM 3156 O O . VAL A 1 398 ? 5.002 4.812 -7.311 1.00 92.12 398 VAL A O 1
ATOM 3159 N N . ASP A 1 399 ? 6.210 4.032 -9.006 1.00 87.56 399 ASP A N 1
ATOM 3160 C CA . ASP A 1 399 ? 7.517 4.349 -8.418 1.00 87.56 399 ASP A CA 1
ATOM 3161 C C . ASP A 1 399 ? 8.151 5.639 -8.956 1.00 87.56 399 ASP A C 1
ATOM 3163 O O . ASP A 1 399 ? 9.186 6.071 -8.454 1.00 87.56 399 ASP A O 1
ATOM 3167 N N . ASN A 1 400 ? 7.522 6.294 -9.934 1.00 85.62 400 ASN A N 1
ATOM 3168 C CA . ASN A 1 400 ? 8.086 7.458 -10.604 1.00 85.62 400 ASN A CA 1
ATOM 3169 C C . ASN A 1 400 ? 7.111 8.643 -10.646 1.00 85.62 400 ASN A C 1
ATOM 3171 O O . ASN A 1 400 ? 5.913 8.503 -10.892 1.00 85.62 400 ASN A O 1
ATOM 3175 N N . VAL A 1 401 ? 7.662 9.839 -10.429 1.00 89.44 401 VAL A N 1
ATOM 3176 C CA . VAL A 1 401 ? 6.911 11.104 -10.355 1.00 89.44 401 VAL A CA 1
ATOM 3177 C C . VAL A 1 401 ? 6.218 11.440 -11.678 1.00 89.44 401 VAL A C 1
ATOM 3179 O O . VAL A 1 401 ? 5.100 11.941 -11.672 1.00 89.44 401 VAL A O 1
ATOM 3182 N N . LYS A 1 402 ? 6.833 11.117 -12.824 1.00 90.75 402 LYS A N 1
ATOM 3183 C CA . LYS A 1 402 ? 6.259 11.410 -14.149 1.00 90.75 402 LYS A CA 1
ATOM 3184 C C . LYS A 1 402 ? 4.908 10.725 -14.355 1.00 90.75 402 LYS A C 1
ATOM 3186 O O . LYS A 1 402 ? 3.968 11.362 -14.820 1.00 90.75 402 LYS A O 1
ATOM 3191 N N . THR A 1 403 ? 4.806 9.452 -13.978 1.00 92.12 403 THR A N 1
ATOM 3192 C CA . THR A 1 403 ? 3.553 8.695 -14.085 1.00 92.12 403 THR A CA 1
ATOM 3193 C C . THR A 1 403 ? 2.509 9.233 -13.107 1.00 92.12 403 THR A C 1
ATOM 3195 O O . THR A 1 403 ? 1.358 9.401 -13.499 1.00 92.12 403 THR A O 1
ATOM 3198 N N . ARG A 1 404 ? 2.906 9.600 -11.875 1.00 94.75 404 ARG A N 1
ATOM 3199 C CA . ARG A 1 404 ? 2.001 10.270 -10.918 1.00 94.75 404 ARG A CA 1
ATOM 3200 C C . ARG A 1 404 ? 1.406 11.550 -11.505 1.00 94.75 404 ARG A C 1
ATOM 3202 O O . ARG A 1 404 ? 0.192 11.698 -11.527 1.00 94.75 404 ARG A O 1
ATOM 3209 N N . GLN A 1 405 ? 2.248 12.426 -12.056 1.00 94.25 405 GLN A N 1
ATOM 3210 C CA . GLN A 1 405 ? 1.820 13.681 -12.685 1.00 94.25 405 GLN A CA 1
ATOM 3211 C C . GLN A 1 405 ? 0.923 13.456 -13.909 1.00 94.25 405 GLN A C 1
ATOM 3213 O O . GLN A 1 405 ? -0.010 14.221 -14.142 1.00 94.25 405 GLN A O 1
ATOM 3218 N N . TYR A 1 406 ? 1.196 12.424 -14.711 1.00 95.38 406 TYR A N 1
ATOM 3219 C CA . TYR A 1 406 ? 0.359 12.087 -15.863 1.00 95.38 406 TYR A CA 1
ATOM 3220 C C . TYR A 1 406 ? -1.046 11.639 -15.431 1.00 95.38 406 TYR A C 1
ATOM 3222 O O . TYR A 1 406 ? -2.038 12.131 -15.964 1.00 95.38 406 TYR A O 1
ATOM 3230 N N . ILE A 1 407 ? -1.137 10.773 -14.420 1.00 96.50 407 ILE A N 1
ATOM 3231 C CA . ILE A 1 407 ? -2.416 10.289 -13.883 1.00 96.50 407 ILE A CA 1
ATOM 3232 C C . ILE A 1 407 ? -3.182 11.417 -13.189 1.00 96.50 407 ILE A C 1
ATOM 3234 O O . ILE A 1 407 ? -4.376 11.568 -13.418 1.00 96.50 407 ILE A O 1
ATOM 3238 N N . ASP A 1 408 ? -2.498 12.248 -12.404 1.00 96.88 408 ASP A N 1
ATOM 3239 C CA . ASP A 1 408 ? -3.078 13.420 -11.743 1.00 96.88 408 ASP A CA 1
ATOM 3240 C C . ASP A 1 408 ? -3.773 14.361 -12.742 1.00 96.88 408 ASP A C 1
ATOM 3242 O O . ASP A 1 408 ? -4.922 14.750 -12.533 1.00 96.88 408 ASP A O 1
ATOM 3246 N N . ARG A 1 409 ? -3.145 14.644 -13.894 1.00 96.25 409 ARG A N 1
ATOM 3247 C CA . ARG A 1 409 ? -3.764 15.450 -14.964 1.00 96.25 409 ARG A CA 1
ATOM 3248 C C . ARG A 1 409 ? -5.059 14.833 -15.490 1.00 96.25 409 ARG A C 1
ATOM 3250 O O . ARG A 1 409 ? -6.029 15.561 -15.697 1.00 96.25 409 ARG A O 1
ATOM 3257 N N . HIS A 1 410 ? -5.090 13.515 -15.681 1.00 96.50 410 HIS A N 1
ATOM 3258 C CA . HIS A 1 410 ? -6.303 12.804 -16.095 1.00 96.50 410 HIS A CA 1
ATOM 3259 C C . HIS A 1 410 ? -7.381 12.848 -15.011 1.00 96.50 410 HIS A C 1
ATOM 3261 O O . HIS A 1 410 ? -8.538 13.132 -15.314 1.00 96.50 410 HIS A O 1
ATOM 3267 N N . CYS A 1 411 ? -7.020 12.659 -13.742 1.00 97.38 411 CYS A N 1
ATOM 3268 C CA . CYS A 1 411 ? -7.950 12.779 -12.617 1.00 97.38 411 CYS A CA 1
ATOM 3269 C C . CYS A 1 411 ? -8.582 14.175 -12.548 1.00 97.38 411 CYS A C 1
ATOM 3271 O O . CYS A 1 411 ? -9.797 14.290 -12.387 1.00 97.38 411 CYS A O 1
ATOM 3273 N N . VAL A 1 412 ? -7.788 15.233 -12.746 1.00 97.19 412 VAL A N 1
ATOM 3274 C CA . VAL A 1 412 ? -8.287 16.614 -12.820 1.00 97.19 412 VAL A CA 1
ATOM 3275 C C . VAL A 1 412 ? -9.222 16.799 -14.019 1.00 97.19 412 VAL A C 1
ATOM 3277 O O . VAL A 1 412 ? -10.320 17.334 -13.859 1.00 97.19 412 VAL A O 1
ATOM 3280 N N . TYR A 1 413 ? -8.831 16.325 -15.207 1.00 97.25 413 TYR A N 1
ATOM 3281 C CA . TYR A 1 413 ? -9.625 16.462 -16.432 1.00 97.25 413 TYR A CA 1
ATOM 3282 C C . TYR A 1 413 ? -10.987 15.751 -16.334 1.00 97.25 413 TYR A C 1
ATOM 3284 O O . TYR A 1 413 ? -12.028 16.355 -16.598 1.00 97.25 413 TYR A O 1
ATOM 3292 N N . TYR A 1 414 ? -10.995 14.496 -15.876 1.00 97.69 414 TYR A N 1
ATOM 3293 C CA . TYR A 1 414 ? -12.201 13.671 -15.740 1.00 97.69 414 TYR A CA 1
ATOM 3294 C C . TYR A 1 414 ? -12.939 13.853 -14.410 1.00 97.69 414 TYR A C 1
ATOM 3296 O O . TYR A 1 414 ? -13.977 13.219 -14.200 1.00 97.69 414 TYR A O 1
ATOM 3304 N N . ARG A 1 415 ? -12.432 14.721 -13.523 1.00 97.88 415 ARG A N 1
ATOM 3305 C CA . ARG A 1 415 ? -12.993 15.007 -12.192 1.00 97.88 415 ARG A CA 1
ATOM 3306 C C . ARG A 1 415 ? -13.148 13.736 -11.360 1.00 97.88 415 ARG A C 1
ATOM 3308 O O . ARG A 1 415 ? -14.199 13.494 -10.767 1.00 97.88 415 ARG A O 1
ATOM 3315 N N . LYS A 1 416 ? -12.107 12.908 -11.350 1.00 98.12 416 LYS A N 1
ATOM 3316 C CA . LYS A 1 416 ? -12.078 11.652 -10.601 1.00 98.12 416 LYS A CA 1
ATOM 3317 C C . LYS A 1 416 ? -11.210 11.799 -9.354 1.00 98.12 416 LYS A C 1
ATOM 3319 O O . LYS A 1 416 ? -10.148 12.416 -9.438 1.00 98.12 416 LYS A O 1
ATOM 3324 N N . PRO A 1 417 ? -11.643 11.263 -8.202 1.00 98.25 417 PRO A N 1
ATOM 3325 C CA . PRO A 1 417 ? -10.815 11.241 -7.010 1.00 98.25 417 PRO A CA 1
ATOM 3326 C C . PRO A 1 417 ? -9.595 10.345 -7.214 1.00 98.25 417 PRO A C 1
ATOM 3328 O O . PRO A 1 417 ? -9.668 9.315 -7.891 1.00 98.25 417 PRO A O 1
ATOM 3331 N N . LEU A 1 418 ? -8.483 10.742 -6.601 1.00 98.38 418 LEU A N 1
ATOM 3332 C CA . LEU A 1 418 ? -7.208 10.038 -6.662 1.00 98.38 418 LEU A CA 1
ATOM 3333 C C . LEU A 1 418 ? -6.667 9.808 -5.251 1.00 98.38 418 LEU A C 1
ATOM 3335 O O . LEU A 1 418 ? -6.620 10.727 -4.437 1.00 98.38 418 LEU A O 1
ATOM 3339 N N . VAL A 1 419 ? -6.217 8.586 -4.983 1.00 97.88 419 VAL A N 1
ATOM 3340 C CA . VAL A 1 419 ? -5.412 8.258 -3.803 1.00 97.88 419 VAL A CA 1
ATOM 3341 C C . VAL A 1 419 ? -4.001 7.918 -4.267 1.00 97.88 419 VAL A C 1
ATOM 3343 O O . VAL A 1 419 ? -3.804 6.908 -4.941 1.00 97.88 419 VAL A O 1
ATOM 3346 N N . ASP A 1 420 ? -3.026 8.747 -3.898 1.00 96.12 420 ASP A N 1
ATOM 3347 C CA . ASP A 1 420 ? -1.607 8.492 -4.146 1.00 96.12 420 ASP A CA 1
ATOM 3348 C C . ASP A 1 420 ? -0.892 8.043 -2.877 1.00 96.12 420 ASP A C 1
ATOM 3350 O O . ASP A 1 420 ? -1.219 8.451 -1.759 1.00 96.12 420 ASP A O 1
ATOM 3354 N N . SER A 1 421 ? 0.105 7.183 -3.062 1.00 92.88 421 SER A N 1
ATOM 3355 C CA . SER A 1 421 ? 1.001 6.786 -1.988 1.00 92.88 421 SER A CA 1
ATOM 3356 C C . SER A 1 421 ? 2.427 6.555 -2.485 1.00 92.88 421 SER A C 1
ATOM 3358 O O . SER A 1 421 ? 2.688 6.206 -3.643 1.00 92.88 421 SER A O 1
ATOM 3360 N N . GLY A 1 422 ? 3.377 6.752 -1.576 1.00 91.38 422 GLY A N 1
ATOM 3361 C CA . GLY A 1 422 ? 4.801 6.577 -1.823 1.00 91.38 422 GLY A CA 1
ATOM 3362 C C . GLY A 1 422 ? 5.497 5.949 -0.625 1.00 91.38 422 GLY A C 1
ATOM 3363 O O . GLY A 1 422 ? 5.109 6.161 0.522 1.00 91.38 422 GLY A O 1
ATOM 3364 N N . ILE A 1 423 ? 6.545 5.169 -0.891 1.00 91.94 423 ILE A N 1
ATOM 3365 C CA . ILE A 1 423 ? 7.402 4.583 0.144 1.00 91.94 423 ILE A CA 1
ATOM 3366 C C . ILE A 1 423 ? 8.873 4.808 -0.195 1.00 91.94 423 ILE A C 1
ATOM 3368 O O . ILE A 1 423 ? 9.281 4.709 -1.351 1.00 91.94 423 ILE A O 1
ATOM 3372 N N . PHE A 1 424 ? 9.684 5.069 0.827 1.00 87.38 424 PHE A N 1
ATOM 3373 C CA . PHE A 1 424 ? 11.137 5.148 0.710 1.00 87.38 424 PHE A CA 1
ATOM 3374 C C . PHE A 1 424 ? 11.796 4.615 1.986 1.00 87.38 424 PHE A C 1
ATOM 3376 O O . PHE A 1 424 ? 11.855 5.290 3.019 1.00 87.38 424 PHE A O 1
ATOM 3383 N N . GLY A 1 425 ? 12.284 3.374 1.935 1.00 89.88 425 GLY A N 1
ATOM 3384 C CA . GLY A 1 425 ? 12.796 2.681 3.118 1.00 89.88 425 GLY A CA 1
ATOM 3385 C C . GLY A 1 425 ? 11.705 2.534 4.183 1.00 89.88 425 GLY A C 1
ATOM 3386 O O . GLY A 1 425 ? 10.679 1.916 3.931 1.00 89.88 425 GLY A O 1
ATOM 3387 N N . THR A 1 426 ? 11.919 3.115 5.366 1.00 87.62 426 THR A N 1
ATOM 3388 C CA . THR A 1 426 ? 10.940 3.129 6.471 1.00 87.62 426 THR A CA 1
ATOM 3389 C C . THR A 1 426 ? 10.021 4.357 6.455 1.00 87.62 426 THR A C 1
ATOM 3391 O O . THR A 1 426 ? 9.300 4.587 7.424 1.00 87.62 426 THR A O 1
ATOM 3394 N N . LYS A 1 427 ? 10.100 5.200 5.418 1.00 89.06 427 LYS A N 1
ATOM 3395 C CA . LYS A 1 427 ? 9.249 6.383 5.245 1.00 89.06 427 LYS A CA 1
ATOM 3396 C C . LYS A 1 427 ? 8.102 6.051 4.300 1.00 89.06 427 LYS A C 1
ATOM 3398 O O . LYS A 1 427 ? 8.293 5.297 3.345 1.00 89.06 427 LYS A O 1
ATOM 3403 N N . ALA A 1 428 ? 6.952 6.663 4.540 1.00 89.69 428 ALA A N 1
ATOM 3404 C CA . ALA A 1 428 ? 5.790 6.569 3.675 1.00 89.69 428 ALA A CA 1
ATOM 3405 C C . ALA A 1 428 ? 5.086 7.926 3.584 1.00 89.69 428 ALA A C 1
ATOM 3407 O O . ALA A 1 428 ? 5.182 8.741 4.504 1.00 89.69 428 ALA A O 1
ATOM 3408 N N . SER A 1 429 ? 4.374 8.139 2.486 1.00 90.38 429 SER A N 1
ATOM 3409 C CA . SER A 1 429 ? 3.455 9.252 2.274 1.00 90.38 429 SER A CA 1
ATOM 3410 C C . SER A 1 429 ? 2.158 8.728 1.663 1.00 90.38 429 SER A C 1
ATOM 3412 O O . SER A 1 429 ? 2.153 7.727 0.943 1.00 90.38 429 SER A O 1
ATOM 3414 N N . ALA A 1 430 ? 1.059 9.409 1.966 1.00 92.31 430 ALA A N 1
ATOM 3415 C CA . ALA A 1 430 ? -0.231 9.205 1.328 1.00 92.31 430 ALA A CA 1
ATOM 3416 C C . ALA A 1 430 ? -0.873 10.574 1.096 1.00 92.31 430 ALA A C 1
ATOM 3418 O O . ALA A 1 430 ? -0.804 11.440 1.970 1.00 92.31 430 ALA A O 1
ATOM 3419 N N . GLN A 1 431 ? -1.482 10.761 -0.068 1.00 94.56 431 GLN A N 1
ATOM 3420 C CA . GLN A 1 431 ? -2.181 11.981 -0.450 1.00 94.56 431 GLN A CA 1
ATOM 3421 C C . GLN A 1 431 ? -3.516 11.607 -1.086 1.00 94.56 431 GLN A C 1
ATOM 3423 O O . GLN A 1 431 ? -3.603 10.663 -1.869 1.00 94.56 431 GLN A O 1
ATOM 3428 N N . VAL A 1 432 ? -4.561 12.355 -0.745 1.00 96.25 432 VAL A N 1
ATOM 3429 C CA . VAL A 1 432 ? -5.891 12.195 -1.334 1.00 96.25 432 VAL A CA 1
ATOM 3430 C C . VAL A 1 432 ? -6.225 13.468 -2.096 1.00 96.25 432 VAL A C 1
ATOM 3432 O O . VAL A 1 432 ? -6.146 14.559 -1.535 1.00 96.25 432 VAL A O 1
ATOM 3435 N N . VAL A 1 433 ? -6.594 13.315 -3.365 1.00 97.25 433 VAL A N 1
ATOM 3436 C CA . VAL A 1 433 ? -7.069 14.390 -4.233 1.00 97.25 433 VAL A CA 1
ATOM 3437 C C . VAL A 1 433 ? -8.566 14.203 -4.447 1.00 97.25 433 VAL A C 1
ATOM 3439 O O . VAL A 1 433 ? -9.002 13.227 -5.062 1.00 97.25 433 VAL A O 1
ATOM 3442 N N . VAL A 1 434 ? -9.357 15.142 -3.934 1.00 97.62 434 VAL A N 1
ATOM 3443 C CA . VAL A 1 434 ? -10.816 15.159 -4.060 1.00 97.62 434 VAL A CA 1
ATOM 3444 C C . VAL A 1 434 ? -11.220 16.294 -5.008 1.00 97.62 434 VAL A C 1
ATOM 3446 O O . VAL A 1 434 ? -10.912 17.458 -4.724 1.00 97.62 434 VAL A O 1
ATOM 3449 N N . PRO A 1 435 ? -11.917 15.993 -6.122 1.00 97.31 435 PRO A N 1
ATOM 3450 C CA . PRO A 1 435 ? -12.350 17.000 -7.082 1.00 97.31 435 PRO A CA 1
ATOM 3451 C C . PRO A 1 435 ? -13.135 18.126 -6.408 1.00 97.31 435 PRO A C 1
ATOM 3453 O O . PRO A 1 435 ? -14.029 17.869 -5.606 1.00 97.31 435 PRO A O 1
ATOM 3456 N N . PHE A 1 436 ? -12.815 19.371 -6.768 1.00 96.75 436 PHE A N 1
ATOM 3457 C CA . PHE A 1 436 ? -13.449 20.589 -6.240 1.00 96.75 436 PHE A CA 1
ATOM 3458 C C . PHE A 1 436 ? -13.272 20.837 -4.731 1.00 96.75 436 PHE A C 1
ATOM 3460 O O . PHE A 1 436 ? -13.935 21.724 -4.198 1.00 96.75 436 PHE A O 1
ATOM 3467 N N . LEU A 1 437 ? -12.382 20.103 -4.053 1.00 97.06 437 LEU A N 1
ATOM 3468 C CA . LEU A 1 437 ? -12.148 20.259 -2.615 1.00 97.06 437 LEU A CA 1
ATOM 3469 C C . LEU A 1 437 ? -10.668 20.441 -2.266 1.00 97.06 437 LEU A C 1
ATOM 3471 O O . LEU A 1 437 ? -10.330 21.367 -1.534 1.00 97.06 437 LEU A O 1
ATOM 3475 N N . THR A 1 438 ? -9.786 19.581 -2.776 1.00 97.00 438 THR A N 1
ATOM 3476 C CA . THR A 1 438 ? -8.347 19.639 -2.476 1.00 97.00 438 THR A CA 1
ATOM 3477 C C . THR A 1 438 ? -7.547 20.109 -3.685 1.00 97.00 438 THR A C 1
ATOM 3479 O O . THR A 1 438 ? -8.028 20.101 -4.820 1.00 97.00 438 THR A O 1
ATOM 3482 N N . GLU A 1 439 ? -6.289 20.476 -3.454 1.00 95.75 439 GLU A N 1
ATOM 3483 C CA . GLU A 1 439 ? -5.329 20.650 -4.541 1.00 95.75 439 GLU A CA 1
ATOM 3484 C C . GLU A 1 439 ? -4.966 19.310 -5.208 1.00 95.75 439 GLU A C 1
ATOM 3486 O O . GLU A 1 439 ? -5.211 18.234 -4.652 1.00 95.75 439 GLU A O 1
ATOM 3491 N N . SER A 1 440 ? -4.408 19.393 -6.418 1.00 95.69 440 SER A N 1
ATOM 3492 C CA . SER A 1 440 ? -3.922 18.238 -7.185 1.00 95.69 440 SER A CA 1
ATOM 3493 C C . SER A 1 440 ? -2.536 17.798 -6.711 1.00 95.69 440 SER A C 1
ATOM 3495 O O . SER A 1 440 ? -1.829 18.580 -6.074 1.00 95.69 440 SER A O 1
ATOM 3497 N N . TYR A 1 441 ? -2.100 16.588 -7.067 1.00 92.81 441 TYR A N 1
ATOM 3498 C CA . TYR A 1 441 ? -0.747 16.121 -6.730 1.00 92.81 441 TYR A CA 1
ATOM 3499 C C . TYR A 1 441 ? 0.326 17.069 -7.292 1.00 92.81 441 TYR A C 1
ATOM 3501 O O . TYR A 1 441 ? 1.286 17.423 -6.611 1.00 92.81 441 TYR A O 1
ATOM 3509 N N . SER A 1 442 ? 0.128 17.556 -8.520 1.00 92.62 442 SER A N 1
ATOM 3510 C CA . SER A 1 442 ? 1.083 18.433 -9.207 1.00 92.62 442 SER A CA 1
ATOM 3511 C C . SER A 1 442 ? 1.044 19.896 -8.741 1.00 92.62 442 SER A C 1
ATOM 3513 O O . SER A 1 442 ? 1.778 20.723 -9.283 1.00 92.62 442 SER A O 1
ATOM 3515 N N . SER A 1 443 ? 0.187 20.247 -7.775 1.00 89.88 443 SER A N 1
ATOM 3516 C CA . SER A 1 443 ? 0.117 21.605 -7.218 1.00 89.88 443 SER A CA 1
ATOM 3517 C C . SER A 1 443 ? 1.328 21.932 -6.341 1.00 89.88 443 SER A C 1
ATOM 3519 O O . SER A 1 443 ? 1.742 23.090 -6.260 1.00 89.88 443 SER A O 1
ATOM 3521 N N . THR A 1 444 ? 1.939 20.910 -5.743 1.00 83.19 444 THR A N 1
ATOM 3522 C CA . THR A 1 444 ? 3.165 21.015 -4.950 1.00 83.19 444 THR A CA 1
ATOM 3523 C C . THR A 1 444 ? 4.349 20.420 -5.702 1.00 83.19 444 THR A C 1
ATOM 3525 O O . THR A 1 444 ? 4.240 19.361 -6.314 1.00 83.19 444 THR A O 1
ATOM 3528 N N . ASN A 1 445 ? 5.504 21.086 -5.640 1.00 76.94 445 ASN A N 1
ATOM 3529 C CA . ASN A 1 445 ? 6.732 20.564 -6.233 1.00 76.94 445 ASN A CA 1
ATOM 3530 C C . ASN A 1 445 ? 7.534 19.788 -5.194 1.00 76.94 445 ASN A C 1
ATOM 3532 O O . ASN A 1 445 ? 7.989 20.363 -4.202 1.00 76.94 445 ASN A O 1
ATOM 3536 N N . ASP A 1 446 ? 7.773 18.512 -5.475 1.00 77.50 446 ASP A N 1
ATOM 3537 C CA . ASP A 1 446 ? 8.781 17.747 -4.759 1.00 77.50 446 ASP A CA 1
ATOM 3538 C C . ASP A 1 446 ? 10.185 18.298 -5.072 1.00 77.50 446 ASP A C 1
ATOM 3540 O O . ASP A 1 446 ? 10.447 18.752 -6.196 1.00 77.50 446 ASP A O 1
ATOM 3544 N N . PRO A 1 447 ? 11.116 18.277 -4.102 1.00 73.81 447 PRO A N 1
ATOM 3545 C CA . PRO A 1 447 ? 12.499 18.650 -4.359 1.00 73.81 447 PRO A CA 1
ATOM 3546 C C . PRO A 1 447 ? 13.075 17.760 -5.465 1.00 73.81 447 PRO A C 1
ATOM 3548 O O . PRO A 1 447 ? 12.955 16.537 -5.415 1.00 73.81 447 PRO A O 1
ATOM 3551 N N . SER A 1 448 ? 13.711 18.368 -6.469 1.00 69.75 448 SER A N 1
ATOM 3552 C CA . SER A 1 448 ? 14.356 17.589 -7.524 1.00 69.75 448 SER A CA 1
ATOM 3553 C C . SER A 1 448 ? 15.499 16.770 -6.945 1.00 69.75 448 SER A C 1
ATOM 3555 O O . SER A 1 448 ? 16.247 17.268 -6.097 1.00 69.75 448 SER A O 1
ATOM 3557 N N . ASP A 1 449 ? 15.689 15.559 -7.472 1.00 65.12 449 ASP A N 1
ATOM 3558 C CA . ASP A 1 449 ? 16.890 14.787 -7.177 1.00 65.12 449 ASP A CA 1
ATOM 3559 C C . ASP A 1 449 ? 18.121 15.671 -7.417 1.00 65.12 449 ASP A C 1
ATOM 3561 O O . ASP A 1 449 ? 18.178 16.367 -8.443 1.00 65.12 449 ASP A O 1
ATOM 3565 N N . PRO A 1 450 ? 19.098 15.684 -6.492 1.00 57.28 450 PRO A N 1
ATOM 3566 C CA . PRO A 1 450 ? 20.320 16.443 -6.673 1.00 57.28 450 PRO A CA 1
ATOM 3567 C C . PRO A 1 450 ? 21.071 15.862 -7.872 1.00 57.28 450 PRO A C 1
ATOM 3569 O O . PRO A 1 450 ? 21.823 14.894 -7.766 1.00 57.28 450 PRO A O 1
ATOM 3572 N N . LYS A 1 451 ? 20.846 16.449 -9.047 1.00 56.44 451 LYS A N 1
ATOM 3573 C CA . LYS A 1 451 ? 21.682 16.220 -10.216 1.00 56.44 451 LYS A CA 1
ATOM 3574 C C . LYS A 1 451 ? 23.027 16.846 -9.882 1.00 56.44 451 LYS A C 1
ATOM 3576 O O . LYS A 1 451 ? 23.121 18.067 -9.766 1.00 56.44 451 LYS A O 1
ATOM 3581 N N . GLY A 1 452 ? 24.035 16.007 -9.648 1.00 57.25 452 GLY A N 1
ATOM 3582 C CA . GLY A 1 452 ? 25.406 16.478 -9.499 1.00 57.25 452 GLY A CA 1
ATOM 3583 C C . GLY A 1 452 ? 25.773 17.336 -10.706 1.00 57.25 452 GLY A C 1
ATOM 3584 O O . GLY A 1 452 ? 25.344 17.042 -11.825 1.00 57.25 452 GLY A O 1
ATOM 3585 N N . ASP A 1 453 ? 26.521 18.415 -10.481 1.00 65.19 453 ASP A N 1
ATOM 3586 C CA . ASP A 1 453 ? 27.051 19.212 -11.582 1.00 65.19 453 ASP A CA 1
ATOM 3587 C C . ASP A 1 453 ? 27.876 18.291 -12.489 1.00 65.19 453 ASP A C 1
ATOM 3589 O O . ASP A 1 453 ? 28.831 17.652 -12.039 1.00 65.19 453 ASP A O 1
ATOM 3593 N N . LEU A 1 454 ? 27.486 18.207 -13.762 1.00 64.88 454 LEU A N 1
ATOM 3594 C CA . LEU A 1 454 ? 28.118 17.347 -14.757 1.00 64.88 454 LEU A CA 1
ATOM 3595 C C . LEU A 1 454 ? 29.627 17.624 -14.845 1.00 64.88 454 LEU A C 1
ATOM 3597 O O . LEU A 1 454 ? 30.412 16.693 -15.001 1.00 64.88 454 LEU A O 1
ATOM 3601 N N . SER A 1 455 ? 30.046 18.880 -14.648 1.00 63.88 455 SER A N 1
ATOM 3602 C CA . SER A 1 455 ? 31.464 19.251 -14.601 1.00 63.88 455 SER A CA 1
ATOM 3603 C C . SER A 1 455 ? 32.200 18.607 -13.417 1.00 63.88 455 SER A C 1
ATOM 3605 O O . SER A 1 455 ? 33.331 18.145 -13.558 1.00 63.88 455 SER A O 1
ATOM 3607 N N . THR A 1 456 ? 31.540 18.508 -12.260 1.00 70.38 456 THR A N 1
ATOM 3608 C CA . THR A 1 456 ? 32.089 17.864 -11.055 1.00 70.38 456 THR A CA 1
ATOM 3609 C C . THR A 1 456 ? 32.146 16.345 -11.225 1.00 70.38 456 THR A C 1
ATOM 3611 O O . THR A 1 456 ? 33.132 15.724 -10.842 1.00 70.38 456 THR A O 1
ATOM 3614 N N . VAL A 1 457 ? 31.125 15.739 -11.840 1.00 71.94 457 VAL A N 1
ATOM 3615 C CA . VAL A 1 457 ? 31.089 14.291 -12.118 1.00 71.94 457 VAL A CA 1
ATOM 3616 C C . VAL A 1 457 ? 32.185 13.880 -13.102 1.00 71.94 457 VAL A C 1
ATOM 3618 O O . VAL A 1 457 ? 32.818 12.847 -12.905 1.00 71.94 457 VAL A O 1
ATOM 3621 N N . ILE A 1 458 ? 32.411 14.681 -14.147 1.00 71.19 458 ILE A N 1
ATOM 3622 C CA . ILE A 1 458 ? 33.356 14.350 -15.219 1.00 71.19 458 ILE A CA 1
ATOM 3623 C C . ILE A 1 458 ? 34.798 14.697 -14.837 1.00 71.19 458 ILE A C 1
ATOM 3625 O O . ILE A 1 458 ? 35.687 13.886 -15.073 1.00 71.19 458 ILE A O 1
ATOM 3629 N N . ASN A 1 459 ? 35.044 15.874 -14.253 1.00 76.00 459 ASN A N 1
ATOM 3630 C CA . ASN A 1 459 ? 36.409 16.386 -14.092 1.00 76.00 459 ASN A CA 1
ATOM 3631 C C . ASN A 1 459 ? 36.929 16.332 -12.648 1.00 76.00 459 ASN A C 1
ATOM 3633 O O . ASN A 1 459 ? 38.135 16.215 -12.442 1.00 76.00 459 ASN A O 1
ATOM 3637 N N . PHE A 1 460 ? 36.053 16.440 -11.642 1.00 80.69 460 PHE A N 1
ATOM 3638 C CA . PHE A 1 460 ? 36.462 16.624 -10.241 1.00 80.69 460 PHE A CA 1
ATOM 3639 C C . PHE A 1 460 ? 35.609 15.792 -9.262 1.00 80.69 460 PHE A C 1
ATOM 3641 O O . PHE A 1 460 ? 34.922 16.355 -8.401 1.00 80.69 460 PHE A O 1
ATOM 3648 N N . PRO A 1 461 ? 35.613 14.448 -9.359 1.00 79.25 461 PRO A N 1
ATOM 3649 C CA . PRO A 1 461 ? 34.771 13.607 -8.518 1.00 79.25 461 PRO A CA 1
ATOM 3650 C C . PRO A 1 461 ? 35.232 13.647 -7.053 1.00 79.25 461 PRO A C 1
ATOM 3652 O O . PRO A 1 461 ? 36.207 13.016 -6.664 1.00 79.25 461 PRO A O 1
ATOM 3655 N N . ILE A 1 462 ? 34.493 14.376 -6.216 1.00 81.00 462 ILE A N 1
ATOM 3656 C CA . ILE A 1 462 ? 34.768 14.485 -4.768 1.00 81.00 462 ILE A CA 1
ATOM 3657 C C . ILE A 1 462 ? 34.106 13.404 -3.894 1.00 81.00 462 ILE A C 1
ATOM 3659 O O . ILE A 1 462 ? 34.299 13.394 -2.683 1.00 81.00 462 ILE A O 1
ATOM 3663 N N . SER A 1 463 ? 33.282 12.524 -4.470 1.00 79.31 463 SER A N 1
ATOM 3664 C CA . SER A 1 463 ? 32.553 11.492 -3.723 1.00 79.31 463 SER A CA 1
ATOM 3665 C C . SER A 1 463 ? 32.426 10.203 -4.529 1.00 79.31 463 SER A C 1
ATOM 3667 O O . SER A 1 463 ? 32.481 10.223 -5.760 1.00 79.31 463 SER A O 1
ATOM 3669 N N . ILE A 1 464 ? 32.180 9.086 -3.840 1.00 84.88 464 ILE A N 1
ATOM 3670 C CA . ILE A 1 464 ? 31.936 7.790 -4.491 1.00 84.88 464 ILE A CA 1
ATOM 3671 C C . ILE A 1 464 ? 30.697 7.817 -5.401 1.00 84.88 464 ILE A C 1
ATOM 3673 O O . ILE A 1 464 ? 30.656 7.145 -6.425 1.00 84.88 464 ILE A O 1
ATOM 3677 N N . ASN A 1 465 ? 29.697 8.645 -5.088 1.00 79.62 465 ASN A N 1
ATOM 3678 C CA . ASN A 1 465 ? 28.516 8.784 -5.940 1.00 79.62 465 ASN A CA 1
ATOM 3679 C C . ASN A 1 465 ? 28.869 9.402 -7.297 1.00 79.62 465 ASN A C 1
ATOM 3681 O O . ASN A 1 465 ? 28.291 9.005 -8.305 1.00 79.62 465 ASN A O 1
ATOM 3685 N N . HIS A 1 466 ? 29.836 10.323 -7.344 1.00 82.75 466 HIS A N 1
ATOM 3686 C CA . HIS A 1 466 ? 30.296 10.903 -8.605 1.00 82.75 466 HIS A CA 1
ATOM 3687 C C . HIS A 1 466 ? 30.987 9.860 -9.482 1.00 82.75 466 HIS A C 1
ATOM 3689 O O . HIS A 1 466 ? 30.705 9.796 -10.673 1.00 82.75 466 HIS A O 1
ATOM 3695 N N . THR A 1 467 ? 31.829 8.996 -8.908 1.00 84.31 467 THR A N 1
ATOM 3696 C CA . THR A 1 467 ? 32.498 7.943 -9.688 1.00 84.31 467 THR A CA 1
ATOM 3697 C C . THR A 1 467 ? 31.520 6.864 -10.152 1.00 84.31 467 THR A C 1
ATOM 3699 O O . THR A 1 467 ? 31.645 6.379 -11.273 1.00 84.31 467 THR A O 1
ATOM 3702 N N . ILE A 1 468 ? 30.501 6.531 -9.350 1.00 85.31 468 ILE A N 1
ATOM 3703 C CA . ILE A 1 468 ? 29.411 5.631 -9.762 1.00 85.31 468 ILE A CA 1
ATOM 3704 C C . ILE A 1 468 ? 28.600 6.250 -10.906 1.00 85.31 468 ILE A C 1
ATOM 3706 O O . ILE A 1 468 ? 28.338 5.577 -11.901 1.00 85.31 468 ILE A O 1
ATOM 3710 N N . GLN A 1 469 ? 28.219 7.527 -10.795 1.00 83.44 469 GLN A N 1
ATOM 3711 C CA . GLN A 1 469 ? 27.512 8.240 -11.863 1.00 83.44 469 GLN A CA 1
ATOM 3712 C C . GLN A 1 469 ? 28.346 8.281 -13.143 1.00 83.44 469 GLN A C 1
ATOM 3714 O O . GLN A 1 469 ? 27.839 7.938 -14.207 1.00 83.44 469 GLN A O 1
ATOM 3719 N N . TRP A 1 470 ? 29.630 8.624 -13.036 1.00 86.06 470 TRP A N 1
ATOM 3720 C CA . TRP A 1 470 ? 30.572 8.591 -14.150 1.00 86.06 470 TRP A CA 1
ATOM 3721 C C . TRP A 1 470 ? 30.641 7.196 -14.789 1.00 86.06 470 TRP A C 1
ATOM 3723 O O . TRP A 1 470 ? 30.501 7.073 -16.000 1.00 86.06 470 TRP A O 1
ATOM 3733 N N . ALA A 1 471 ? 30.765 6.132 -13.990 1.00 87.88 471 ALA A N 1
ATOM 3734 C CA . ALA A 1 471 ? 30.832 4.763 -14.498 1.00 87.88 471 ALA A CA 1
ATOM 3735 C C . ALA A 1 471 ? 29.545 4.345 -15.229 1.00 87.88 471 ALA A C 1
ATOM 3737 O O . ALA A 1 471 ? 29.618 3.681 -16.262 1.00 87.88 471 ALA A O 1
ATOM 3738 N N . LEU A 1 472 ? 28.375 4.760 -14.730 1.00 86.44 472 LEU A N 1
ATOM 3739 C CA . LEU A 1 472 ? 27.087 4.530 -15.391 1.00 86.44 472 LEU A CA 1
ATOM 3740 C C . LEU A 1 472 ? 26.989 5.274 -16.729 1.00 86.44 472 LEU A C 1
ATOM 3742 O O . LEU A 1 472 ? 26.560 4.677 -17.717 1.00 86.44 472 LEU A O 1
ATOM 3746 N N . TYR A 1 473 ? 27.415 6.541 -16.781 1.00 85.38 473 TYR A N 1
ATOM 3747 C CA . TYR A 1 473 ? 27.463 7.304 -18.030 1.00 85.38 473 TYR A CA 1
ATOM 3748 C C . TYR A 1 473 ? 28.415 6.662 -19.039 1.00 85.38 473 TYR A C 1
ATOM 3750 O O . TYR A 1 473 ? 28.007 6.402 -20.167 1.00 85.38 473 TYR A O 1
ATOM 3758 N N . THR A 1 474 ? 29.634 6.319 -18.619 1.00 87.06 474 THR A N 1
ATOM 3759 C CA . THR A 1 474 ? 30.635 5.654 -19.464 1.00 87.06 474 THR A CA 1
ATOM 3760 C C . THR A 1 474 ? 30.134 4.307 -19.981 1.00 87.06 474 THR A C 1
ATOM 3762 O O . THR A 1 474 ? 30.298 4.001 -21.158 1.00 87.06 474 THR A O 1
ATOM 3765 N N . PHE A 1 475 ? 29.475 3.503 -19.141 1.00 90.38 475 PHE A N 1
ATOM 3766 C CA . PHE A 1 475 ? 28.872 2.242 -19.574 1.00 90.38 475 PHE A CA 1
ATOM 3767 C C . PHE A 1 475 ? 27.779 2.467 -20.630 1.00 90.38 475 PHE A C 1
ATOM 3769 O O . PHE A 1 475 ? 27.751 1.782 -21.655 1.00 90.38 475 PHE A O 1
ATOM 3776 N N . SER A 1 476 ? 26.886 3.433 -20.392 1.00 88.25 476 SER A N 1
ATOM 3777 C CA . SER A 1 476 ? 25.808 3.769 -21.323 1.00 88.25 476 SER A CA 1
ATOM 3778 C C . SER A 1 476 ? 26.355 4.262 -22.662 1.00 88.25 476 SER A C 1
ATOM 3780 O O . SER A 1 476 ? 25.892 3.808 -23.706 1.00 88.25 476 SER A O 1
ATOM 3782 N N . ASP A 1 477 ? 27.344 5.152 -22.648 1.00 86.00 477 ASP A N 1
ATOM 3783 C CA . ASP A 1 477 ? 27.977 5.683 -23.856 1.00 86.00 477 ASP A CA 1
ATOM 3784 C C . ASP A 1 477 ? 28.648 4.574 -24.683 1.00 86.00 477 ASP A C 1
ATOM 3786 O O . ASP A 1 477 ? 28.337 4.386 -25.864 1.00 86.00 477 ASP A O 1
ATOM 3790 N N . LEU A 1 478 ? 29.486 3.765 -24.028 1.00 86.81 478 LEU A N 1
ATOM 3791 C CA . LEU A 1 478 ? 30.285 2.725 -24.673 1.00 86.81 478 LEU A CA 1
ATOM 3792 C C . LEU A 1 478 ? 29.462 1.581 -25.256 1.00 86.81 478 LEU A C 1
ATOM 3794 O O . LEU A 1 478 ? 29.755 1.104 -26.353 1.00 86.81 478 LEU A O 1
ATOM 3798 N N . PHE A 1 479 ? 28.474 1.099 -24.503 1.00 89.00 479 PHE A N 1
ATOM 3799 C CA . PHE A 1 479 ? 27.824 -0.178 -24.799 1.00 89.00 479 PHE A CA 1
ATOM 3800 C C . PHE A 1 479 ? 26.367 -0.042 -25.233 1.00 89.00 479 PHE A C 1
ATOM 3802 O O . PHE A 1 479 ? 25.815 -1.001 -25.765 1.00 89.00 479 PHE A O 1
ATOM 3809 N N . THR A 1 480 ? 25.739 1.121 -25.026 1.00 91.06 480 THR A N 1
ATOM 3810 C CA . THR A 1 480 ? 24.315 1.325 -25.341 1.00 91.06 480 THR A CA 1
ATOM 3811 C C . THR A 1 480 ? 24.125 2.379 -26.425 1.00 91.06 480 THR A C 1
ATOM 3813 O O . THR A 1 480 ? 23.678 2.046 -27.519 1.00 91.06 480 THR A O 1
ATOM 3816 N N . ILE A 1 481 ? 24.505 3.631 -26.161 1.00 88.81 481 ILE A N 1
ATOM 3817 C CA . ILE A 1 481 ? 24.269 4.770 -27.060 1.00 88.81 481 ILE A CA 1
ATOM 3818 C C . ILE A 1 481 ? 25.034 4.577 -28.370 1.00 88.81 481 ILE A C 1
ATOM 3820 O O . ILE A 1 481 ? 24.431 4.617 -29.442 1.00 88.81 481 ILE A O 1
ATOM 3824 N N . SER A 1 482 ? 26.337 4.288 -28.291 1.00 89.12 482 SER A N 1
ATOM 3825 C CA . SER A 1 482 ? 27.169 4.058 -29.479 1.00 89.12 482 SER A CA 1
ATOM 3826 C C . SER A 1 482 ? 26.651 2.900 -30.340 1.00 89.12 482 SER A C 1
ATOM 3828 O O . SER A 1 482 ? 26.648 2.982 -31.569 1.00 89.12 482 SER A O 1
ATOM 3830 N N . ALA A 1 483 ? 26.174 1.825 -29.704 1.00 90.00 483 ALA A N 1
ATOM 3831 C CA . ALA A 1 483 ? 25.624 0.664 -30.398 1.00 90.00 483 ALA A CA 1
ATOM 3832 C C . ALA A 1 483 ? 24.281 0.979 -31.079 1.00 90.00 483 ALA A C 1
ATOM 3834 O O . ALA A 1 483 ? 24.102 0.629 -32.244 1.00 90.00 483 ALA A O 1
ATOM 3835 N N . GLN A 1 484 ? 23.372 1.683 -30.395 1.00 90.62 484 GLN A N 1
ATOM 3836 C CA . GLN A 1 484 ? 22.085 2.117 -30.953 1.00 90.62 484 GLN A CA 1
ATOM 3837 C C . GLN A 1 484 ? 22.273 3.064 -32.140 1.00 90.62 484 GLN A C 1
ATOM 3839 O O . GLN A 1 484 ? 21.655 2.875 -33.183 1.00 90.62 484 GLN A O 1
ATOM 3844 N N . GLN A 1 485 ? 23.176 4.042 -32.027 1.00 90.62 485 GLN A N 1
ATOM 3845 C CA . GLN A 1 485 ? 23.496 4.954 -33.128 1.00 90.62 485 GLN A CA 1
ATOM 3846 C C . GLN A 1 485 ? 24.055 4.201 -34.342 1.00 90.62 485 GLN A C 1
ATOM 3848 O O . GLN A 1 485 ? 23.657 4.471 -35.476 1.00 90.62 485 GLN A O 1
ATOM 3853 N N . ALA A 1 486 ? 24.945 3.227 -34.118 1.00 90.75 486 ALA A N 1
ATOM 3854 C CA . ALA A 1 486 ? 25.474 2.383 -35.185 1.00 90.75 486 ALA A CA 1
ATOM 3855 C C . ALA A 1 486 ? 24.379 1.525 -35.844 1.00 90.75 486 ALA A C 1
ATOM 3857 O O . ALA A 1 486 ? 24.340 1.433 -37.070 1.00 90.75 486 ALA A O 1
ATOM 3858 N N . GLU A 1 487 ? 23.472 0.935 -35.062 1.00 93.00 487 GLU A N 1
ATOM 3859 C CA . GLU A 1 487 ? 22.325 0.176 -35.574 1.00 93.00 487 GLU A CA 1
ATOM 3860 C C . GLU A 1 487 ? 21.392 1.060 -36.415 1.00 93.00 487 GLU A C 1
ATOM 3862 O O . GLU A 1 487 ? 21.047 0.707 -37.546 1.00 93.00 487 GLU A O 1
ATOM 3867 N N . GLU A 1 488 ? 21.015 2.232 -35.900 1.00 90.88 488 GLU A N 1
ATOM 3868 C CA . GLU A 1 488 ? 20.154 3.184 -36.602 1.00 90.88 488 GLU A CA 1
ATOM 3869 C C . GLU A 1 488 ? 20.775 3.665 -37.911 1.00 90.88 488 GLU A C 1
ATOM 3871 O O . GLU A 1 488 ? 20.077 3.727 -38.926 1.00 90.88 488 GLU A O 1
ATOM 3876 N N . PHE A 1 489 ? 22.076 3.970 -37.905 1.00 92.56 489 PHE A N 1
ATOM 3877 C CA . PHE A 1 489 ? 22.804 4.363 -39.106 1.00 92.56 489 PHE A CA 1
ATOM 3878 C C . PHE A 1 489 ? 22.839 3.235 -40.140 1.00 92.56 489 PHE A C 1
ATOM 3880 O O . PHE A 1 489 ? 22.618 3.489 -41.320 1.00 92.56 489 PHE A O 1
ATOM 3887 N N . VAL A 1 490 ? 23.077 1.987 -39.720 1.00 92.19 490 VAL A N 1
ATOM 3888 C CA . VAL A 1 490 ? 23.056 0.824 -40.626 1.00 92.19 490 VAL A CA 1
ATOM 3889 C C . VAL A 1 490 ? 21.658 0.600 -41.209 1.00 92.19 490 VAL A C 1
ATOM 3891 O O . VAL A 1 490 ? 21.538 0.252 -42.384 1.00 92.19 490 VAL A O 1
ATOM 3894 N N . ARG A 1 491 ? 20.603 0.812 -40.414 1.00 93.94 491 ARG A N 1
ATOM 3895 C CA . ARG A 1 491 ? 19.208 0.621 -40.832 1.00 93.94 491 ARG A CA 1
ATOM 3896 C C . ARG A 1 491 ? 18.719 1.709 -41.789 1.00 93.94 491 ARG A C 1
ATOM 3898 O O . ARG A 1 491 ? 18.027 1.401 -42.755 1.00 93.94 491 ARG A O 1
ATOM 3905 N N . ASP A 1 492 ? 19.037 2.969 -41.508 1.00 93.06 492 ASP A N 1
ATOM 3906 C CA . ASP A 1 492 ? 18.568 4.133 -42.264 1.00 93.06 492 ASP A CA 1
ATOM 3907 C C . ASP A 1 492 ? 19.628 5.254 -42.260 1.00 93.06 492 ASP A C 1
ATOM 3909 O O . ASP A 1 492 ? 19.528 6.207 -41.480 1.00 93.06 492 ASP A O 1
ATOM 3913 N N . PRO A 1 493 ? 20.645 5.176 -43.143 1.00 89.38 493 PRO A N 1
ATOM 3914 C CA . PRO A 1 493 ? 21.732 6.152 -43.165 1.00 89.38 493 PRO A CA 1
ATOM 3915 C C . PRO A 1 493 ? 21.250 7.581 -43.439 1.00 89.38 493 PRO A C 1
ATOM 3917 O O . PRO A 1 493 ? 21.693 8.524 -42.788 1.00 89.38 493 PRO A O 1
ATOM 3920 N N . LYS A 1 494 ? 20.321 7.750 -44.393 1.00 88.00 494 LYS A N 1
ATOM 3921 C CA . LYS A 1 494 ? 19.825 9.071 -44.809 1.00 88.00 494 LYS A CA 1
ATOM 3922 C C . LYS A 1 494 ? 18.995 9.720 -43.707 1.00 88.00 494 LYS A C 1
ATOM 3924 O O . LYS A 1 494 ? 19.266 10.861 -43.337 1.00 88.00 494 LYS A O 1
ATOM 3929 N N . GLY A 1 495 ? 18.033 8.990 -43.143 1.00 87.31 495 GLY A N 1
ATOM 3930 C CA . GLY A 1 495 ? 17.219 9.523 -42.062 1.00 87.31 495 GLY A CA 1
ATOM 3931 C C . GLY A 1 495 ? 18.007 9.700 -40.765 1.00 87.31 495 GLY A C 1
ATOM 3932 O O . GLY A 1 495 ? 17.720 10.639 -40.028 1.00 87.31 495 GLY A O 1
ATOM 3933 N N . PHE A 1 496 ? 19.040 8.891 -40.495 1.00 87.56 496 PHE A N 1
ATOM 3934 C CA . PHE A 1 496 ? 19.957 9.142 -39.378 1.00 87.56 496 PHE A CA 1
ATOM 3935 C C . PHE A 1 496 ? 20.662 10.491 -39.545 1.00 87.56 496 PHE A C 1
ATOM 3937 O O . PHE A 1 496 ? 20.596 11.324 -38.646 1.00 87.56 496 PHE A O 1
ATOM 3944 N N . THR A 1 497 ? 21.269 10.766 -40.706 1.00 83.69 497 THR A N 1
ATOM 3945 C CA . THR A 1 497 ? 21.939 12.054 -40.951 1.00 83.69 497 THR A CA 1
ATOM 3946 C C . THR A 1 497 ? 20.975 13.237 -40.822 1.00 83.69 497 THR A C 1
ATOM 3948 O O . THR A 1 497 ? 21.322 14.238 -40.198 1.00 83.69 497 THR A O 1
ATOM 3951 N N . GLU A 1 498 ? 19.750 13.124 -41.342 1.00 84.62 498 GLU A N 1
ATOM 3952 C CA . GLU A 1 498 ? 18.731 14.175 -41.225 1.00 84.62 498 GLU A CA 1
ATOM 3953 C C . GLU A 1 498 ? 18.265 14.404 -39.777 1.00 84.62 498 GLU A C 1
ATOM 3955 O O . GLU A 1 498 ? 18.146 15.555 -39.345 1.00 84.62 498 GLU A O 1
ATOM 3960 N N . ARG A 1 499 ? 18.024 13.332 -39.006 1.00 82.81 499 ARG A N 1
ATOM 3961 C CA . ARG A 1 499 ? 17.614 13.409 -37.591 1.00 82.81 499 ARG A CA 1
ATOM 3962 C C . ARG A 1 499 ? 18.718 14.013 -36.727 1.00 82.81 499 ARG A C 1
ATOM 3964 O O . ARG A 1 499 ? 18.458 14.951 -35.974 1.00 82.81 499 ARG A O 1
ATOM 3971 N N . THR A 1 500 ? 19.951 13.543 -36.888 1.00 82.56 500 THR A N 1
ATOM 3972 C CA . THR A 1 500 ? 21.135 14.056 -36.184 1.00 82.56 500 THR A CA 1
ATOM 3973 C C . THR A 1 500 ? 21.386 15.526 -36.544 1.00 82.56 500 THR A C 1
ATOM 3975 O O . THR A 1 500 ? 21.678 16.341 -35.670 1.00 82.56 500 THR A O 1
ATOM 3978 N N . ALA A 1 501 ? 21.181 15.919 -37.808 1.00 78.69 501 ALA A N 1
ATOM 3979 C CA . ALA A 1 501 ? 21.324 17.307 -38.244 1.00 78.69 501 ALA A CA 1
ATOM 3980 C C . ALA A 1 501 ? 20.276 18.260 -37.636 1.00 78.69 501 ALA A C 1
ATOM 3982 O O . ALA A 1 501 ? 20.614 19.417 -37.370 1.00 78.69 501 ALA A O 1
ATOM 3983 N N . LYS A 1 502 ? 19.037 17.793 -37.420 1.00 80.00 502 LYS A N 1
ATOM 3984 C CA . LYS A 1 502 ? 17.929 18.599 -36.876 1.00 80.00 502 LYS A CA 1
ATOM 3985 C C . LYS A 1 502 ? 17.893 18.659 -35.348 1.00 80.00 502 LYS A C 1
ATOM 3987 O O . LYS A 1 502 ? 17.539 19.702 -34.810 1.00 80.00 502 LYS A O 1
ATOM 3992 N N . ASN A 1 503 ? 18.241 17.567 -34.666 1.00 78.62 503 ASN A N 1
ATOM 3993 C CA . ASN A 1 503 ? 17.944 17.402 -33.238 1.00 78.62 503 ASN A CA 1
ATOM 3994 C C . ASN A 1 503 ? 19.156 17.567 -32.308 1.00 78.62 503 ASN A C 1
ATOM 3996 O O . ASN A 1 503 ? 18.962 17.710 -31.103 1.00 78.62 503 ASN A O 1
ATOM 4000 N N . LEU A 1 504 ? 20.389 17.537 -32.829 1.00 79.94 504 LEU A N 1
ATOM 4001 C CA . LEU A 1 504 ? 21.608 17.639 -32.017 1.00 79.94 504 LEU A CA 1
ATOM 4002 C C . LEU A 1 504 ? 22.357 18.955 -32.250 1.00 79.94 504 LEU A C 1
ATOM 4004 O O . LEU A 1 504 ? 22.306 19.548 -33.330 1.00 79.94 504 LEU A O 1
ATOM 4008 N N . SER A 1 505 ? 23.099 19.386 -31.227 1.00 84.06 505 SER A N 1
ATOM 4009 C CA . SER A 1 505 ? 24.092 20.456 -31.346 1.00 84.06 505 SER A CA 1
ATOM 4010 C C . SER A 1 505 ? 25.240 20.032 -32.267 1.00 84.06 505 SER A C 1
ATOM 4012 O O . SER A 1 505 ? 25.429 18.849 -32.537 1.00 84.06 505 SER A O 1
ATOM 4014 N N . GLU A 1 506 ? 26.041 20.983 -32.748 1.00 78.50 506 GLU A N 1
ATOM 4015 C CA . GLU A 1 506 ? 27.198 20.684 -33.606 1.00 78.50 506 GLU A CA 1
ATOM 4016 C C . GLU A 1 506 ? 28.189 19.710 -32.946 1.00 78.50 506 GLU A C 1
ATOM 4018 O O . GLU A 1 506 ? 28.672 18.781 -33.589 1.00 78.50 506 GLU A O 1
ATOM 4023 N N . TYR A 1 507 ? 28.396 19.848 -31.635 1.00 76.44 507 TYR A N 1
ATOM 4024 C CA . TYR A 1 507 ? 29.175 18.903 -30.839 1.00 76.44 507 TYR A CA 1
ATOM 4025 C C . TYR A 1 507 ? 28.553 17.496 -30.834 1.00 76.44 507 TYR A C 1
ATOM 4027 O O . TYR A 1 507 ? 29.227 16.530 -31.182 1.00 76.44 507 TYR A O 1
ATOM 4035 N N . GLY A 1 508 ? 27.253 17.386 -30.535 1.00 80.56 508 GLY A N 1
ATOM 4036 C CA . GLY A 1 508 ? 26.555 16.096 -30.503 1.00 80.56 508 GLY A CA 1
ATOM 4037 C C . GLY A 1 508 ? 26.474 15.411 -31.872 1.00 80.56 508 GLY A C 1
ATOM 4038 O O . GLY A 1 508 ? 26.464 14.186 -31.951 1.00 80.56 508 GLY A O 1
ATOM 4039 N N . LYS A 1 509 ? 26.471 16.181 -32.970 1.00 82.81 509 LYS A N 1
ATOM 4040 C CA . LYS A 1 509 ? 26.574 15.638 -34.336 1.00 82.81 509 LYS A CA 1
ATOM 4041 C C . LYS A 1 509 ? 27.912 14.944 -34.557 1.00 82.81 509 LYS A C 1
ATOM 4043 O O . LYS A 1 509 ? 27.935 13.816 -35.045 1.00 82.81 509 LYS A O 1
ATOM 4048 N N . ASN A 1 510 ? 29.006 15.617 -34.205 1.00 84.25 510 ASN A N 1
ATOM 4049 C CA . ASN A 1 510 ? 30.352 15.073 -34.367 1.00 84.25 510 ASN A CA 1
ATOM 4050 C C . ASN A 1 510 ? 30.550 13.832 -33.495 1.00 84.25 510 ASN A C 1
ATOM 4052 O O . ASN A 1 510 ? 31.075 12.833 -33.973 1.00 84.25 510 ASN A O 1
ATOM 4056 N N . GLU A 1 511 ? 30.060 13.867 -32.258 1.00 85.31 511 GLU A N 1
ATOM 4057 C CA . GLU A 1 511 ? 30.099 12.732 -31.336 1.00 85.31 511 GLU A CA 1
ATOM 4058 C C . GLU A 1 511 ? 29.326 11.519 -31.876 1.00 85.31 511 GLU A C 1
ATOM 4060 O O . GLU A 1 511 ? 29.876 10.423 -31.948 1.00 85.31 511 GLU A O 1
ATOM 4065 N N . ALA A 1 512 ? 28.093 11.712 -32.358 1.00 85.75 512 ALA A N 1
ATOM 4066 C CA . ALA A 1 512 ? 27.292 10.626 -32.924 1.00 85.75 512 ALA A CA 1
ATOM 4067 C C . ALA A 1 512 ? 27.951 9.987 -34.162 1.00 85.75 512 ALA A C 1
ATOM 4069 O O . ALA A 1 512 ? 27.936 8.767 -34.320 1.00 85.75 512 ALA A O 1
ATOM 4070 N N . ILE A 1 513 ? 28.552 10.795 -35.042 1.00 86.06 513 ILE A N 1
ATOM 4071 C CA . ILE A 1 513 ? 29.275 10.292 -36.221 1.00 86.06 513 ILE A CA 1
ATOM 4072 C C . ILE A 1 513 ? 30.538 9.533 -35.799 1.00 86.06 513 ILE A C 1
ATOM 4074 O O . ILE A 1 513 ? 30.819 8.459 -36.339 1.00 86.06 513 ILE A O 1
ATOM 4078 N N . GLU A 1 514 ? 31.282 10.059 -34.828 1.00 87.12 514 GLU A N 1
ATOM 4079 C CA . GLU A 1 514 ? 32.497 9.424 -34.326 1.00 87.12 514 GLU A CA 1
ATOM 4080 C C . GLU A 1 514 ? 32.187 8.088 -33.639 1.00 87.12 514 GLU A C 1
ATOM 4082 O O . GLU A 1 514 ? 32.893 7.107 -33.864 1.00 87.12 514 GLU A O 1
ATOM 4087 N N . ASN A 1 515 ? 31.082 7.996 -32.895 1.00 88.88 515 ASN A N 1
ATOM 4088 C CA . ASN A 1 515 ? 30.609 6.746 -32.299 1.00 88.88 515 ASN A CA 1
ATOM 4089 C C . ASN A 1 515 ? 30.304 5.684 -33.365 1.00 88.88 515 ASN A C 1
ATOM 4091 O O . ASN A 1 515 ? 30.786 4.551 -33.275 1.00 88.88 515 ASN A O 1
ATOM 4095 N N . VAL A 1 516 ? 29.574 6.052 -34.423 1.00 90.38 516 VAL A N 1
ATOM 4096 C CA . VAL A 1 516 ? 29.276 5.149 -35.550 1.00 90.38 516 VAL A CA 1
ATOM 4097 C C . VAL A 1 516 ? 30.566 4.669 -36.223 1.00 90.38 516 VAL A C 1
ATOM 4099 O O . VAL A 1 516 ? 30.741 3.471 -36.462 1.00 90.38 516 VAL A O 1
ATOM 4102 N N . LYS A 1 517 ? 31.497 5.586 -36.502 1.00 90.06 517 LYS A N 1
ATOM 4103 C CA . LYS A 1 517 ? 32.797 5.283 -37.117 1.00 90.06 517 LYS A CA 1
ATOM 4104 C C . LYS A 1 517 ? 33.638 4.348 -36.241 1.00 90.06 517 LYS A C 1
ATOM 4106 O O . LYS A 1 517 ? 34.198 3.369 -36.745 1.00 90.06 517 LYS A O 1
ATOM 4111 N N . ARG A 1 518 ? 33.672 4.603 -34.931 1.00 87.81 518 ARG A N 1
ATOM 4112 C CA . ARG A 1 518 ? 34.390 3.799 -33.939 1.00 87.81 518 ARG A CA 1
ATOM 4113 C C . ARG A 1 518 ? 33.872 2.363 -33.903 1.00 87.81 518 ARG A C 1
ATOM 4115 O O . ARG A 1 518 ? 34.667 1.430 -33.983 1.00 87.81 518 ARG A O 1
ATOM 4122 N N . ILE A 1 519 ? 32.553 2.179 -33.840 1.00 89.12 519 ILE A N 1
ATOM 4123 C CA . ILE A 1 519 ? 31.919 0.856 -33.735 1.00 89.12 519 ILE A CA 1
ATOM 4124 C C . ILE A 1 519 ? 31.987 0.071 -35.052 1.00 89.12 519 ILE A C 1
ATOM 4126 O O . ILE A 1 519 ? 32.274 -1.128 -35.044 1.00 89.12 519 ILE A O 1
ATOM 4130 N N . LEU A 1 520 ? 31.721 0.718 -36.192 1.00 89.75 520 LEU A N 1
ATOM 4131 C CA . LEU A 1 520 ? 31.590 0.015 -37.473 1.00 89.75 520 LEU A CA 1
ATOM 4132 C C . LEU A 1 520 ? 32.920 -0.189 -38.205 1.00 89.75 520 LEU A C 1
ATOM 4134 O O . LEU A 1 520 ? 33.030 -1.148 -38.978 1.00 89.75 520 LEU A O 1
ATOM 4138 N N . VAL A 1 521 ? 33.911 0.682 -37.975 1.00 88.69 521 VAL A N 1
ATOM 4139 C CA . VAL A 1 521 ? 35.163 0.716 -38.746 1.00 88.69 521 VAL A CA 1
ATOM 4140 C C . VAL A 1 521 ? 36.397 0.570 -37.856 1.00 88.69 521 VAL A C 1
ATOM 4142 O O . VAL A 1 521 ? 37.119 -0.415 -37.993 1.00 88.69 521 VAL A O 1
ATOM 4145 N N . GLU A 1 522 ? 36.666 1.520 -36.958 1.00 86.31 522 GLU A N 1
ATOM 4146 C CA . GLU A 1 522 ? 37.992 1.652 -36.323 1.00 86.31 522 GLU A CA 1
ATOM 4147 C C . GLU A 1 522 ? 38.263 0.644 -35.203 1.00 86.31 522 GLU A C 1
ATOM 4149 O O . GLU A 1 522 ? 39.377 0.137 -35.064 1.00 86.31 522 GLU A O 1
ATOM 4154 N N . HIS A 1 523 ? 37.257 0.356 -34.382 1.00 84.94 523 HIS A N 1
ATOM 4155 C CA . HIS A 1 523 ? 37.371 -0.506 -33.205 1.00 84.94 523 HIS A CA 1
ATOM 4156 C C . HIS A 1 523 ? 36.443 -1.714 -33.281 1.00 84.94 523 HIS A C 1
ATOM 4158 O O . HIS A 1 523 ? 36.117 -2.308 -32.258 1.00 84.94 523 HIS A O 1
ATOM 4164 N N . ARG A 1 524 ? 36.044 -2.114 -34.493 1.00 88.94 524 ARG A N 1
ATOM 4165 C CA . ARG A 1 524 ? 35.226 -3.305 -34.715 1.00 88.94 524 ARG A CA 1
ATOM 4166 C C . ARG A 1 524 ? 36.019 -4.575 -34.361 1.00 88.94 524 ARG A C 1
ATOM 4168 O O . ARG A 1 524 ? 36.922 -4.945 -35.120 1.00 88.94 524 ARG A O 1
ATOM 4175 N N . PRO A 1 525 ? 35.684 -5.293 -33.274 1.00 90.00 525 PRO A N 1
ATOM 4176 C CA . PRO A 1 525 ? 36.397 -6.513 -32.920 1.00 90.00 525 PRO A CA 1
ATOM 4177 C C . PRO A 1 525 ? 36.029 -7.646 -33.889 1.00 90.00 525 PRO A C 1
ATOM 4179 O O . PRO A 1 525 ? 34.873 -7.775 -34.298 1.00 90.00 525 PRO A O 1
ATOM 4182 N N . ARG A 1 526 ? 37.000 -8.493 -34.261 1.00 92.75 526 ARG A N 1
ATOM 4183 C CA . ARG A 1 526 ? 36.748 -9.694 -35.088 1.00 92.75 526 ARG A CA 1
ATOM 4184 C C . ARG A 1 526 ? 36.680 -10.973 -34.260 1.00 92.75 526 ARG A C 1
ATOM 4186 O O . ARG A 1 526 ? 36.149 -11.978 -34.719 1.00 92.75 526 ARG A O 1
ATOM 4193 N N . ASN A 1 527 ? 37.249 -10.945 -33.061 1.00 93.75 527 ASN A N 1
ATOM 4194 C CA . ASN A 1 527 ? 37.300 -12.057 -32.121 1.00 93.75 527 ASN A CA 1
ATOM 4195 C C . ASN A 1 527 ? 37.361 -11.521 -30.678 1.00 93.75 527 ASN A C 1
ATOM 4197 O O . ASN A 1 527 ? 37.557 -10.328 -30.448 1.00 93.75 527 ASN A O 1
ATOM 4201 N N . PHE A 1 528 ? 37.222 -12.414 -29.698 1.00 93.81 528 PHE A N 1
ATOM 4202 C CA . PHE A 1 528 ? 37.243 -12.049 -28.278 1.00 93.81 528 PHE A CA 1
ATOM 4203 C C . PHE A 1 528 ? 38.586 -11.450 -27.821 1.00 93.81 528 PHE A C 1
ATOM 4205 O O . PHE A 1 528 ? 38.617 -10.586 -26.948 1.00 93.81 528 PHE A O 1
ATOM 4212 N N . THR A 1 529 ? 39.704 -11.851 -28.434 1.00 94.25 529 THR A N 1
ATOM 4213 C CA . THR A 1 529 ? 41.027 -11.285 -28.133 1.00 94.25 529 THR A CA 1
ATOM 4214 C C . THR A 1 529 ? 41.120 -9.814 -28.537 1.00 94.25 529 THR A C 1
ATOM 4216 O O . THR A 1 529 ? 41.724 -9.025 -27.812 1.00 94.25 529 THR A O 1
ATOM 4219 N N . ASP A 1 530 ? 40.489 -9.417 -29.643 1.00 91.31 530 ASP A N 1
ATOM 4220 C CA . ASP A 1 530 ? 40.391 -8.011 -30.040 1.00 91.31 530 ASP A CA 1
ATOM 4221 C C . ASP A 1 530 ? 39.563 -7.207 -29.029 1.00 91.31 530 ASP A C 1
ATOM 4223 O O . ASP A 1 530 ? 39.943 -6.085 -28.700 1.00 91.31 530 ASP A O 1
ATOM 4227 N N . CYS A 1 531 ? 38.505 -7.794 -28.454 1.00 90.75 531 CYS A N 1
ATOM 4228 C CA . CYS A 1 531 ? 37.750 -7.165 -27.364 1.00 90.75 531 CYS A CA 1
ATOM 4229 C C . CYS A 1 531 ? 38.617 -6.946 -26.113 1.00 90.75 531 CYS A C 1
ATOM 4231 O O . CYS A 1 531 ? 38.544 -5.884 -25.502 1.00 90.75 531 CYS A O 1
ATOM 4233 N N . ILE A 1 532 ? 39.468 -7.914 -25.746 1.00 90.44 532 ILE A N 1
ATOM 4234 C CA . ILE A 1 532 ? 40.404 -7.772 -24.614 1.00 90.44 532 ILE A CA 1
ATOM 4235 C C . ILE A 1 532 ? 41.410 -6.647 -24.884 1.00 90.44 532 ILE A C 1
ATOM 4237 O O . ILE A 1 532 ? 41.662 -5.815 -24.012 1.00 90.44 532 ILE A O 1
ATOM 4241 N N . LYS A 1 533 ? 41.966 -6.591 -26.102 1.00 89.31 533 LYS A N 1
ATOM 4242 C CA . LYS A 1 533 ? 42.874 -5.507 -26.506 1.00 89.31 533 LYS A CA 1
ATOM 4243 C C . LYS A 1 533 ? 42.175 -4.154 -26.425 1.00 89.31 533 LYS A C 1
ATOM 4245 O O . LYS A 1 533 ? 42.725 -3.234 -25.830 1.00 89.31 533 LYS A O 1
ATOM 4250 N N . TRP A 1 534 ? 40.961 -4.049 -26.957 1.00 87.44 534 TRP A N 1
ATOM 4251 C CA . TRP A 1 534 ? 40.158 -2.832 -26.886 1.00 87.44 534 TRP A CA 1
ATOM 4252 C C . TRP A 1 534 ? 39.897 -2.398 -25.436 1.00 87.44 534 TRP A C 1
ATOM 4254 O O . TRP A 1 534 ? 40.159 -1.248 -25.090 1.00 87.44 534 TRP A O 1
ATOM 4264 N N . ALA A 1 535 ? 39.511 -3.328 -24.558 1.00 88.19 535 ALA A N 1
ATOM 4265 C CA . ALA A 1 535 ? 39.306 -3.044 -23.137 1.00 88.19 535 ALA A CA 1
ATOM 4266 C C . ALA A 1 535 ? 40.585 -2.534 -22.445 1.00 88.19 535 ALA A C 1
ATOM 4268 O O . ALA A 1 535 ? 40.513 -1.672 -21.578 1.00 88.19 535 ALA A O 1
ATOM 4269 N N . SER A 1 536 ? 41.766 -3.017 -22.852 1.00 84.75 536 SER A N 1
ATOM 4270 C CA . SER A 1 536 ? 43.053 -2.550 -22.314 1.00 84.75 536 SER A CA 1
ATOM 4271 C C . SER A 1 536 ? 43.495 -1.169 -22.825 1.00 84.75 536 SER A C 1
ATOM 4273 O O . SER A 1 536 ? 44.318 -0.512 -22.183 1.00 84.75 536 SER A O 1
ATOM 4275 N N . LEU A 1 537 ? 42.968 -0.730 -23.976 1.00 81.56 537 LEU A N 1
ATOM 4276 C CA . LEU A 1 537 ? 43.246 0.583 -24.572 1.00 81.56 537 LEU A CA 1
ATOM 4277 C C . LEU A 1 537 ? 42.399 1.691 -23.946 1.00 81.56 537 LEU A C 1
ATOM 4279 O O . LEU A 1 537 ? 42.843 2.838 -23.910 1.00 81.56 537 LEU A O 1
ATOM 4283 N N . TYR A 1 538 ? 41.221 1.347 -23.418 1.00 68.06 538 TYR A N 1
ATOM 4284 C CA . TYR A 1 538 ? 40.394 2.242 -22.613 1.00 68.06 538 TYR A CA 1
ATOM 4285 C C . TYR A 1 538 ? 41.060 2.479 -21.248 1.00 68.06 538 TYR A C 1
ATOM 4287 O O . TYR A 1 538 ? 40.687 1.916 -20.221 1.00 68.06 538 TYR A O 1
ATOM 4295 N N . ARG A 1 539 ? 42.115 3.299 -21.236 1.00 52.47 539 ARG A N 1
ATOM 4296 C CA . ARG A 1 539 ? 42.675 3.838 -19.999 1.00 52.47 539 ARG A CA 1
ATOM 4297 C C . ARG A 1 539 ? 41.747 4.937 -19.507 1.00 52.47 539 ARG A C 1
ATOM 4299 O O . ARG A 1 539 ? 41.469 5.881 -20.241 1.00 52.47 539 ARG A O 1
ATOM 4306 N N . LEU A 1 540 ? 41.273 4.770 -18.275 1.00 46.00 540 LEU A N 1
ATOM 4307 C CA . LEU A 1 540 ? 40.645 5.830 -17.494 1.00 46.00 540 LEU A CA 1
ATOM 4308 C C . LEU A 1 540 ? 41.533 7.087 -17.595 1.00 46.00 540 LEU A C 1
ATOM 4310 O O . LEU A 1 540 ? 42.730 6.953 -17.315 1.00 46.00 540 LEU A O 1
ATOM 4314 N N . PRO A 1 541 ? 41.011 8.232 -18.075 1.00 39.72 541 PRO A N 1
ATOM 4315 C CA . PRO A 1 541 ? 41.758 9.485 -18.059 1.00 39.72 541 PRO A CA 1
ATOM 4316 C C . PRO A 1 541 ? 42.144 9.902 -16.636 1.00 39.72 541 PRO A C 1
ATOM 4318 O O . PRO A 1 541 ? 41.392 9.567 -15.689 1.00 39.72 541 PRO A O 1
#